Protein AF-A0A0Q7I9C0-F1 (afdb_monomer_lite)

Secondary structure (DSSP, 8-state):
--SHHHHHHHHHHHHHHHHHHHHHHHHHT----HHHHHHHHHHHHHHHT-S-HHHHHHHHHHHHHHTT--HHHHHHHHHHHHHHHTTTTHHHHHHHHHHHHHHHHHT-SSSHHHHHHHHHHHHHHHHHHHHHHHHHHHHHHH--HHHHHHHHHHHHHHHHHHHHHHHH-GGGHHHHHHS----HHHHHHHHHHHHH--HHHH-TTS-SHHHHHHHHHHHHHHHHTTT-HHHHHHHHHHHTTT-HHHHHHHHHHHHHHHHHH-GGGGGSHHHHHHHHHHHHHHHHH-HHHHHHHHTS-HHHHHHHHHHHHHHHHHHHHTHHHHHHHHHHHHHHHH-SHHHHHHHHHHHHHHHHHHHHHHHHHHHHHHS-HHHHHHHIIIIIHHHHHHHHHHHHHHHHHHHHHHHHHHH-HHHHHHHHHHHHHHHHHHHHHHHHHH---HHHHHHHHHHHHHHHHHHTTS---SSHHHHHHHHHHHHHHHHHT---STTTS--

Structure (mmCIF, N/CA/C/O backbone):
data_AF-A0A0Q7I9C0-F1
#
_entry.id   AF-A0A0Q7I9C0-F1
#
loop_
_atom_site.group_PDB
_atom_site.id
_atom_site.type_symbol
_atom_site.label_atom_id
_atom_site.label_alt_id
_atom_site.label_comp_id
_atom_site.label_asym_id
_atom_site.label_entity_id
_atom_site.label_seq_id
_atom_site.pdbx_PDB_ins_code
_atom_site.Cartn_x
_atom_site.Cartn_y
_atom_site.Cartn_z
_atom_site.occupancy
_atom_site.B_iso_or_equiv
_atom_site.auth_seq_id
_atom_site.auth_comp_id
_atom_site.auth_asym_id
_atom_site.auth_atom_id
_atom_site.pdbx_PDB_model_num
ATOM 1 N N . MET A 1 1 ? -33.529 17.218 6.239 1.00 49.59 1 MET A N 1
ATOM 2 C CA . MET A 1 1 ? -32.405 16.950 5.313 1.00 49.59 1 MET A CA 1
ATOM 3 C C . MET A 1 1 ? -31.195 16.578 6.146 1.00 49.59 1 MET A C 1
ATOM 5 O O . MET A 1 1 ? -30.552 17.433 6.730 1.00 49.59 1 MET A O 1
ATOM 9 N N . THR A 1 2 ? -31.028 15.286 6.378 1.00 59.78 2 THR A N 1
ATOM 10 C CA . THR A 1 2 ? -30.686 14.764 7.707 1.00 59.78 2 THR A CA 1
ATOM 11 C C . THR A 1 2 ? -29.699 13.618 7.549 1.00 59.78 2 THR A C 1
ATOM 13 O O . THR A 1 2 ? -30.044 12.647 6.889 1.00 59.78 2 THR A O 1
ATOM 16 N N . ASP A 1 3 ? -28.494 13.757 8.118 1.00 66.50 3 ASP A N 1
ATOM 17 C CA . ASP A 1 3 ? -27.390 12.777 8.271 1.00 66.50 3 ASP A CA 1
ATOM 18 C C . ASP A 1 3 ? -26.898 12.054 6.989 1.00 66.50 3 ASP A C 1
ATOM 20 O O . ASP A 1 3 ? -25.717 12.083 6.654 1.00 66.50 3 ASP A O 1
ATOM 24 N N . ARG A 1 4 ? -27.796 11.478 6.187 1.00 71.38 4 ARG A N 1
ATOM 25 C CA . ARG A 1 4 ? -27.530 10.799 4.914 1.00 71.38 4 ARG A CA 1
ATOM 26 C C . ARG A 1 4 ? -26.852 11.695 3.877 1.00 71.38 4 ARG A C 1
ATOM 28 O O . ARG A 1 4 ? -25.869 11.267 3.288 1.00 71.38 4 ARG A O 1
ATOM 35 N N . ALA A 1 5 ? -27.335 12.923 3.673 1.00 69.94 5 ALA A N 1
ATOM 36 C CA . ALA A 1 5 ? -26.743 13.854 2.703 1.00 69.94 5 ALA A CA 1
ATOM 37 C C . ALA A 1 5 ? -25.295 14.222 3.069 1.00 69.94 5 ALA A C 1
ATOM 39 O O . ALA A 1 5 ? -24.427 14.292 2.207 1.00 69.94 5 ALA A O 1
ATOM 40 N N . LEU A 1 6 ? -25.019 14.372 4.364 1.00 68.00 6 LEU A N 1
ATOM 41 C CA . LEU A 1 6 ? -23.699 14.724 4.876 1.00 68.00 6 LEU A CA 1
ATOM 42 C C . LEU A 1 6 ? -22.719 13.545 4.800 1.00 68.00 6 LEU A C 1
ATOM 44 O O . LEU A 1 6 ? -21.559 13.723 4.446 1.00 68.00 6 LEU A O 1
ATOM 48 N N . ARG A 1 7 ? -23.198 12.318 5.042 1.00 69.81 7 ARG A N 1
ATOM 49 C CA . ARG A 1 7 ? -22.426 11.086 4.806 1.00 69.81 7 ARG A CA 1
ATOM 50 C C . ARG A 1 7 ? -22.092 10.891 3.330 1.00 69.81 7 ARG A C 1
ATOM 52 O O . ARG A 1 7 ? -20.970 10.511 3.020 1.00 69.81 7 ARG A O 1
ATOM 59 N N . ILE A 1 8 ? -23.050 11.169 2.443 1.00 73.12 8 ILE A N 1
ATOM 60 C CA . ILE A 1 8 ? -22.823 11.167 0.994 1.00 73.12 8 ILE A CA 1
ATOM 61 C C . ILE A 1 8 ? -21.775 12.227 0.639 1.00 73.12 8 ILE A C 1
ATOM 63 O O . ILE A 1 8 ? -20.854 11.913 -0.097 1.00 73.12 8 ILE A O 1
ATOM 67 N N . GLY A 1 9 ? -21.843 13.428 1.220 1.00 69.69 9 GLY A N 1
ATOM 68 C CA . GLY A 1 9 ? -20.837 14.475 1.022 1.00 69.69 9 GLY A CA 1
ATOM 69 C C . GLY A 1 9 ? -19.423 14.060 1.446 1.00 69.69 9 GLY A C 1
ATOM 70 O O . GLY A 1 9 ? -18.491 14.219 0.667 1.00 69.69 9 GLY A O 1
ATOM 71 N N . ILE A 1 10 ? -19.254 13.466 2.635 1.00 70.50 10 ILE A N 1
ATOM 72 C CA . ILE A 1 10 ? -17.945 12.960 3.099 1.00 70.50 10 ILE A CA 1
ATOM 73 C C . ILE A 1 10 ? -17.442 11.833 2.189 1.00 70.50 10 ILE A C 1
ATOM 75 O O . ILE A 1 10 ? -16.262 11.800 1.850 1.00 70.50 10 ILE A O 1
ATOM 79 N N . PHE A 1 11 ? -18.330 10.925 1.775 1.00 75.75 11 PHE A N 1
ATOM 80 C CA . PHE A 1 11 ? -17.985 9.853 0.847 1.00 75.75 11 PHE A CA 1
ATOM 81 C C . PHE A 1 11 ? -17.525 10.400 -0.507 1.00 75.75 11 PHE A C 1
ATOM 83 O O . PHE A 1 11 ? -16.442 10.045 -0.960 1.00 75.75 11 PHE A O 1
ATOM 90 N N . LEU A 1 12 ? -18.313 11.285 -1.122 1.00 73.25 12 LEU A N 1
ATOM 91 C CA . LEU A 1 12 ? -17.968 11.928 -2.388 1.00 73.25 12 LEU A CA 1
ATOM 92 C C . LEU A 1 12 ? -16.666 12.717 -2.260 1.00 73.25 12 LEU A C 1
ATOM 94 O O . LEU A 1 12 ? -15.853 12.668 -3.168 1.00 73.25 12 LEU A O 1
ATOM 98 N N . GLY A 1 13 ? -16.429 13.366 -1.119 1.00 70.62 13 GLY A N 1
ATOM 99 C CA . GLY A 1 13 ? -15.166 14.028 -0.814 1.00 70.62 13 GLY A CA 1
ATOM 100 C C . GLY A 1 13 ? -13.977 13.064 -0.746 1.00 70.62 13 GLY A C 1
ATOM 101 O O . GLY A 1 13 ? -12.942 13.342 -1.335 1.00 70.62 13 GLY A O 1
ATOM 102 N N . CYS A 1 14 ? -14.116 11.902 -0.100 1.00 73.25 14 CYS A N 1
ATOM 103 C CA . CYS A 1 14 ? -13.061 10.879 -0.078 1.00 73.25 14 CYS A CA 1
ATOM 104 C C . CYS A 1 14 ? -12.826 10.272 -1.466 1.00 73.25 14 CYS A C 1
ATOM 106 O O . CYS A 1 14 ? -11.683 10.103 -1.871 1.00 73.25 14 CYS A O 1
ATOM 108 N N . ALA A 1 15 ? -13.896 9.961 -2.201 1.00 74.06 15 ALA A N 1
ATOM 109 C CA . ALA A 1 15 ? -13.807 9.460 -3.569 1.00 74.06 15 ALA A CA 1
ATOM 110 C C . ALA A 1 15 ? -13.154 10.494 -4.494 1.00 74.06 15 ALA A C 1
ATOM 112 O O . ALA A 1 15 ? -12.332 10.132 -5.327 1.00 74.06 15 ALA A O 1
ATOM 113 N N . LEU A 1 16 ? -13.466 11.778 -4.301 1.00 72.00 16 LEU A N 1
ATOM 114 C CA . LEU A 1 16 ? -12.827 12.886 -4.995 1.00 72.00 16 LEU A CA 1
ATOM 115 C C . LEU A 1 16 ? -11.348 12.996 -4.616 1.00 72.00 16 LEU A C 1
ATOM 117 O O . LEU A 1 16 ? -10.539 13.152 -5.511 1.00 72.00 16 LEU A O 1
ATOM 121 N N .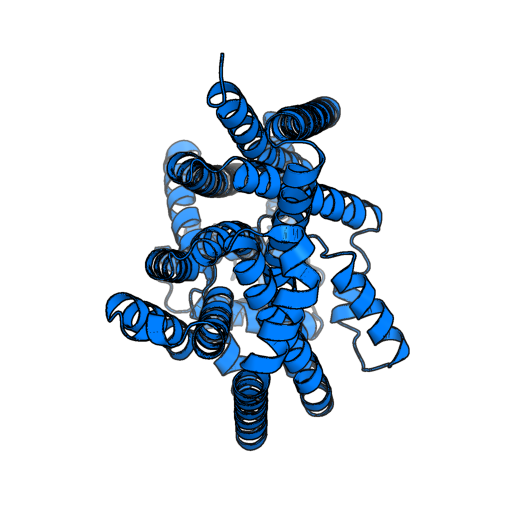 LEU A 1 17 ? -10.967 12.862 -3.341 1.00 71.06 17 LEU A N 1
ATOM 122 C CA . LEU A 1 17 ? -9.555 12.854 -2.934 1.00 71.06 17 LEU A CA 1
ATOM 123 C C . LEU A 1 17 ? -8.783 11.684 -3.558 1.00 71.06 17 LEU A C 1
ATOM 125 O O . LEU A 1 17 ? -7.687 11.895 -4.062 1.00 71.06 17 LEU A O 1
ATOM 129 N N . ILE A 1 18 ? -9.368 10.482 -3.591 1.00 72.50 18 ILE A N 1
ATOM 130 C CA . ILE A 1 18 ? -8.776 9.313 -4.265 1.00 72.50 18 ILE A CA 1
ATOM 131 C C . ILE A 1 18 ? -8.702 9.547 -5.785 1.00 72.50 18 ILE A C 1
ATOM 133 O O . ILE A 1 18 ? -7.701 9.229 -6.416 1.00 72.50 18 ILE A O 1
ATOM 137 N N . GLY A 1 19 ? -9.734 10.138 -6.391 1.00 68.75 19 GLY A N 1
ATOM 138 C CA . GLY A 1 19 ? -9.757 10.455 -7.821 1.00 68.75 19 GLY A CA 1
ATOM 139 C C . GLY A 1 19 ? -8.762 11.550 -8.212 1.00 68.75 19 GLY A C 1
ATOM 140 O O . GLY A 1 19 ? -8.075 11.426 -9.219 1.00 68.75 19 GLY A O 1
ATOM 141 N N . ILE A 1 20 ? -8.634 12.596 -7.396 1.00 66.88 20 ILE A N 1
ATOM 142 C CA . ILE A 1 20 ? -7.645 13.666 -7.557 1.00 66.88 20 ILE A CA 1
ATOM 143 C C . ILE A 1 20 ? -6.240 13.126 -7.327 1.00 66.88 20 ILE A C 1
ATOM 145 O O . ILE A 1 20 ? -5.337 13.519 -8.041 1.00 66.88 20 ILE A O 1
ATOM 149 N N . GLN A 1 21 ? -6.039 12.208 -6.385 1.00 66.62 21 GLN A N 1
ATOM 150 C CA . GLN A 1 21 ? -4.771 11.500 -6.225 1.00 66.62 21 GLN A CA 1
ATOM 151 C C . GLN A 1 21 ? -4.382 10.778 -7.510 1.00 66.62 21 GLN A C 1
ATOM 153 O O . GLN A 1 21 ? -3.264 10.948 -7.986 1.00 66.62 21 GLN A O 1
ATOM 158 N N . VAL A 1 22 ? -5.300 9.977 -8.065 1.00 66.38 22 VAL A N 1
ATOM 159 C CA . VAL A 1 22 ? -5.069 9.296 -9.341 1.00 66.38 22 VAL A CA 1
ATOM 160 C C . VAL A 1 22 ? -4.720 10.336 -10.385 1.00 66.38 22 VAL A C 1
ATOM 162 O O . VAL A 1 22 ? -3.720 10.190 -11.061 1.00 66.38 22 VAL A O 1
ATOM 165 N N . TRP A 1 23 ? -5.473 11.429 -10.455 1.00 66.31 23 TRP A N 1
ATOM 166 C CA . TRP A 1 23 ? -5.235 12.491 -11.417 1.00 66.31 23 TRP A CA 1
ATOM 167 C C . TRP A 1 23 ? -3.883 13.195 -11.273 1.00 66.31 23 TRP A C 1
ATOM 169 O O . TRP A 1 23 ? -3.163 13.303 -12.254 1.00 66.31 23 TRP A O 1
ATOM 179 N N . ILE A 1 24 ? -3.528 13.668 -10.075 1.00 64.06 24 ILE A N 1
ATOM 180 C CA . ILE A 1 24 ? -2.245 14.312 -9.768 1.00 64.06 24 ILE A CA 1
ATOM 181 C C . ILE A 1 24 ? -1.119 13.347 -10.099 1.00 64.06 24 ILE A C 1
ATOM 183 O O . ILE A 1 24 ? -0.144 13.735 -10.734 1.00 64.06 24 ILE A O 1
ATOM 187 N N . TYR A 1 25 ? -1.264 12.081 -9.715 1.00 64.19 25 TYR A N 1
ATOM 188 C CA . TYR A 1 25 ? -0.255 11.095 -10.030 1.00 64.19 25 TYR A CA 1
ATOM 189 C C . TYR A 1 25 ? -0.131 10.894 -11.542 1.00 64.19 25 TYR A C 1
ATOM 191 O O . TYR A 1 25 ? 0.964 11.035 -12.079 1.00 64.19 25 TYR A O 1
ATOM 199 N N . LEU A 1 26 ? -1.245 10.634 -12.231 1.00 63.78 26 LEU A N 1
ATOM 200 C CA . LEU A 1 26 ? -1.272 10.503 -13.681 1.00 63.78 26 LEU A CA 1
ATOM 201 C C . LEU A 1 26 ? -0.615 11.723 -14.337 1.00 63.78 26 LEU A C 1
ATOM 203 O O . LEU A 1 26 ? 0.221 11.544 -15.210 1.00 63.78 26 LEU A O 1
ATOM 207 N N . ALA A 1 27 ? -0.919 12.934 -13.870 1.00 60.16 27 ALA A N 1
ATOM 208 C CA . ALA A 1 27 ? -0.461 14.184 -14.463 1.00 60.16 27 ALA A CA 1
ATOM 209 C C . ALA A 1 27 ? 1.011 14.532 -14.213 1.00 60.16 27 ALA A C 1
ATOM 211 O O . ALA A 1 27 ? 1.682 15.083 -15.091 1.00 60.16 27 ALA A O 1
ATOM 212 N N . TYR A 1 28 ? 1.510 14.256 -13.011 1.00 55.34 28 TYR A N 1
ATOM 213 C CA . TYR A 1 28 ? 2.799 14.781 -12.561 1.00 55.34 28 TYR A CA 1
ATOM 214 C C . TYR A 1 28 ? 3.873 13.732 -12.355 1.00 55.34 28 TYR A C 1
ATOM 216 O O . TYR A 1 28 ? 5.044 14.097 -12.352 1.00 55.34 28 TYR A O 1
ATOM 224 N N . ARG A 1 29 ? 3.485 12.477 -12.127 1.00 59.91 29 ARG A N 1
ATOM 225 C CA . ARG A 1 29 ? 4.374 11.452 -11.573 1.00 59.91 29 ARG A CA 1
ATOM 226 C C . ARG A 1 29 ? 4.273 10.105 -12.289 1.00 59.91 29 ARG A C 1
ATOM 228 O O . ARG A 1 29 ? 5.114 9.255 -12.013 1.00 59.91 29 ARG A O 1
ATOM 235 N N . LEU A 1 30 ? 3.281 9.888 -13.164 1.00 62.47 30 LEU A N 1
ATOM 236 C CA . LEU A 1 30 ? 3.275 8.739 -14.065 1.00 62.47 30 LEU A CA 1
ATOM 237 C C . LEU A 1 30 ? 4.380 8.967 -15.084 1.00 62.47 30 LEU A C 1
ATOM 239 O O . LEU A 1 30 ? 4.173 9.566 -16.135 1.00 62.47 30 LEU A O 1
ATOM 243 N N . GLU A 1 31 ? 5.567 8.523 -14.715 1.00 64.62 31 GLU A N 1
ATOM 244 C CA . GLU A 1 31 ? 6.697 8.483 -15.609 1.00 64.62 31 GLU A CA 1
ATOM 245 C C . GLU A 1 31 ? 6.880 7.060 -16.126 1.00 64.62 31 GLU A C 1
ATOM 247 O O . GLU A 1 31 ? 6.341 6.102 -15.562 1.00 64.62 31 GLU A O 1
ATOM 252 N N . ALA A 1 32 ? 7.629 6.909 -17.213 1.00 61.78 32 ALA A N 1
ATOM 253 C CA . ALA A 1 32 ? 8.178 5.618 -17.605 1.00 61.78 32 ALA A CA 1
ATOM 254 C C . ALA A 1 32 ? 9.262 5.200 -16.588 1.00 61.78 32 ALA A C 1
ATOM 256 O O . ALA A 1 32 ? 10.447 5.142 -16.918 1.00 61.78 32 ALA A O 1
ATOM 257 N N . ASP A 1 33 ? 8.852 4.995 -15.333 1.00 69.06 33 ASP A N 1
ATOM 258 C CA . ASP A 1 33 ? 9.717 4.542 -14.259 1.00 69.06 33 ASP A CA 1
ATOM 259 C C . ASP A 1 33 ? 9.992 3.045 -14.406 1.00 69.06 33 ASP A C 1
ATOM 261 O O . ASP A 1 33 ? 9.268 2.270 -15.044 1.00 69.06 33 ASP A O 1
ATOM 265 N N . ASP A 1 34 ? 11.119 2.638 -13.856 1.00 69.56 34 ASP A N 1
ATOM 266 C CA . ASP A 1 34 ? 11.597 1.281 -13.990 1.00 69.56 34 ASP A CA 1
ATOM 267 C C . ASP A 1 34 ? 10.720 0.281 -13.215 1.00 69.56 34 ASP A C 1
ATOM 269 O O . ASP A 1 34 ? 10.597 -0.860 -13.646 1.00 69.56 34 ASP A O 1
ATOM 273 N N . ASP A 1 35 ? 10.053 0.698 -12.130 1.00 74.00 35 ASP A N 1
ATOM 274 C CA . ASP A 1 35 ? 9.100 -0.126 -11.371 1.00 74.00 35 ASP A CA 1
ATOM 275 C C . ASP A 1 35 ? 7.819 -0.442 -12.175 1.00 74.00 35 ASP A C 1
ATOM 277 O O . ASP A 1 35 ? 7.357 -1.585 -12.165 1.00 74.00 35 ASP A O 1
ATOM 281 N N . LEU A 1 36 ? 7.241 0.526 -12.894 1.00 76.00 36 LEU A N 1
ATOM 282 C CA . LEU A 1 36 ? 6.077 0.349 -13.770 1.00 76.00 36 LEU A CA 1
ATOM 283 C C . LEU A 1 36 ? 6.412 -0.590 -14.924 1.00 76.00 36 LEU A C 1
ATOM 285 O O . LEU A 1 36 ? 5.646 -1.510 -15.218 1.00 76.00 36 LEU A O 1
ATOM 289 N N . ILE A 1 37 ? 7.551 -0.359 -15.577 1.00 80.31 37 ILE A N 1
ATOM 290 C CA . ILE A 1 37 ? 7.982 -1.170 -16.717 1.00 80.31 37 ILE A CA 1
ATOM 291 C C . ILE A 1 37 ? 8.330 -2.586 -16.245 1.00 80.31 37 ILE A C 1
ATOM 293 O O . ILE A 1 37 ? 7.942 -3.558 -16.890 1.00 80.31 37 ILE A O 1
ATOM 297 N N . TRP A 1 38 ? 8.969 -2.725 -15.083 1.00 82.50 38 TRP A N 1
ATOM 298 C CA . TRP A 1 38 ? 9.230 -4.019 -14.458 1.00 82.50 38 TRP A CA 1
ATOM 299 C C . TRP A 1 38 ? 7.939 -4.765 -14.073 1.00 82.50 38 TRP A C 1
ATOM 301 O O . TRP A 1 38 ? 7.824 -5.971 -14.308 1.00 82.50 38 TRP A O 1
ATOM 311 N N . LEU A 1 39 ? 6.933 -4.075 -13.521 1.00 80.56 39 LEU A N 1
ATOM 312 C CA . LEU A 1 39 ? 5.627 -4.674 -13.212 1.00 80.56 39 LEU A CA 1
ATOM 313 C C . LEU A 1 39 ? 4.892 -5.120 -14.480 1.00 80.56 39 LEU A C 1
ATOM 315 O O . LEU A 1 39 ? 4.278 -6.192 -14.482 1.00 80.56 39 LEU A O 1
ATOM 319 N N . TYR A 1 40 ? 4.971 -4.326 -15.553 1.00 84.75 40 TYR A N 1
ATOM 320 C CA . TYR A 1 40 ? 4.454 -4.703 -16.866 1.00 84.75 40 TYR A CA 1
ATOM 321 C C . TYR A 1 40 ? 5.159 -5.943 -17.402 1.00 84.75 40 TYR A C 1
ATOM 323 O O . TYR A 1 40 ? 4.512 -6.919 -17.771 1.00 84.75 40 TYR A O 1
ATOM 331 N N . GLN A 1 41 ? 6.484 -5.959 -17.372 1.00 83.00 41 GLN A N 1
ATOM 332 C CA . GLN A 1 41 ? 7.253 -7.109 -17.809 1.00 83.00 41 GLN A CA 1
ATOM 333 C C . GLN A 1 41 ? 6.906 -8.365 -16.999 1.00 83.00 41 GLN A C 1
ATOM 335 O O . GLN A 1 41 ? 6.671 -9.427 -17.573 1.00 83.00 41 GLN A O 1
ATOM 340 N N . SER A 1 42 ? 6.788 -8.237 -15.676 1.00 79.19 42 SER A N 1
ATOM 341 C CA . SER A 1 42 ? 6.349 -9.320 -14.792 1.00 79.19 42 SER A CA 1
ATOM 342 C C . SER A 1 42 ? 4.967 -9.845 -15.197 1.00 79.19 42 SER A C 1
ATOM 344 O O . SER A 1 42 ? 4.741 -11.054 -15.213 1.00 79.19 42 SER A O 1
ATOM 346 N N . ALA A 1 43 ? 4.045 -8.958 -15.589 1.00 82.62 43 ALA A N 1
ATOM 347 C CA . ALA A 1 43 ? 2.739 -9.336 -16.126 1.00 82.62 43 ALA A CA 1
ATOM 348 C C . ALA A 1 43 ? 2.845 -10.129 -17.440 1.00 82.62 43 ALA A C 1
ATOM 350 O O . ALA A 1 43 ? 2.129 -11.114 -17.624 1.00 82.62 43 ALA A O 1
ATOM 351 N N . ARG A 1 44 ? 3.757 -9.747 -18.339 1.00 80.25 44 ARG A N 1
ATOM 352 C CA . ARG A 1 44 ? 3.979 -10.462 -19.606 1.00 80.25 44 ARG A CA 1
ATOM 353 C C . ARG A 1 44 ? 4.651 -11.811 -19.399 1.00 80.25 44 ARG A C 1
ATOM 355 O O . ARG A 1 44 ? 4.211 -12.791 -19.990 1.00 80.25 44 ARG A O 1
ATOM 362 N N . MET A 1 45 ? 5.618 -11.910 -18.491 1.00 74.88 45 MET A N 1
ATOM 363 C CA . MET A 1 45 ? 6.213 -13.192 -18.097 1.00 74.88 45 MET A CA 1
ATOM 364 C C . MET A 1 45 ? 5.169 -14.155 -17.515 1.00 74.88 45 MET A C 1
ATOM 366 O O . MET A 1 45 ? 5.181 -15.344 -17.836 1.00 74.88 45 MET A O 1
ATOM 370 N N . LEU A 1 46 ? 4.222 -13.646 -16.711 1.00 73.19 46 LEU A N 1
ATOM 371 C CA . LEU A 1 46 ? 3.076 -14.425 -16.222 1.00 73.19 46 LEU A CA 1
ATOM 372 C C . LEU A 1 46 ? 2.176 -14.903 -17.364 1.00 73.19 46 LEU A C 1
ATOM 374 O O . LEU A 1 46 ? 1.738 -16.051 -17.360 1.00 73.19 46 LEU A O 1
ATOM 378 N N . GLN A 1 47 ? 1.886 -14.023 -18.322 1.00 74.75 47 GLN A N 1
ATOM 379 C CA . GLN A 1 47 ? 0.972 -14.304 -19.424 1.00 74.75 47 GLN A CA 1
ATOM 380 C C . GLN A 1 47 ? 1.548 -15.295 -20.439 1.00 74.75 47 GLN A C 1
ATOM 382 O O . GLN A 1 47 ? 0.830 -16.176 -20.906 1.00 74.75 47 GLN A O 1
ATOM 387 N N . PHE A 1 48 ? 2.829 -15.158 -20.774 1.00 70.62 48 PHE A N 1
ATOM 388 C CA . PHE A 1 48 ? 3.504 -16.000 -21.759 1.00 70.62 48 PHE A CA 1
ATOM 389 C C . PHE A 1 48 ? 4.149 -17.246 -21.157 1.00 70.62 48 PHE A C 1
ATOM 391 O O . PHE A 1 48 ? 4.665 -18.083 -21.893 1.00 70.62 48 PHE A O 1
ATOM 398 N N . GLY A 1 49 ? 4.108 -17.393 -19.829 1.00 63.47 49 GLY A N 1
ATOM 399 C CA . GLY A 1 49 ? 4.637 -18.566 -19.146 1.00 63.47 49 GLY A CA 1
ATOM 400 C C . GLY A 1 49 ? 6.118 -18.786 -19.437 1.00 63.47 49 GLY A C 1
ATOM 401 O O . GLY A 1 49 ? 6.545 -19.936 -19.528 1.00 63.47 49 GLY A O 1
ATOM 402 N N . THR A 1 50 ? 6.892 -17.707 -19.616 1.00 55.66 50 THR A N 1
ATOM 403 C CA . THR A 1 50 ? 8.335 -17.789 -19.853 1.00 55.66 50 THR A CA 1
ATOM 404 C C . THR A 1 50 ? 8.971 -18.440 -18.628 1.00 55.66 50 THR A C 1
ATOM 406 O O . THR A 1 50 ? 9.240 -17.780 -17.626 1.00 55.66 50 THR A O 1
ATOM 409 N N . GLY A 1 51 ? 9.168 -19.759 -18.686 1.00 54.12 51 GLY A N 1
ATOM 410 C CA . GLY A 1 51 ? 9.724 -20.563 -17.595 1.00 54.12 51 GLY A CA 1
ATOM 411 C C . GLY A 1 51 ? 11.172 -20.213 -17.244 1.00 54.12 51 GLY A C 1
ATOM 412 O O . GLY A 1 51 ? 11.707 -20.768 -16.291 1.00 54.12 51 GLY A O 1
ATOM 413 N N . ASP A 1 52 ? 11.788 -19.286 -17.982 1.00 67.50 52 ASP A N 1
ATOM 414 C CA . ASP A 1 52 ? 13.178 -18.872 -17.830 1.00 67.50 52 ASP A CA 1
ATOM 415 C C . ASP A 1 52 ? 13.324 -17.436 -17.296 1.00 67.50 52 ASP A C 1
ATOM 417 O O . ASP A 1 52 ? 14.006 -16.582 -17.864 1.00 67.50 52 ASP A O 1
ATOM 421 N N . ILE A 1 53 ? 12.676 -17.156 -16.159 1.00 70.62 53 ILE A N 1
ATOM 422 C CA . ILE A 1 53 ? 12.928 -15.928 -15.382 1.00 70.62 53 ILE A CA 1
ATOM 423 C C . ILE A 1 53 ? 14.431 -15.818 -15.069 1.00 70.62 53 ILE A C 1
ATOM 425 O O . ILE A 1 53 ? 15.003 -14.733 -15.120 1.00 70.62 53 ILE A O 1
ATOM 429 N N . ALA A 1 54 ? 15.090 -16.946 -14.783 1.00 70.50 54 ALA A N 1
ATOM 430 C CA . ALA A 1 54 ? 16.517 -16.990 -14.489 1.00 70.50 54 ALA A CA 1
ATOM 431 C C . ALA A 1 54 ? 17.380 -16.511 -15.665 1.00 70.50 54 ALA A C 1
ATOM 433 O O . ALA A 1 54 ? 18.237 -15.655 -15.464 1.00 70.50 54 ALA A O 1
ATOM 434 N N . GLY A 1 55 ? 17.128 -16.993 -16.881 1.00 75.56 55 GLY A N 1
ATOM 435 C CA . GLY A 1 55 ? 17.824 -16.556 -18.088 1.00 75.56 55 GLY A CA 1
ATOM 436 C C . GLY A 1 55 ? 17.568 -15.090 -18.411 1.00 75.56 55 GLY A C 1
ATOM 437 O O . GLY A 1 55 ? 18.501 -14.376 -18.766 1.00 75.56 55 GLY A O 1
ATOM 438 N N . HIS A 1 56 ? 16.350 -14.590 -18.185 1.00 76.81 56 HIS A N 1
ATOM 439 C CA . HIS A 1 56 ? 16.066 -13.167 -18.358 1.00 76.81 56 HIS A CA 1
ATOM 440 C C . HIS A 1 56 ? 16.930 -12.279 -17.441 1.00 76.81 56 HIS A C 1
ATOM 442 O O . HIS A 1 56 ? 17.575 -11.336 -17.904 1.00 76.81 56 HIS A O 1
ATOM 448 N N . TYR A 1 57 ? 16.993 -12.607 -16.148 1.00 79.88 57 TYR A N 1
ATOM 449 C CA . TYR A 1 57 ? 17.840 -11.879 -15.200 1.00 79.88 57 TYR A CA 1
ATOM 450 C C . TYR A 1 57 ? 19.335 -12.137 -15.416 1.00 79.88 57 TYR A C 1
ATOM 452 O O . TYR A 1 57 ?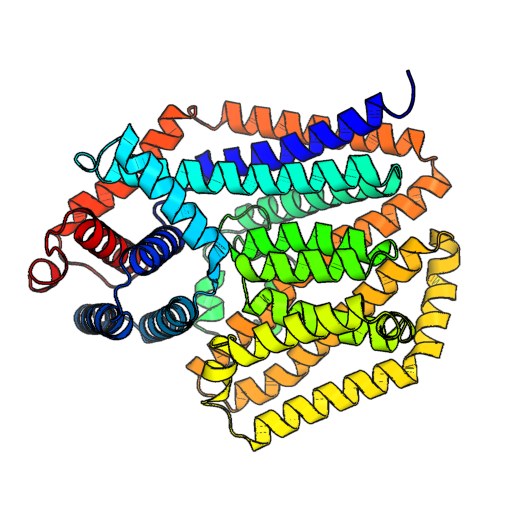 20.140 -11.259 -15.129 1.00 79.88 57 TYR A O 1
ATOM 460 N N . ALA A 1 58 ? 19.728 -13.277 -15.990 1.00 82.44 58 ALA A N 1
ATOM 461 C CA . ALA A 1 58 ? 21.108 -13.507 -16.413 1.00 82.44 58 ALA A CA 1
ATOM 462 C C . ALA A 1 58 ? 21.521 -12.544 -17.538 1.00 82.44 58 ALA A C 1
ATOM 464 O O . ALA A 1 58 ? 22.611 -11.977 -17.491 1.00 82.44 58 ALA A O 1
ATOM 465 N N . VAL A 1 59 ? 20.635 -12.295 -18.510 1.00 82.81 59 VAL A N 1
ATOM 466 C CA . VAL A 1 59 ? 20.863 -11.291 -19.562 1.00 82.81 59 VAL A CA 1
ATOM 467 C C . VAL A 1 59 ? 20.936 -9.885 -18.965 1.00 82.81 59 VAL A C 1
ATOM 469 O O . VAL A 1 59 ? 21.823 -9.113 -19.333 1.00 82.81 59 VAL A O 1
ATOM 472 N N . TYR A 1 60 ? 20.066 -9.565 -18.003 1.00 83.69 60 TYR A N 1
ATOM 473 C CA . TYR A 1 60 ? 20.119 -8.284 -17.298 1.00 83.69 60 TYR A CA 1
ATOM 474 C C . TYR A 1 60 ? 21.421 -8.104 -16.503 1.00 83.69 60 TYR A C 1
ATOM 476 O O . TYR A 1 60 ? 22.077 -7.073 -16.615 1.00 83.69 60 TYR A O 1
ATOM 484 N N . ASN A 1 61 ? 21.856 -9.121 -15.760 1.00 85.12 61 ASN A N 1
ATOM 485 C CA . ASN A 1 61 ? 23.105 -9.080 -14.999 1.00 85.12 61 ASN A CA 1
ATOM 486 C C . ASN A 1 61 ? 24.322 -8.945 -15.926 1.00 85.12 61 ASN A C 1
ATOM 488 O O . ASN A 1 61 ? 25.193 -8.118 -15.671 1.00 85.12 61 ASN A O 1
ATOM 492 N N . ALA A 1 62 ? 24.346 -9.659 -17.055 1.00 84.75 62 ALA A N 1
ATOM 493 C CA . ALA A 1 62 ? 25.390 -9.498 -18.068 1.00 84.75 62 ALA A CA 1
ATOM 494 C C . ALA A 1 62 ? 25.386 -8.098 -18.715 1.00 84.75 62 ALA A C 1
ATOM 496 O O . ALA A 1 62 ? 26.421 -7.625 -19.194 1.00 84.75 62 ALA A O 1
ATOM 497 N N . PHE A 1 63 ? 24.229 -7.432 -18.770 1.00 83.06 63 PHE A N 1
ATOM 498 C CA . PHE A 1 63 ? 24.128 -6.029 -19.166 1.00 83.06 63 PHE A CA 1
ATOM 499 C C . PHE A 1 63 ? 24.710 -5.099 -18.091 1.00 83.06 63 PHE A C 1
ATOM 501 O O . PHE A 1 63 ? 25.533 -4.245 -18.420 1.00 83.06 63 PHE A O 1
ATOM 508 N N . LEU A 1 64 ? 24.355 -5.301 -16.817 1.00 83.25 64 LEU A N 1
ATOM 509 C CA . LEU A 1 64 ? 24.886 -4.535 -15.681 1.00 83.25 64 LEU A CA 1
ATOM 510 C C . LEU A 1 64 ? 26.417 -4.623 -15.578 1.00 83.25 64 LEU A C 1
ATOM 512 O O . LEU A 1 64 ? 27.076 -3.603 -15.367 1.00 83.25 64 LEU A O 1
ATOM 516 N N . GLU A 1 65 ? 26.989 -5.812 -15.791 1.00 85.12 65 GLU A N 1
ATOM 517 C CA . GLU A 1 65 ? 28.444 -6.023 -15.826 1.00 85.12 65 GLU A CA 1
ATOM 518 C C . GLU A 1 65 ? 29.102 -5.207 -16.940 1.00 85.12 65 GLU A C 1
ATOM 520 O O . GLU A 1 65 ? 30.093 -4.514 -16.706 1.00 85.12 65 GLU A O 1
ATOM 525 N N . ARG A 1 66 ? 28.521 -5.235 -18.146 1.00 80.88 66 ARG A N 1
ATOM 526 C CA . ARG A 1 66 ? 29.041 -4.512 -19.315 1.00 80.88 66 ARG A CA 1
ATOM 527 C C . ARG A 1 66 ? 29.064 -3.003 -19.122 1.00 80.88 66 ARG A C 1
ATOM 529 O O . ARG A 1 66 ? 30.024 -2.357 -19.533 1.00 80.88 66 ARG A O 1
ATOM 536 N N . VAL A 1 67 ? 28.029 -2.437 -18.503 1.00 78.00 67 VAL A N 1
ATOM 537 C CA . VAL A 1 67 ? 27.968 -0.989 -18.246 1.00 78.00 67 VAL A CA 1
ATOM 538 C C . VAL A 1 67 ? 28.752 -0.570 -16.998 1.00 78.00 67 VAL A C 1
ATOM 540 O O . VAL A 1 67 ? 28.770 0.615 -16.672 1.00 78.00 67 VAL A O 1
ATOM 543 N N . GLY A 1 68 ? 29.404 -1.510 -16.302 1.00 78.19 68 GLY A N 1
ATOM 544 C CA . GLY A 1 68 ? 30.155 -1.232 -15.079 1.00 78.19 68 GLY A CA 1
ATOM 545 C C . GLY A 1 68 ? 29.264 -0.707 -13.953 1.00 78.19 68 GLY A C 1
ATOM 546 O O . GLY A 1 68 ? 29.645 0.235 -13.258 1.00 78.19 68 GLY A O 1
ATOM 547 N N . ALA A 1 69 ? 28.054 -1.258 -13.816 1.00 77.62 69 ALA A N 1
ATOM 548 C CA . ALA A 1 69 ? 27.119 -0.853 -12.774 1.00 77.62 69 ALA A CA 1
ATOM 549 C C . ALA A 1 69 ? 27.670 -1.158 -11.369 1.00 77.62 69 ALA A C 1
ATOM 551 O O . ALA A 1 69 ? 28.391 -2.135 -11.161 1.00 77.62 69 ALA A O 1
ATOM 552 N N . GLY A 1 70 ? 27.312 -0.323 -10.391 1.00 71.06 70 GLY A N 1
ATOM 553 C CA . GLY A 1 70 ? 27.631 -0.572 -8.987 1.00 71.06 70 GLY A CA 1
ATOM 554 C C . GLY A 1 70 ? 26.885 -1.784 -8.414 1.00 71.06 70 GLY A C 1
ATOM 555 O O . GLY A 1 70 ? 25.883 -2.250 -8.966 1.00 71.06 70 GLY A O 1
ATOM 556 N N . ILE A 1 71 ? 27.372 -2.295 -7.280 1.00 68.81 71 ILE A N 1
ATOM 557 C CA . ILE A 1 71 ? 26.834 -3.483 -6.590 1.00 68.81 71 ILE A CA 1
ATOM 558 C C . ILE A 1 71 ? 25.353 -3.339 -6.202 1.00 68.81 71 ILE A C 1
ATOM 560 O O . ILE A 1 71 ? 24.625 -4.329 -6.096 1.00 68.81 71 ILE A O 1
ATOM 564 N N . GLU A 1 72 ? 24.881 -2.107 -6.026 1.00 66.50 72 GLU A N 1
ATOM 565 C CA . GLU A 1 72 ? 23.490 -1.778 -5.740 1.00 66.50 72 GLU A CA 1
ATOM 566 C C . GLU A 1 72 ? 22.532 -2.225 -6.856 1.00 66.50 72 GLU A C 1
ATOM 568 O O . GLU A 1 72 ? 21.433 -2.695 -6.560 1.00 66.50 72 GLU A O 1
ATOM 573 N N . TRP A 1 73 ? 22.960 -2.176 -8.122 1.00 75.06 73 TRP A N 1
ATOM 574 C CA . TRP A 1 73 ? 22.144 -2.590 -9.269 1.00 75.06 73 TRP A CA 1
ATOM 575 C C . TRP A 1 73 ? 22.007 -4.104 -9.356 1.00 75.06 73 TRP A C 1
ATOM 577 O O . TRP A 1 73 ? 20.914 -4.610 -9.597 1.00 75.06 73 TRP A O 1
ATOM 587 N N . PHE A 1 74 ? 23.089 -4.833 -9.083 1.00 74.19 74 PHE A N 1
ATOM 588 C CA . PHE A 1 74 ? 23.058 -6.292 -8.974 1.00 74.19 74 PHE A CA 1
ATOM 589 C C . PHE A 1 74 ? 22.183 -6.736 -7.807 1.00 74.19 74 PHE A C 1
ATOM 591 O O . PHE A 1 74 ? 21.316 -7.588 -7.961 1.00 74.19 74 PHE A O 1
ATOM 598 N N . THR A 1 75 ? 22.321 -6.070 -6.661 1.00 69.62 75 THR A N 1
ATOM 599 C CA . THR A 1 75 ? 21.472 -6.320 -5.494 1.00 69.62 75 THR A CA 1
ATOM 600 C C . THR A 1 75 ? 19.994 -6.076 -5.818 1.00 69.62 75 THR A C 1
ATOM 602 O O . THR A 1 75 ? 19.130 -6.865 -5.436 1.00 69.62 75 THR A O 1
ATOM 605 N N . ARG A 1 76 ? 19.679 -5.004 -6.558 1.00 73.12 76 ARG A N 1
ATOM 606 C CA . ARG A 1 76 ? 18.315 -4.713 -7.018 1.00 73.12 76 ARG A CA 1
ATOM 607 C C . ARG A 1 76 ? 17.809 -5.745 -8.029 1.00 73.12 76 ARG A C 1
ATOM 609 O O . ARG A 1 76 ? 16.647 -6.140 -7.942 1.00 73.12 76 ARG A O 1
ATOM 616 N N . SER A 1 77 ? 18.661 -6.200 -8.945 1.00 77.31 77 SER A N 1
ATOM 617 C CA . SER A 1 77 ? 18.367 -7.281 -9.891 1.00 77.31 77 SER A CA 1
ATOM 618 C C . SER A 1 77 ? 18.004 -8.572 -9.158 1.00 77.31 77 SER A C 1
ATOM 620 O O . SER A 1 77 ? 16.923 -9.110 -9.383 1.00 77.31 77 SER A O 1
ATOM 622 N N . ASP A 1 78 ? 18.814 -8.995 -8.187 1.00 73.25 78 ASP A N 1
ATOM 623 C CA . ASP A 1 78 ? 18.567 -10.188 -7.368 1.00 73.25 78 ASP A CA 1
ATOM 624 C C . ASP A 1 78 ? 17.276 -10.054 -6.538 1.00 73.25 78 ASP A C 1
ATOM 626 O O . ASP A 1 78 ? 16.483 -10.998 -6.412 1.00 73.25 78 ASP A O 1
ATOM 630 N N . MET A 1 79 ? 16.999 -8.854 -6.006 1.00 71.31 79 MET A N 1
ATOM 631 C CA . MET A 1 79 ? 15.707 -8.555 -5.380 1.00 71.31 79 MET A CA 1
ATOM 632 C C . MET A 1 79 ? 14.563 -8.738 -6.376 1.00 71.31 79 MET A C 1
ATOM 634 O O . MET A 1 79 ? 13.591 -9.422 -6.075 1.00 71.31 79 MET A O 1
ATOM 638 N N . ARG A 1 80 ? 14.655 -8.158 -7.572 1.00 75.56 80 ARG A N 1
ATOM 639 C CA . ARG A 1 80 ? 13.603 -8.254 -8.589 1.00 75.56 80 ARG A CA 1
ATOM 640 C C . ARG A 1 80 ? 13.427 -9.676 -9.110 1.00 75.56 80 ARG A C 1
ATOM 642 O O . ARG A 1 80 ? 12.289 -10.103 -9.266 1.00 75.56 80 ARG A O 1
ATOM 649 N N . GLN A 1 81 ? 14.503 -10.436 -9.279 1.00 74.75 81 GLN A N 1
ATOM 650 C CA . GLN A 1 81 ? 14.461 -11.849 -9.635 1.00 74.75 81 GLN A CA 1
ATOM 651 C C . GLN A 1 81 ? 13.751 -12.665 -8.554 1.00 74.75 81 GLN A C 1
ATOM 653 O O . GLN A 1 81 ? 12.845 -13.436 -8.862 1.00 74.75 81 GLN A O 1
ATOM 658 N N . SER A 1 82 ? 14.103 -12.468 -7.281 1.00 65.38 82 SER A N 1
ATOM 659 C CA . SER A 1 82 ? 13.461 -13.175 -6.166 1.00 65.38 82 SER A CA 1
ATOM 660 C C . SER A 1 82 ? 11.996 -12.765 -5.955 1.00 65.38 82 SER A C 1
ATOM 662 O O . SER A 1 82 ? 11.182 -13.617 -5.592 1.00 65.38 82 SER A O 1
ATOM 664 N N . LEU A 1 83 ? 11.639 -11.502 -6.226 1.00 64.19 83 LEU A N 1
ATOM 665 C CA . LEU A 1 83 ? 10.268 -10.965 -6.200 1.00 64.19 83 LEU A CA 1
ATOM 666 C C . LEU A 1 83 ? 9.418 -11.411 -7.406 1.00 64.19 83 LEU A C 1
ATOM 668 O O . LEU A 1 83 ? 8.215 -11.651 -7.274 1.00 64.19 83 LEU A O 1
ATOM 672 N N . GLY A 1 84 ? 10.031 -11.476 -8.588 1.00 61.41 84 GLY A N 1
ATOM 673 C CA . GLY A 1 84 ? 9.411 -11.870 -9.852 1.00 61.41 84 GLY A CA 1
ATOM 674 C C . GLY A 1 84 ? 9.188 -13.377 -9.920 1.00 61.41 84 GLY A C 1
ATOM 675 O O . GLY A 1 84 ? 8.102 -13.824 -10.285 1.00 61.41 84 GLY A O 1
ATOM 676 N N . ALA A 1 85 ? 10.159 -14.166 -9.448 1.00 55.47 85 ALA A N 1
ATOM 677 C CA . ALA A 1 85 ? 10.036 -15.617 -9.321 1.00 55.47 85 ALA A CA 1
ATOM 678 C C . ALA A 1 85 ? 8.962 -16.041 -8.301 1.00 55.47 85 ALA A C 1
ATOM 680 O O . ALA A 1 85 ? 8.347 -17.093 -8.465 1.00 55.47 85 ALA A O 1
ATOM 681 N N . SER A 1 86 ? 8.690 -15.231 -7.269 1.00 52.38 86 SER A N 1
ATOM 682 C CA . SER A 1 86 ? 7.640 -15.505 -6.273 1.00 52.38 86 SER A CA 1
ATOM 683 C C . SER A 1 86 ? 6.259 -14.953 -6.626 1.00 52.38 86 SER A C 1
ATOM 685 O O . SER A 1 86 ? 5.279 -15.267 -5.942 1.00 52.38 86 SER A O 1
ATOM 687 N N . GLN A 1 87 ? 6.146 -14.171 -7.707 1.00 65.62 87 GLN A N 1
ATOM 688 C CA . GLN A 1 87 ? 4.909 -13.496 -8.107 1.00 65.62 87 GLN A CA 1
ATOM 689 C C . GLN A 1 87 ? 4.342 -12.633 -6.966 1.00 65.62 87 GLN A C 1
ATOM 691 O O . GLN A 1 87 ? 3.160 -12.709 -6.623 1.00 65.62 87 GLN A O 1
ATOM 696 N N . ASN A 1 88 ? 5.176 -11.802 -6.340 1.00 68.31 88 ASN A N 1
ATOM 697 C CA . ASN A 1 88 ? 4.765 -11.036 -5.159 1.00 68.31 88 ASN A CA 1
ATOM 698 C C . ASN A 1 88 ? 3.647 -10.005 -5.406 1.00 68.31 88 ASN A C 1
ATOM 700 O O . ASN A 1 88 ? 3.030 -9.556 -4.441 1.00 68.31 88 ASN A O 1
ATOM 704 N N . TYR A 1 89 ? 3.342 -9.706 -6.673 1.00 75.50 89 TYR A N 1
ATOM 705 C CA . TYR A 1 89 ? 2.360 -8.715 -7.126 1.00 75.50 89 TYR A CA 1
ATOM 706 C C . TYR A 1 89 ? 1.253 -9.319 -8.007 1.00 75.50 89 TYR A C 1
ATOM 708 O O . TYR A 1 89 ? 0.810 -8.688 -8.959 1.00 75.50 89 TYR A O 1
ATOM 716 N N . LEU A 1 90 ? 0.805 -10.549 -7.722 1.00 75.44 90 LEU A N 1
ATOM 717 C CA . LEU A 1 90 ? -0.161 -11.303 -8.543 1.00 75.44 90 LEU A CA 1
ATOM 718 C C . LEU A 1 90 ? -1.368 -10.500 -9.051 1.00 75.44 90 LEU A C 1
ATOM 720 O O . LEU A 1 90 ? -1.722 -10.614 -10.221 1.00 75.44 90 LEU A O 1
ATOM 724 N N . PHE A 1 91 ? -2.014 -9.721 -8.182 1.00 78.94 91 PHE A N 1
ATOM 725 C CA . PHE A 1 91 ? -3.167 -8.908 -8.550 1.00 78.94 91 PHE A CA 1
ATOM 726 C C . PHE A 1 91 ? -2.753 -7.815 -9.523 1.00 78.94 91 PHE A C 1
ATOM 728 O O . PHE A 1 91 ? -3.309 -7.748 -10.609 1.00 78.94 91 PHE A O 1
ATOM 735 N N . THR A 1 92 ? -1.762 -6.995 -9.166 1.00 79.25 92 THR A N 1
ATOM 736 C CA . THR A 1 92 ? -1.323 -5.879 -10.011 1.00 79.25 92 THR A CA 1
ATOM 737 C C . THR A 1 92 ? -0.755 -6.374 -11.337 1.00 79.25 92 THR A C 1
ATOM 739 O O . THR A 1 92 ? -1.142 -5.869 -12.383 1.00 79.25 92 THR A O 1
ATOM 742 N N . SER A 1 93 ? 0.082 -7.411 -11.340 1.00 79.31 93 SER A N 1
ATOM 743 C CA . SER A 1 93 ? 0.603 -8.002 -12.574 1.00 79.31 93 SER A CA 1
ATOM 744 C C . SER A 1 93 ? -0.504 -8.651 -13.409 1.00 79.31 93 SER A C 1
ATOM 746 O O . SER A 1 93 ? -0.581 -8.413 -14.609 1.00 79.31 93 SER A O 1
ATOM 748 N N . GLY A 1 94 ? -1.421 -9.413 -12.804 1.00 81.75 94 GLY A N 1
ATOM 749 C CA . GLY A 1 94 ? -2.569 -9.975 -13.525 1.00 81.75 94 GLY A CA 1
ATOM 750 C C . GLY A 1 94 ? -3.486 -8.891 -14.099 1.00 81.75 94 GLY A C 1
ATOM 751 O O . GLY A 1 94 ? -3.986 -9.012 -15.214 1.00 81.75 94 GLY A O 1
ATOM 752 N N . TRP A 1 95 ? -3.660 -7.794 -13.368 1.00 84.62 95 TRP A N 1
ATOM 753 C CA . TRP A 1 95 ? -4.462 -6.658 -13.790 1.00 84.62 95 TRP A CA 1
ATOM 754 C C . TRP A 1 95 ? -3.805 -5.865 -14.924 1.00 84.62 95 TRP A C 1
ATOM 756 O O . TRP A 1 95 ? -4.476 -5.495 -15.887 1.00 84.62 95 TRP A O 1
ATOM 766 N N . ILE A 1 96 ? -2.484 -5.683 -14.870 1.00 86.19 96 ILE A N 1
ATOM 767 C CA . ILE A 1 96 ? -1.702 -5.131 -15.979 1.00 86.19 96 ILE A CA 1
ATOM 768 C C . ILE A 1 96 ? -1.784 -6.046 -17.205 1.00 86.19 96 ILE A C 1
ATOM 770 O O . ILE A 1 96 ? -1.932 -5.536 -18.308 1.00 86.19 96 ILE A O 1
ATOM 774 N N . ALA A 1 97 ? -1.777 -7.374 -17.047 1.00 85.44 97 ALA A N 1
ATOM 775 C CA . ALA A 1 97 ? -1.963 -8.295 -18.172 1.00 85.44 97 ALA A CA 1
ATOM 776 C C . ALA A 1 97 ? -3.349 -8.137 -18.833 1.00 85.44 97 ALA A C 1
ATOM 778 O O . ALA A 1 97 ? -3.459 -8.138 -20.060 1.00 85.44 97 ALA A O 1
ATOM 779 N N . VAL A 1 98 ? -4.410 -7.931 -18.042 1.00 87.50 98 VAL A N 1
ATOM 780 C CA . VAL A 1 98 ? -5.748 -7.603 -18.573 1.00 87.50 98 VAL A CA 1
ATOM 781 C C . VAL A 1 98 ? -5.729 -6.261 -19.308 1.00 87.50 98 VAL A C 1
ATOM 783 O O . VAL A 1 98 ? -6.248 -6.162 -20.420 1.00 87.50 98 VAL A O 1
ATOM 786 N N . ALA A 1 99 ? -5.105 -5.238 -18.721 1.00 87.69 99 ALA A N 1
ATOM 787 C CA . ALA A 1 99 ? -4.963 -3.926 -19.345 1.00 87.69 99 ALA A CA 1
ATOM 788 C C . ALA A 1 99 ? -4.164 -3.996 -20.661 1.00 87.69 99 ALA A C 1
ATOM 790 O O . ALA A 1 99 ? -4.552 -3.363 -21.639 1.00 87.69 99 ALA A O 1
ATOM 791 N N . ALA A 1 100 ? -3.106 -4.809 -20.708 1.00 87.31 100 ALA A N 1
ATOM 792 C CA . ALA A 1 100 ? -2.296 -5.096 -21.890 1.00 87.31 100 ALA A CA 1
ATOM 793 C C . ALA A 1 100 ? -3.133 -5.736 -23.002 1.00 87.31 100 ALA A C 1
ATOM 795 O O . ALA A 1 100 ? -3.131 -5.263 -24.135 1.00 87.31 100 ALA A O 1
ATOM 796 N N . TRP A 1 101 ? -3.933 -6.750 -22.667 1.00 86.56 101 TRP A N 1
ATOM 797 C CA . TRP A 1 101 ? -4.844 -7.389 -23.618 1.00 86.56 101 TRP A CA 1
ATOM 798 C C . TRP A 1 101 ? -5.863 -6.402 -24.216 1.00 86.56 101 TRP A C 1
ATOM 800 O O . TRP A 1 101 ? -6.055 -6.369 -25.433 1.00 86.56 101 TRP A O 1
ATOM 810 N N . ILE A 1 102 ? -6.467 -5.541 -23.388 1.00 84.50 102 ILE A N 1
ATOM 811 C CA . ILE A 1 102 ? -7.379 -4.481 -23.855 1.00 84.50 102 ILE A CA 1
ATOM 812 C C . ILE A 1 102 ? -6.631 -3.457 -24.719 1.00 84.50 102 ILE A C 1
ATOM 814 O O . ILE A 1 102 ? -7.124 -3.053 -25.775 1.00 84.50 102 ILE A O 1
ATOM 818 N N . GLY A 1 103 ? -5.441 -3.032 -24.290 1.00 84.62 103 GLY A N 1
ATOM 819 C CA . GLY A 1 103 ? -4.599 -2.085 -25.019 1.00 84.62 103 GLY A CA 1
ATOM 820 C C . GLY A 1 103 ? -4.217 -2.611 -26.400 1.00 84.62 103 GLY A C 1
ATOM 821 O O . GLY A 1 103 ? -4.304 -1.881 -27.384 1.00 84.62 103 GLY A O 1
ATOM 822 N N . GLN A 1 104 ? -3.902 -3.901 -26.505 1.00 84.88 104 GLN A N 1
ATOM 823 C CA . GLN A 1 104 ? -3.552 -4.541 -27.768 1.00 84.88 104 GLN A CA 1
ATOM 824 C C . GLN A 1 104 ? -4.748 -4.555 -28.727 1.00 84.88 104 GLN A C 1
ATOM 826 O O . GLN A 1 104 ? -4.585 -4.290 -29.915 1.00 84.88 104 GLN A O 1
ATOM 831 N N . ALA A 1 105 ? -5.954 -4.804 -28.210 1.00 84.56 105 ALA A N 1
ATOM 832 C CA . ALA A 1 105 ? -7.181 -4.809 -29.001 1.00 84.56 105 ALA A CA 1
ATOM 833 C C . ALA A 1 105 ? -7.638 -3.406 -29.450 1.00 84.56 105 ALA A C 1
ATOM 835 O O . ALA A 1 105 ? -8.375 -3.295 -30.428 1.00 84.56 105 ALA A O 1
ATOM 836 N N . THR A 1 106 ? -7.246 -2.345 -28.735 1.00 83.38 106 THR A N 1
ATOM 837 C CA . THR A 1 106 ? -7.766 -0.980 -28.951 1.00 83.38 106 THR A CA 1
ATOM 838 C C . THR A 1 106 ? -6.765 -0.021 -29.592 1.00 83.38 106 THR A C 1
ATOM 840 O O . THR A 1 106 ? -7.160 0.780 -30.434 1.00 83.38 106 THR A O 1
ATOM 843 N N . VAL A 1 107 ? -5.491 -0.089 -29.205 1.00 85.38 107 VAL A N 1
ATOM 844 C CA . VAL A 1 107 ? -4.407 0.789 -29.683 1.00 85.38 107 VAL A CA 1
ATOM 845 C C . VAL A 1 107 ? -3.514 0.070 -30.698 1.00 85.38 107 VAL A C 1
ATOM 847 O O . VAL A 1 107 ? -3.036 0.691 -31.644 1.00 85.38 107 VAL A O 1
ATOM 850 N N . GLY A 1 108 ? -3.324 -1.244 -30.537 1.00 84.88 108 GLY A N 1
ATOM 851 C CA . GLY A 1 108 ? -2.366 -2.027 -31.323 1.00 84.88 108 GLY A CA 1
ATOM 852 C C . GLY A 1 108 ? -0.912 -1.819 -30.876 1.00 84.88 108 GLY A C 1
ATOM 853 O O . GLY A 1 108 ? -0.622 -0.977 -30.034 1.00 84.88 108 GLY A O 1
ATOM 854 N N . LEU A 1 109 ? 0.015 -2.612 -31.427 1.00 86.69 109 LEU A N 1
ATOM 855 C CA . LEU A 1 109 ? 1.438 -2.616 -31.033 1.00 86.69 109 LEU A CA 1
ATOM 856 C C . LEU A 1 109 ? 2.344 -1.756 -31.934 1.00 86.69 109 LEU A C 1
ATOM 858 O O . LEU A 1 109 ? 3.534 -1.627 -31.659 1.00 86.69 109 LEU A O 1
ATOM 862 N N . SER A 1 110 ? 1.808 -1.180 -33.017 1.00 83.69 110 SER A N 1
ATOM 863 C CA . SER A 1 110 ? 2.592 -0.413 -33.996 1.00 83.69 110 SER A CA 1
ATOM 864 C C . SER A 1 110 ? 3.157 0.896 -33.434 1.00 83.69 110 SER A C 1
ATOM 866 O O . SER A 1 110 ? 4.244 1.298 -33.837 1.00 83.69 110 SER A O 1
ATOM 868 N N . ASP A 1 111 ? 2.447 1.538 -32.499 1.00 84.81 111 ASP A N 1
ATOM 869 C CA . ASP A 1 111 ? 2.967 2.637 -31.672 1.00 84.81 111 ASP A CA 1
ATOM 870 C C . ASP A 1 111 ? 3.124 2.132 -30.230 1.00 84.81 111 ASP A C 1
ATOM 872 O O . ASP A 1 111 ? 2.252 2.298 -29.372 1.00 84.81 111 ASP A O 1
ATOM 876 N N . TYR A 1 112 ? 4.227 1.417 -29.994 1.00 83.81 112 TYR A N 1
ATOM 877 C CA . TYR A 1 112 ? 4.502 0.766 -28.715 1.00 83.81 112 TYR A CA 1
ATOM 878 C C . TYR A 1 112 ? 4.559 1.751 -27.524 1.00 83.81 112 TYR A C 1
ATOM 880 O O . TYR A 1 112 ? 4.016 1.422 -26.466 1.00 83.81 112 TYR A O 1
ATOM 888 N N . PRO A 1 113 ? 5.129 2.970 -27.658 1.00 85.56 113 PRO A N 1
ATOM 889 C CA . PRO A 1 113 ? 4.984 4.023 -26.653 1.00 85.56 113 PRO A CA 1
ATOM 890 C C . PRO A 1 113 ? 3.530 4.328 -26.268 1.00 85.56 113 PRO A C 1
ATOM 892 O O . PRO A 1 113 ? 3.186 4.244 -25.088 1.00 85.56 113 PRO A O 1
ATOM 895 N N . THR A 1 114 ? 2.657 4.618 -27.239 1.00 83.94 114 THR A N 1
ATOM 896 C CA . THR A 1 114 ? 1.241 4.932 -26.966 1.00 83.94 114 THR A CA 1
ATOM 897 C C . THR A 1 114 ? 0.500 3.744 -26.349 1.00 83.94 114 THR A C 1
ATOM 899 O O . THR A 1 114 ? -0.351 3.916 -25.464 1.00 83.94 114 THR A O 1
ATOM 902 N N . TYR A 1 115 ? 0.832 2.527 -26.781 1.00 87.56 115 TYR A N 1
ATOM 903 C CA . TYR A 1 115 ? 0.316 1.293 -26.200 1.00 87.56 115 TYR A CA 1
ATOM 904 C C . TYR A 1 115 ? 0.678 1.173 -24.710 1.00 87.56 115 TYR A C 1
ATOM 906 O O . TYR A 1 115 ? -0.226 1.090 -23.875 1.00 87.56 115 TYR A O 1
ATOM 914 N N . MET A 1 116 ? 1.964 1.265 -24.354 1.00 84.88 116 MET A N 1
ATOM 915 C CA . MET A 1 116 ? 2.434 1.175 -22.963 1.00 84.88 116 MET A CA 1
ATOM 916 C C . MET A 1 116 ? 1.824 2.259 -22.068 1.00 84.88 116 MET A C 1
ATOM 918 O O . MET A 1 116 ? 1.360 1.963 -20.962 1.00 84.88 116 MET A O 1
ATOM 922 N N . THR A 1 117 ? 1.741 3.499 -22.562 1.00 83.31 117 THR A N 1
ATOM 923 C CA . THR A 1 117 ? 1.049 4.592 -21.865 1.00 83.31 117 THR A CA 1
ATOM 924 C C . THR A 1 117 ? -0.402 4.226 -21.563 1.00 83.31 117 THR A C 1
ATOM 926 O O . THR A 1 117 ? -0.873 4.411 -20.440 1.00 83.31 117 THR A O 1
ATOM 929 N N . SER A 1 118 ? -1.119 3.668 -22.538 1.00 83.06 118 SER A N 1
ATOM 930 C CA . SER A 1 118 ? -2.529 3.302 -22.379 1.00 83.06 118 SER A CA 1
ATOM 931 C C . SER A 1 118 ? -2.724 2.182 -21.356 1.00 83.06 118 SER A C 1
ATOM 933 O O . SER A 1 118 ? -3.633 2.269 -20.528 1.00 83.06 118 SER A O 1
ATOM 935 N N . VAL A 1 119 ? -1.849 1.172 -21.357 1.00 86.56 119 VAL A N 1
ATOM 936 C CA . VAL A 1 119 ? -1.880 0.081 -20.372 1.00 86.56 119 VAL A CA 1
ATOM 937 C C . VAL A 1 119 ? -1.684 0.614 -18.953 1.00 86.56 119 VAL A C 1
ATOM 939 O O . VAL A 1 119 ? -2.483 0.304 -18.066 1.00 86.56 119 VAL A O 1
ATOM 942 N N . ALA A 1 120 ? -0.660 1.445 -18.741 1.00 80.19 120 ALA A N 1
ATOM 943 C CA . ALA A 1 120 ? -0.351 2.012 -17.431 1.00 80.19 120 ALA A CA 1
ATOM 944 C C . ALA A 1 120 ? -1.508 2.868 -16.891 1.00 80.19 120 ALA A C 1
ATOM 946 O O . ALA A 1 120 ? -1.959 2.676 -15.758 1.00 80.19 120 ALA A O 1
ATOM 947 N N . LEU A 1 121 ? -2.049 3.763 -17.729 1.00 78.44 121 LEU A N 1
ATOM 948 C CA . LEU A 1 121 ? -3.199 4.602 -17.383 1.00 78.44 121 LEU A CA 1
ATOM 949 C C . LEU A 1 121 ? -4.414 3.760 -16.983 1.00 78.44 121 LEU A C 1
ATOM 951 O O . LEU A 1 121 ? -5.081 4.062 -15.987 1.00 78.44 121 LEU A O 1
ATOM 955 N N . TRP A 1 122 ? -4.700 2.700 -17.742 1.00 81.25 122 TRP A N 1
ATOM 956 C CA . TRP A 1 122 ? -5.867 1.858 -17.510 1.00 81.25 122 TRP A CA 1
ATOM 957 C C . TRP A 1 122 ? -5.741 1.054 -16.218 1.00 81.25 122 TRP A C 1
ATOM 959 O O . TRP A 1 122 ? -6.641 1.119 -15.375 1.00 81.25 122 TRP A O 1
ATOM 969 N N . ALA A 1 123 ? -4.620 0.350 -16.027 1.00 79.50 123 ALA A N 1
ATOM 970 C CA . ALA A 1 123 ? -4.375 -0.474 -14.845 1.00 79.50 123 ALA A CA 1
ATOM 971 C C . ALA A 1 123 ? -4.474 0.355 -13.556 1.00 79.50 123 ALA A C 1
ATOM 973 O O . ALA A 1 123 ? -5.166 -0.018 -12.609 1.00 79.50 123 ALA A O 1
ATOM 974 N N . TYR A 1 124 ? -3.851 1.532 -13.536 1.00 76.38 124 TYR A N 1
ATOM 975 C CA . TYR A 1 124 ? -3.802 2.376 -12.347 1.00 76.38 124 TYR A CA 1
ATOM 976 C C . TYR A 1 124 ? -5.129 3.061 -12.022 1.00 76.38 124 TYR A C 1
ATOM 978 O O . TYR A 1 124 ? -5.531 3.097 -10.855 1.00 76.38 124 TYR A O 1
ATOM 986 N N . SER A 1 125 ? -5.850 3.543 -13.035 1.00 75.38 125 SER A N 1
ATOM 987 C CA . SER A 1 125 ? -7.154 4.185 -12.827 1.00 75.38 125 SER A CA 1
ATOM 988 C C . SER A 1 125 ? -8.190 3.207 -12.269 1.00 75.38 125 SER A C 1
ATOM 990 O O . SER A 1 125 ? -8.995 3.550 -11.403 1.00 75.38 125 SER A O 1
ATOM 992 N N . THR A 1 126 ? -8.164 1.966 -12.747 1.00 75.94 126 THR A N 1
ATOM 993 C CA . THR A 1 126 ? -9.134 0.938 -12.357 1.00 75.94 126 THR A CA 1
ATOM 994 C C . THR A 1 126 ? -8.811 0.297 -11.004 1.00 75.94 126 THR A C 1
ATOM 996 O O . THR A 1 126 ? -9.735 0.039 -10.230 1.00 75.94 126 THR A O 1
ATOM 999 N N . GLU A 1 127 ? -7.533 0.126 -10.644 1.00 75.94 127 GLU A N 1
ATOM 1000 C CA . GLU A 1 127 ? -7.152 -0.273 -9.281 1.00 75.94 127 GLU A CA 1
ATOM 1001 C C . GLU A 1 127 ? -7.596 0.759 -8.236 1.00 75.94 127 GLU A C 1
ATOM 1003 O O . GLU A 1 127 ? -8.172 0.406 -7.202 1.00 75.94 127 GLU A O 1
ATOM 1008 N N . ALA A 1 128 ? -7.391 2.047 -8.512 1.00 74.75 128 ALA A N 1
ATOM 1009 C CA . ALA A 1 128 ? -7.829 3.106 -7.612 1.00 74.75 128 ALA A CA 1
ATOM 1010 C C . ALA A 1 128 ? -9.357 3.172 -7.482 1.00 74.75 128 ALA A C 1
ATOM 1012 O O . ALA A 1 128 ? -9.879 3.376 -6.382 1.00 74.75 128 ALA A O 1
ATOM 1013 N N . LEU A 1 129 ? -10.086 2.925 -8.576 1.00 76.25 129 LEU A N 1
ATOM 1014 C CA . LEU A 1 129 ? -11.539 2.780 -8.537 1.00 76.25 129 LEU A CA 1
ATOM 1015 C C . LEU A 1 129 ? -11.958 1.623 -7.619 1.00 76.25 129 LEU A C 1
ATOM 1017 O O . LEU A 1 129 ? -12.861 1.796 -6.802 1.00 76.25 129 LEU A O 1
ATOM 1021 N N . ALA A 1 130 ? -11.292 0.467 -7.692 1.00 76.75 130 ALA A N 1
ATOM 1022 C CA . ALA A 1 130 ? -11.588 -0.668 -6.818 1.00 76.75 130 ALA A CA 1
ATOM 1023 C C . ALA A 1 130 ? -11.391 -0.320 -5.329 1.00 76.75 130 ALA A C 1
ATOM 1025 O O . ALA A 1 130 ? -12.251 -0.637 -4.501 1.00 76.75 130 ALA A O 1
ATOM 1026 N N . ILE A 1 131 ? -10.316 0.400 -4.987 1.00 76.31 131 ILE A N 1
ATOM 1027 C CA . ILE A 1 131 ? -10.075 0.895 -3.621 1.00 76.31 131 ILE A CA 1
ATOM 1028 C C . ILE A 1 131 ? -11.178 1.874 -3.198 1.00 76.31 131 ILE A C 1
ATOM 1030 O O . ILE A 1 131 ? -11.747 1.725 -2.113 1.00 76.31 131 ILE A O 1
ATOM 1034 N N . ALA A 1 132 ? -11.540 2.832 -4.056 1.00 74.81 132 ALA A N 1
ATOM 1035 C CA . ALA A 1 132 ? -12.610 3.792 -3.785 1.00 74.81 132 ALA A CA 1
ATOM 1036 C C . ALA A 1 132 ? -13.969 3.103 -3.554 1.00 74.81 132 ALA A C 1
ATOM 1038 O O . ALA A 1 132 ? -14.720 3.487 -2.652 1.00 74.81 132 ALA A O 1
ATOM 1039 N N . LEU A 1 133 ? -14.274 2.043 -4.307 1.00 77.81 133 LEU A N 1
ATOM 1040 C CA . LEU A 1 133 ? -15.470 1.221 -4.106 1.00 77.81 133 LEU A CA 1
ATOM 1041 C C . LEU A 1 133 ? -15.415 0.431 -2.788 1.00 77.81 133 LEU A C 1
ATOM 1043 O O . LEU A 1 133 ? -16.422 0.344 -2.082 1.00 77.81 133 LEU A O 1
ATOM 1047 N N . GLY A 1 134 ? -14.246 -0.092 -2.405 1.00 76.00 134 GLY A N 1
ATOM 1048 C CA . GLY A 1 134 ? -14.037 -0.741 -1.106 1.00 76.00 134 GLY A CA 1
ATOM 1049 C C . GLY A 1 134 ? -14.273 0.213 0.070 1.00 76.00 134 GLY A C 1
ATOM 1050 O O . GLY A 1 134 ? -14.971 -0.127 1.032 1.00 76.00 134 GLY A O 1
ATOM 1051 N N . VAL A 1 135 ? -13.773 1.447 -0.045 1.00 73.88 135 VAL A N 1
ATOM 1052 C CA . VAL A 1 135 ? -14.078 2.548 0.881 1.00 73.88 135 VAL A CA 1
ATOM 1053 C C . VAL A 1 135 ? -15.589 2.791 0.921 1.00 73.88 135 VAL A C 1
ATOM 1055 O O . VAL A 1 135 ? -16.182 2.771 2.002 1.00 73.88 135 VAL A O 1
ATOM 1058 N N . ALA A 1 136 ? -16.241 2.937 -0.237 1.00 70.19 136 ALA A N 1
ATOM 1059 C CA . ALA A 1 136 ? -17.687 3.155 -0.334 1.00 70.19 136 ALA A CA 1
ATOM 1060 C C . ALA A 1 136 ? -18.485 2.095 0.438 1.00 70.19 136 ALA A C 1
ATOM 1062 O O . ALA A 1 136 ? -19.359 2.423 1.246 1.00 70.19 136 ALA A O 1
ATOM 1063 N N . ALA A 1 137 ? -18.146 0.820 0.241 1.00 72.12 137 ALA A N 1
ATOM 1064 C CA . ALA A 1 137 ? -18.810 -0.301 0.890 1.00 72.12 137 ALA A CA 1
ATOM 1065 C C . ALA A 1 137 ? -18.703 -0.231 2.424 1.00 72.12 137 ALA A C 1
ATOM 1067 O O . ALA A 1 137 ? -19.683 -0.478 3.138 1.00 72.12 137 ALA A O 1
ATOM 1068 N N . ILE A 1 138 ? -17.548 0.167 2.965 1.00 70.38 138 ILE A N 1
ATOM 1069 C CA . ILE A 1 138 ? -17.363 0.330 4.414 1.00 70.38 138 ILE A CA 1
ATOM 1070 C C . ILE A 1 138 ? -18.220 1.480 4.952 1.00 70.38 138 ILE A C 1
ATOM 1072 O O . ILE A 1 138 ? -18.914 1.313 5.959 1.00 70.38 138 ILE A O 1
ATOM 1076 N N . PHE A 1 139 ? -18.244 2.623 4.270 1.00 70.75 139 PHE A N 1
ATOM 1077 C CA . PHE A 1 139 ? -19.052 3.773 4.685 1.00 70.75 139 PHE A CA 1
ATOM 1078 C C . PHE A 1 139 ? -20.557 3.471 4.662 1.00 70.75 139 PHE A C 1
ATOM 1080 O O . PHE A 1 139 ? -21.276 3.809 5.609 1.00 70.75 139 PHE A O 1
ATOM 1087 N N . ILE A 1 140 ? -21.031 2.781 3.621 1.00 68.56 140 ILE A N 1
ATOM 1088 C CA . ILE A 1 140 ? -22.437 2.377 3.480 1.00 68.56 140 ILE A CA 1
ATOM 1089 C C . ILE A 1 140 ? -22.834 1.399 4.594 1.00 68.56 140 ILE A C 1
ATOM 1091 O O . ILE A 1 140 ? -23.912 1.524 5.184 1.00 68.56 140 ILE A O 1
ATOM 1095 N N . THR A 1 141 ? -21.961 0.445 4.922 1.00 68.00 141 THR A N 1
ATOM 1096 C CA . THR A 1 141 ? -22.279 -0.626 5.878 1.00 68.00 141 THR A CA 1
ATOM 1097 C C . THR A 1 141 ? -22.135 -0.223 7.345 1.00 68.00 141 THR A C 1
ATOM 1099 O O . THR A 1 141 ? -22.814 -0.804 8.192 1.00 68.00 141 THR A O 1
ATOM 1102 N N . ARG A 1 142 ? -21.278 0.747 7.688 1.00 70.06 142 ARG A N 1
ATOM 1103 C CA . ARG A 1 142 ? -20.958 1.053 9.095 1.00 70.06 142 ARG A CA 1
ATOM 1104 C C . ARG A 1 142 ? -21.879 2.029 9.785 1.00 70.06 142 ARG A C 1
ATOM 1106 O O . ARG A 1 142 ? -21.962 1.979 11.006 1.00 70.06 142 ARG A O 1
ATOM 1113 N N . ARG A 1 143 ? -22.561 2.896 9.040 1.00 70.62 143 ARG A N 1
ATOM 1114 C CA . ARG A 1 143 ? -23.491 3.916 9.556 1.00 70.62 143 ARG A CA 1
ATOM 1115 C C . ARG A 1 143 ? -22.974 4.786 10.732 1.00 70.62 143 ARG A C 1
ATOM 1117 O O . ARG A 1 143 ? -23.779 5.560 11.248 1.00 70.62 143 ARG A O 1
ATOM 1124 N N . ASP A 1 144 ? -21.696 4.720 11.121 1.00 75.69 144 ASP A N 1
ATOM 1125 C CA . ASP A 1 144 ? -21.075 5.560 12.152 1.00 75.69 144 ASP A CA 1
ATOM 1126 C C . ASP A 1 144 ? -20.325 6.723 11.482 1.00 75.69 144 ASP A C 1
ATOM 1128 O O . ASP A 1 144 ? -19.308 6.503 10.816 1.00 75.69 144 ASP A O 1
ATOM 1132 N N . PRO A 1 145 ? -20.804 7.966 11.638 1.00 73.75 145 PRO A N 1
ATOM 1133 C CA . PRO A 1 145 ? -20.177 9.126 11.022 1.00 73.75 145 PRO A CA 1
ATOM 1134 C C . PRO A 1 145 ? -18.789 9.450 11.586 1.00 73.75 145 PRO A C 1
ATOM 1136 O O . PRO A 1 145 ? -17.988 10.051 10.876 1.00 73.75 145 PRO A O 1
ATOM 1139 N N . THR A 1 146 ? -18.465 9.031 12.815 1.00 75.75 146 THR A N 1
ATOM 1140 C CA . THR A 1 146 ? -17.133 9.242 13.408 1.00 75.75 146 THR A CA 1
ATOM 1141 C C . THR A 1 146 ? -16.053 8.517 12.608 1.00 75.75 146 THR A C 1
ATOM 1143 O O . THR A 1 146 ? -14.985 9.075 12.373 1.00 75.75 146 THR A O 1
ATOM 1146 N N . VAL A 1 147 ? -16.352 7.303 12.138 1.00 78.88 147 VAL A N 1
ATOM 1147 C CA . VAL A 1 147 ? -15.435 6.514 11.305 1.00 78.88 147 VAL A CA 1
ATOM 1148 C C . VAL A 1 147 ? -15.192 7.205 9.971 1.00 78.88 147 VAL A C 1
ATOM 1150 O O . VAL A 1 147 ? -14.055 7.285 9.514 1.00 78.88 147 VAL A O 1
ATOM 1153 N N . GLY A 1 148 ? -16.255 7.743 9.372 1.00 77.31 148 GLY A N 1
ATOM 1154 C CA . GLY A 1 148 ? -16.148 8.393 8.078 1.00 77.31 148 GLY A CA 1
ATOM 1155 C C . GLY A 1 148 ? -15.350 9.694 8.109 1.00 77.31 148 GLY A C 1
ATOM 1156 O O . GLY A 1 148 ? -14.507 9.922 7.248 1.00 77.31 148 GLY A O 1
ATOM 1157 N N . ILE A 1 149 ? -15.572 10.509 9.141 1.00 77.75 149 ILE A N 1
ATOM 1158 C CA . ILE A 1 149 ? -14.791 11.724 9.399 1.00 77.75 149 ILE A CA 1
ATOM 1159 C C . ILE A 1 149 ? -13.316 11.381 9.607 1.00 77.75 149 ILE A C 1
ATOM 1161 O O . ILE A 1 149 ? -12.453 11.981 8.975 1.00 77.75 149 ILE A O 1
ATOM 1165 N N . ALA A 1 150 ? -13.025 10.404 10.467 1.00 82.19 150 ALA A N 1
ATOM 1166 C CA . ALA A 1 150 ? -11.654 10.033 10.779 1.00 82.19 150 ALA A CA 1
ATOM 1167 C C . ALA A 1 150 ? -10.901 9.494 9.560 1.00 82.19 150 ALA A C 1
ATOM 1169 O O . ALA A 1 150 ? -9.736 9.825 9.377 1.00 82.19 150 ALA A O 1
ATOM 1170 N N . PHE A 1 151 ? -11.570 8.709 8.713 1.00 83.38 151 PHE A N 1
ATOM 1171 C CA . PHE A 1 151 ? -10.988 8.229 7.465 1.00 83.38 151 PHE A CA 1
ATOM 1172 C C . PHE A 1 151 ? -10.668 9.380 6.507 1.00 83.38 151 PHE A C 1
ATOM 1174 O O . PHE A 1 151 ? -9.563 9.445 5.979 1.00 83.38 151 PHE A O 1
ATOM 1181 N N . ALA A 1 152 ? -11.592 10.330 6.347 1.00 80.12 152 ALA A N 1
ATOM 1182 C CA . ALA A 1 152 ? -11.370 11.496 5.498 1.00 80.12 152 ALA A CA 1
ATOM 1183 C C . ALA A 1 152 ? -10.222 12.386 6.011 1.00 80.12 152 ALA A C 1
ATOM 1185 O O . ALA A 1 152 ? -9.382 12.827 5.232 1.00 80.12 152 ALA A O 1
ATOM 1186 N N . LEU A 1 153 ? -10.149 12.604 7.329 1.00 82.25 153 LEU A N 1
ATOM 1187 C CA . LEU A 1 153 ? -9.045 13.332 7.961 1.00 82.25 153 LEU A CA 1
ATOM 1188 C C . LEU A 1 153 ? -7.709 12.599 7.816 1.00 82.25 153 LEU A C 1
ATOM 1190 O O . LEU A 1 153 ? -6.694 13.250 7.603 1.00 82.25 153 LEU A O 1
ATOM 1194 N N . ALA A 1 154 ? -7.702 11.267 7.905 1.00 84.62 154 ALA A N 1
ATOM 1195 C CA . ALA A 1 154 ? -6.494 10.473 7.718 1.00 84.62 154 ALA A CA 1
ATOM 1196 C C . ALA A 1 154 ? -5.969 10.578 6.283 1.00 84.62 154 ALA A C 1
ATOM 1198 O O . ALA A 1 154 ? -4.771 10.759 6.096 1.00 84.62 154 ALA A O 1
ATOM 1199 N N . LEU A 1 155 ? -6.859 10.537 5.284 1.00 80.19 155 LEU A N 1
ATOM 1200 C CA . LEU A 1 155 ? -6.483 10.791 3.895 1.00 80.19 155 LEU A CA 1
ATOM 1201 C C . LEU A 1 155 ? -5.885 12.195 3.738 1.00 80.19 155 LEU A C 1
ATOM 1203 O O . LEU A 1 155 ? -4.774 12.321 3.232 1.00 80.19 155 LEU A O 1
ATOM 1207 N N . LEU A 1 156 ? -6.559 13.236 4.233 1.00 78.50 156 LEU A N 1
ATOM 1208 C CA . LEU A 1 156 ? -6.038 14.607 4.169 1.00 78.50 156 LEU A CA 1
ATOM 1209 C C . LEU A 1 156 ? -4.678 14.760 4.860 1.00 78.50 156 LEU A C 1
ATOM 1211 O O . LEU A 1 156 ? -3.805 15.440 4.331 1.00 78.50 156 LEU A O 1
ATOM 1215 N N . LEU A 1 157 ? -4.490 14.129 6.021 1.00 81.31 157 LEU A N 1
ATOM 1216 C CA . LEU A 1 157 ? -3.220 14.147 6.741 1.00 81.31 157 LEU A CA 1
ATOM 1217 C C . LEU A 1 157 ? -2.115 13.490 5.915 1.00 81.31 157 LEU A C 1
ATOM 1219 O O . LEU A 1 157 ? -1.064 14.088 5.726 1.00 81.31 157 LEU A O 1
ATOM 1223 N N . LEU A 1 158 ? -2.366 12.286 5.399 1.00 77.25 158 LEU A N 1
ATOM 1224 C CA . LEU A 1 158 ? -1.402 11.560 4.575 1.00 77.25 158 LEU A CA 1
ATOM 1225 C C . LEU A 1 158 ? -1.072 12.334 3.291 1.00 77.25 158 LEU A C 1
ATOM 1227 O O . LEU A 1 158 ? 0.073 12.325 2.859 1.00 77.25 158 LEU A O 1
ATOM 1231 N N . LEU A 1 159 ? -2.050 13.040 2.717 1.00 75.12 159 LEU A N 1
ATOM 1232 C CA . LEU A 1 159 ? -1.839 13.881 1.543 1.00 75.12 159 LEU A CA 1
ATOM 1233 C C . LEU A 1 159 ? -0.994 15.113 1.882 1.00 75.12 159 LEU A C 1
ATOM 1235 O O . LEU A 1 159 ? -0.104 15.479 1.127 1.00 75.12 159 LEU A O 1
ATOM 1239 N N . GLY A 1 160 ? -1.251 15.747 3.028 1.00 70.75 160 GLY A N 1
ATOM 1240 C CA . GLY A 1 160 ? -0.428 16.850 3.517 1.00 70.75 160 GLY A CA 1
ATOM 1241 C C . GLY A 1 160 ? 1.021 16.422 3.754 1.00 70.75 160 GLY A C 1
ATOM 1242 O O . GLY A 1 160 ? 1.932 17.144 3.363 1.00 70.75 160 GLY A O 1
ATOM 1243 N N . LEU A 1 161 ? 1.232 15.237 4.337 1.00 70.31 161 LEU A N 1
ATOM 1244 C CA . LEU A 1 161 ? 2.568 14.668 4.543 1.00 70.31 161 LEU A CA 1
ATOM 1245 C C . LEU A 1 161 ? 3.280 14.386 3.212 1.00 70.31 161 LEU A C 1
ATOM 1247 O O . LEU A 1 161 ? 4.450 14.726 3.078 1.00 70.31 161 LEU A O 1
ATOM 1251 N N . ASP A 1 162 ? 2.571 13.846 2.219 1.00 68.69 162 ASP A N 1
ATOM 1252 C CA . ASP A 1 162 ? 3.110 13.612 0.872 1.00 68.69 162 ASP A CA 1
ATOM 1253 C C . ASP A 1 162 ? 3.541 14.918 0.182 1.00 68.69 162 ASP A C 1
ATOM 1255 O O . ASP A 1 162 ? 4.647 15.024 -0.345 1.00 68.69 162 ASP A O 1
ATOM 1259 N N . LEU A 1 163 ? 2.699 15.956 0.244 1.00 67.19 163 LEU A N 1
ATOM 1260 C CA . LEU A 1 163 ? 3.010 17.268 -0.330 1.00 67.19 163 LEU A CA 1
ATOM 1261 C C . LEU A 1 163 ? 4.217 17.930 0.349 1.00 67.19 163 LEU A C 1
ATOM 1263 O O . LEU A 1 163 ? 5.034 18.542 -0.335 1.00 67.19 163 LEU A O 1
ATOM 1267 N N . VAL A 1 164 ? 4.343 17.792 1.672 1.00 62.75 164 VAL A N 1
ATOM 1268 C CA . VAL A 1 164 ? 5.486 18.315 2.434 1.00 62.75 164 VAL A CA 1
ATOM 1269 C C . VAL A 1 164 ? 6.772 17.556 2.097 1.00 62.75 164 VAL A C 1
ATOM 1271 O O . VAL A 1 164 ? 7.797 18.200 1.885 1.00 62.75 164 VAL A O 1
ATOM 1274 N N . GLY A 1 165 ? 6.724 16.224 1.976 1.00 57.81 165 GLY A N 1
ATOM 1275 C CA . GLY A 1 165 ? 7.872 15.414 1.545 1.00 57.81 165 GLY A CA 1
ATOM 1276 C C . GLY A 1 165 ? 8.369 15.812 0.153 1.00 57.81 165 GLY A C 1
ATOM 1277 O O . GLY A 1 165 ? 9.553 16.071 -0.047 1.00 57.81 165 GLY A O 1
ATOM 1278 N N . ASN A 1 166 ? 7.447 16.023 -0.791 1.00 56.16 166 ASN A N 1
ATOM 1279 C CA . ASN A 1 166 ? 7.782 16.490 -2.141 1.00 56.16 166 ASN A CA 1
ATOM 1280 C C . ASN A 1 166 ? 8.473 17.870 -2.158 1.00 56.16 166 ASN A C 1
ATOM 1282 O O . ASN A 1 166 ? 9.261 18.149 -3.059 1.00 56.16 166 ASN A O 1
ATOM 1286 N N . TRP A 1 167 ? 8.198 18.744 -1.183 1.00 49.44 167 TRP A N 1
ATOM 1287 C CA . TRP A 1 167 ? 8.861 20.052 -1.066 1.00 49.44 167 TRP A CA 1
ATOM 1288 C C . TRP A 1 167 ? 10.276 19.960 -0.482 1.00 49.44 167 TRP A C 1
ATOM 1290 O O . TRP A 1 167 ? 11.059 20.893 -0.655 1.00 49.44 167 TRP A O 1
ATOM 1300 N N . MET A 1 168 ? 10.610 18.855 0.192 1.00 45.72 168 MET A N 1
ATOM 1301 C CA . MET A 1 168 ? 11.934 18.617 0.779 1.00 45.72 168 MET A CA 1
ATOM 1302 C C . MET A 1 168 ? 12.925 17.946 -0.198 1.00 45.72 168 MET A C 1
ATOM 1304 O O . MET A 1 168 ? 14.129 18.008 0.042 1.00 45.72 168 MET A O 1
ATOM 1308 N N . GLY A 1 169 ? 12.446 17.441 -1.345 1.00 47.12 169 GLY A N 1
ATOM 1309 C CA . GLY A 1 169 ? 13.246 17.029 -2.509 1.00 47.12 169 GLY A CA 1
ATOM 1310 C C . GLY A 1 169 ? 13.595 15.532 -2.582 1.00 47.12 169 GLY A C 1
ATOM 1311 O O . GLY A 1 169 ? 13.893 14.897 -1.577 1.00 47.12 169 GLY A O 1
ATOM 1312 N N . ASP A 1 170 ? 13.625 14.983 -3.806 1.00 42.56 170 ASP A N 1
ATOM 1313 C CA . ASP A 1 170 ? 13.815 13.546 -4.109 1.00 42.56 170 ASP A CA 1
ATOM 1314 C C . ASP A 1 170 ? 15.266 13.030 -3.874 1.00 42.56 170 ASP A C 1
ATOM 1316 O O . ASP A 1 170 ? 15.536 11.832 -3.941 1.00 42.56 170 ASP A O 1
ATOM 1320 N N . GLY A 1 171 ? 16.231 13.916 -3.591 1.00 39.19 171 GLY A N 1
ATOM 1321 C CA . GLY A 1 171 ? 17.671 13.605 -3.631 1.00 39.19 171 GLY A CA 1
ATOM 1322 C C . GLY A 1 171 ? 18.259 12.869 -2.420 1.00 39.19 171 GLY A C 1
ATOM 1323 O O . GLY A 1 171 ? 19.393 12.406 -2.494 1.00 39.19 171 GLY A O 1
ATOM 1324 N N . TYR A 1 172 ? 17.537 12.752 -1.305 1.00 36.41 172 TYR A N 1
ATOM 1325 C CA . TYR A 1 172 ? 18.130 12.272 -0.047 1.00 36.41 172 TYR A CA 1
ATOM 1326 C C . TYR A 1 172 ? 17.987 10.763 0.205 1.00 36.41 172 TYR A C 1
ATOM 1328 O O . TYR A 1 172 ? 18.646 10.243 1.099 1.00 36.41 172 TYR A O 1
ATOM 1336 N N . THR A 1 173 ? 17.152 10.030 -0.538 1.00 42.69 173 THR A N 1
ATOM 1337 C CA . THR A 1 173 ? 16.697 8.692 -0.104 1.00 42.69 173 THR A CA 1
ATOM 1338 C C . THR A 1 173 ? 17.552 7.529 -0.606 1.00 42.69 173 THR A C 1
ATOM 1340 O O . THR A 1 173 ? 17.870 6.625 0.167 1.00 42.69 173 THR A O 1
ATOM 1343 N N . LEU A 1 174 ? 17.976 7.544 -1.871 1.00 35.78 174 LEU A N 1
ATOM 1344 C CA . LEU A 1 174 ? 18.865 6.508 -2.414 1.00 35.78 174 LEU A CA 1
ATOM 1345 C C . LEU A 1 174 ? 20.289 6.647 -1.872 1.00 35.78 174 LEU A C 1
ATOM 1347 O O . LEU A 1 174 ? 20.929 5.646 -1.563 1.00 35.78 174 LEU A O 1
ATOM 1351 N N . GLU A 1 175 ? 20.760 7.878 -1.666 1.00 35.25 175 GLU A N 1
ATOM 1352 C CA . GLU A 1 175 ? 22.102 8.127 -1.143 1.00 35.25 175 GLU A CA 1
ATOM 1353 C C . GLU A 1 175 ? 22.240 7.699 0.330 1.00 35.25 175 GLU A C 1
ATOM 1355 O O . GLU A 1 175 ? 23.295 7.208 0.725 1.00 35.25 175 GLU A O 1
ATOM 1360 N N . LEU A 1 176 ? 21.171 7.790 1.133 1.00 38.66 176 LEU A N 1
ATOM 1361 C CA . LEU A 1 176 ? 21.167 7.335 2.528 1.00 38.66 176 LEU A CA 1
ATOM 1362 C C . LEU A 1 176 ? 21.040 5.811 2.646 1.00 38.66 176 LEU A C 1
ATOM 1364 O O . LEU A 1 176 ? 21.747 5.215 3.450 1.00 38.66 176 LEU A O 1
ATOM 1368 N N . ILE A 1 177 ? 20.191 5.168 1.837 1.00 42.12 177 ILE A N 1
ATOM 1369 C CA . ILE A 1 177 ? 20.037 3.700 1.847 1.00 42.12 177 ILE A CA 1
ATOM 1370 C C . ILE A 1 177 ? 21.291 3.017 1.273 1.00 42.12 177 ILE A C 1
ATOM 1372 O O . ILE A 1 177 ? 21.699 1.970 1.772 1.00 42.12 177 ILE A O 1
ATOM 1376 N N . ALA A 1 178 ? 21.941 3.623 0.273 1.00 37.84 178 ALA A N 1
ATOM 1377 C CA . ALA A 1 178 ? 23.165 3.093 -0.328 1.00 37.84 178 ALA A CA 1
ATOM 1378 C C . ALA A 1 178 ? 24.441 3.393 0.486 1.00 37.84 178 ALA A C 1
ATOM 1380 O O . ALA A 1 178 ? 25.401 2.633 0.393 1.00 37.84 178 ALA A O 1
ATOM 1381 N N . LYS A 1 179 ? 24.482 4.466 1.299 1.00 38.84 179 LYS A N 1
ATOM 1382 C CA . LYS A 1 179 ? 25.668 4.853 2.104 1.00 38.84 179 LYS A CA 1
ATOM 1383 C C . LYS A 1 179 ? 25.538 4.596 3.608 1.00 38.84 179 LYS A C 1
ATOM 1385 O O . LYS A 1 179 ? 26.311 5.159 4.388 1.00 38.84 179 LYS A O 1
ATOM 1390 N N . GLN A 1 180 ? 24.593 3.768 4.049 1.00 44.84 180 GLN A N 1
ATOM 1391 C CA . GLN A 1 180 ? 24.381 3.459 5.469 1.00 44.84 180 GLN A CA 1
ATOM 1392 C C . GLN A 1 180 ? 25.417 2.464 6.028 1.00 44.84 180 GLN A C 1
ATOM 1394 O O . GLN A 1 180 ? 25.098 1.435 6.617 1.00 44.84 180 GLN A O 1
ATOM 1399 N N . THR A 1 181 ? 26.696 2.827 5.928 1.00 42.19 181 THR A N 1
ATOM 1400 C CA . THR A 1 181 ? 27.659 2.500 6.980 1.00 42.19 181 THR A CA 1
ATOM 1401 C C . THR A 1 181 ? 27.213 3.186 8.271 1.00 42.19 181 THR A C 1
ATOM 1403 O O . THR A 1 181 ? 26.866 4.368 8.288 1.00 42.19 181 THR A O 1
ATOM 1406 N N . ILE A 1 182 ? 27.188 2.396 9.337 1.00 44.88 182 ILE A N 1
ATOM 1407 C CA . ILE A 1 182 ? 26.638 2.641 10.671 1.00 44.88 182 ILE A CA 1
ATOM 1408 C C . ILE A 1 182 ? 27.405 3.771 11.387 1.00 44.88 182 ILE A C 1
ATOM 1410 O O . ILE A 1 182 ? 28.155 3.541 12.330 1.00 44.88 182 ILE A O 1
ATOM 1414 N N . GLU A 1 183 ? 27.243 5.018 10.954 1.00 47.19 183 GLU A N 1
ATOM 1415 C CA . GLU A 1 183 ? 27.624 6.177 11.759 1.00 47.19 183 GLU A CA 1
ATOM 1416 C C . GLU A 1 183 ? 26.415 6.585 12.603 1.00 47.19 183 GLU A C 1
ATOM 1418 O O . GLU A 1 183 ? 25.397 7.045 12.085 1.00 47.19 183 GLU A O 1
ATOM 1423 N N . ALA A 1 184 ? 26.516 6.412 13.924 1.00 43.81 184 ALA A N 1
ATOM 1424 C CA . ALA A 1 184 ? 25.425 6.641 14.876 1.00 43.81 184 ALA A CA 1
ATOM 1425 C C . ALA A 1 184 ? 24.779 8.042 14.775 1.00 43.81 184 ALA A C 1
ATOM 1427 O O . ALA A 1 184 ? 23.605 8.190 15.107 1.00 43.81 184 ALA A O 1
ATOM 1428 N N . GLY A 1 185 ? 25.510 9.048 14.273 1.00 46.53 185 GLY A N 1
ATOM 1429 C CA . GLY A 1 185 ? 24.978 10.390 14.006 1.00 46.53 185 GLY A CA 1
ATOM 1430 C C . GLY A 1 185 ? 24.033 10.469 12.799 1.00 46.53 185 GLY A C 1
ATOM 1431 O O . GLY A 1 185 ? 23.095 11.251 12.819 1.00 46.53 185 GLY A O 1
ATOM 1432 N N . ARG A 1 186 ? 24.208 9.620 11.779 1.00 50.25 186 ARG A N 1
ATOM 1433 C CA . ARG A 1 186 ? 23.334 9.570 10.589 1.00 50.25 186 ARG A CA 1
ATOM 1434 C C . ARG A 1 186 ? 22.089 8.713 10.802 1.00 50.25 186 ARG A C 1
ATOM 1436 O O . ARG A 1 186 ? 21.115 8.844 10.063 1.00 50.25 186 ARG A O 1
ATOM 1443 N N . PHE A 1 187 ? 22.100 7.844 11.813 1.00 52.91 187 PHE A N 1
ATOM 1444 C CA . PHE A 1 187 ? 20.967 6.986 12.156 1.00 52.91 187 PHE A CA 1
ATOM 1445 C C . PHE A 1 187 ? 19.777 7.779 12.709 1.00 52.91 187 PHE A C 1
ATOM 1447 O O . PHE A 1 187 ? 18.648 7.530 12.297 1.00 52.91 187 PHE A O 1
ATOM 1454 N N . SER A 1 188 ? 20.009 8.753 13.599 1.00 57.59 188 SER A N 1
ATOM 1455 C CA . SER A 1 188 ? 18.932 9.607 14.121 1.00 57.59 188 SER A CA 1
ATOM 1456 C C . SER A 1 188 ? 18.283 10.432 13.020 1.00 57.59 188 SER A C 1
ATOM 1458 O O . SER A 1 188 ? 17.062 10.536 12.986 1.00 57.59 188 SER A O 1
ATOM 1460 N N . ASP A 1 189 ? 19.086 10.960 12.100 1.00 54.22 189 ASP A N 1
ATOM 1461 C CA . ASP A 1 189 ? 18.596 11.776 10.991 1.00 54.22 189 ASP A CA 1
ATOM 1462 C C . ASP A 1 189 ? 17.803 10.910 10.007 1.00 54.22 189 ASP A C 1
ATOM 1464 O O . ASP A 1 189 ? 16.675 11.248 9.657 1.00 54.22 189 ASP A O 1
ATOM 1468 N N . SER A 1 190 ? 18.319 9.725 9.661 1.00 53.91 190 SER A N 1
ATOM 1469 C CA . SER A 1 190 ? 17.607 8.733 8.837 1.00 53.91 190 SER A CA 1
ATOM 1470 C C . SER A 1 190 ? 16.286 8.290 9.473 1.00 53.91 190 SER A C 1
ATOM 1472 O O . SER A 1 190 ? 15.281 8.131 8.779 1.00 53.91 190 SER A O 1
ATOM 1474 N N . LEU A 1 191 ? 16.272 8.094 10.796 1.00 60.62 191 LEU A N 1
ATOM 1475 C CA . LEU A 1 191 ? 15.084 7.712 11.552 1.00 60.62 191 LEU A CA 1
ATOM 1476 C C . LEU A 1 191 ? 14.053 8.841 11.555 1.00 60.62 191 LEU A C 1
ATOM 1478 O O . LEU A 1 191 ? 12.892 8.593 11.252 1.00 60.62 191 LEU A O 1
ATOM 1482 N N . TRP A 1 192 ? 14.461 10.075 11.857 1.00 60.03 192 TRP A N 1
ATOM 1483 C CA . TRP A 1 192 ? 13.561 11.228 11.848 1.00 60.03 192 TRP A CA 1
ATOM 1484 C C . TRP A 1 192 ? 13.009 11.517 10.457 1.00 60.03 192 TRP A C 1
ATOM 1486 O O . TRP A 1 192 ? 11.809 11.750 10.337 1.00 60.03 192 TRP A O 1
ATOM 1496 N N . HIS A 1 193 ? 13.835 11.418 9.415 1.00 57.69 193 HIS A N 1
ATOM 1497 C CA . HIS A 1 193 ? 13.369 11.521 8.036 1.00 57.69 193 HIS A CA 1
ATOM 1498 C C . HIS A 1 193 ? 12.384 10.412 7.702 1.00 57.69 193 HIS A C 1
ATOM 1500 O O . HIS A 1 193 ? 11.288 10.719 7.271 1.00 57.69 193 HIS A O 1
ATOM 1506 N N . THR A 1 194 ? 12.683 9.150 8.013 1.00 58.75 194 THR A N 1
ATOM 1507 C CA . THR A 1 194 ? 11.724 8.056 7.790 1.00 58.75 194 THR A CA 1
ATOM 1508 C C . THR A 1 194 ? 10.406 8.299 8.536 1.00 58.75 194 THR A C 1
ATOM 1510 O O . THR A 1 194 ? 9.345 8.003 8.003 1.00 58.75 194 THR A O 1
ATOM 1513 N N . LEU A 1 195 ? 10.456 8.861 9.752 1.00 62.12 195 LEU A N 1
ATOM 1514 C CA . LEU A 1 195 ? 9.280 9.117 10.588 1.00 62.12 195 LEU A CA 1
ATOM 1515 C C . LEU A 1 195 ? 8.418 10.311 10.137 1.00 62.12 195 LEU A C 1
ATOM 1517 O O . LEU A 1 195 ? 7.218 10.314 10.415 1.00 62.12 195 LEU A O 1
ATOM 1521 N N . ILE A 1 196 ? 9.025 11.338 9.536 1.00 59.88 196 ILE A N 1
ATOM 1522 C CA . ILE A 1 196 ? 8.390 12.632 9.215 1.00 59.88 196 ILE A CA 1
ATOM 1523 C C . ILE A 1 196 ? 8.150 12.777 7.707 1.00 59.88 196 ILE A C 1
ATOM 1525 O O . ILE A 1 196 ? 7.143 13.350 7.293 1.00 59.88 196 ILE A O 1
ATOM 1529 N N . ASP A 1 197 ? 9.060 12.235 6.906 1.00 55.16 197 ASP A N 1
ATOM 1530 C CA . ASP A 1 197 ? 9.053 12.209 5.452 1.00 55.16 197 ASP A CA 1
ATOM 1531 C C . ASP A 1 197 ? 8.986 10.752 4.964 1.00 55.16 197 ASP A C 1
ATOM 1533 O O . ASP A 1 197 ? 10.008 10.114 4.689 1.00 55.16 197 ASP A O 1
ATOM 1537 N N . PRO A 1 198 ? 7.773 10.188 4.849 1.00 49.72 198 PRO A N 1
ATOM 1538 C CA . PRO A 1 198 ? 7.598 8.849 4.311 1.00 49.72 198 PRO A CA 1
ATOM 1539 C C . PRO A 1 198 ? 8.121 8.697 2.871 1.00 49.72 198 PRO A C 1
ATOM 1541 O O . PRO A 1 198 ? 8.173 7.571 2.376 1.00 49.72 198 PRO A O 1
ATOM 1544 N N . THR A 1 199 ? 8.527 9.770 2.182 1.00 56.50 199 THR A N 1
ATOM 1545 C CA . THR A 1 199 ? 8.898 9.773 0.761 1.00 56.50 199 THR A CA 1
ATOM 1546 C C . THR A 1 199 ? 7.773 9.212 -0.131 1.00 56.50 199 THR A C 1
ATOM 1548 O O . THR A 1 199 ? 6.776 8.655 0.353 1.00 56.50 199 THR A O 1
ATOM 1551 N N . PRO A 1 200 ? 7.898 9.278 -1.466 1.00 56.41 200 PRO A N 1
ATOM 1552 C CA . PRO A 1 200 ? 6.956 8.587 -2.342 1.00 56.41 200 PRO A CA 1
ATOM 1553 C C . PRO A 1 200 ? 6.880 7.074 -2.045 1.00 56.41 200 PRO A C 1
ATOM 1555 O O . PRO A 1 200 ? 5.843 6.447 -2.239 1.00 56.41 200 PRO A O 1
ATOM 1558 N N . ALA A 1 201 ? 7.925 6.461 -1.474 1.00 54.75 201 ALA A N 1
ATOM 1559 C CA . ALA A 1 201 ? 7.948 5.029 -1.174 1.00 54.75 201 ALA A CA 1
ATOM 1560 C C . ALA A 1 201 ? 6.967 4.574 -0.073 1.00 54.75 201 ALA A C 1
ATOM 1562 O O . ALA A 1 201 ? 6.600 3.394 -0.067 1.00 54.75 201 ALA A O 1
ATOM 1563 N N . PHE A 1 202 ? 6.524 5.459 0.829 1.00 56.84 202 PHE A N 1
ATOM 1564 C CA . PHE A 1 202 ? 5.571 5.124 1.903 1.00 56.84 202 PHE A CA 1
ATOM 1565 C C . PHE A 1 202 ? 4.286 5.961 1.873 1.00 56.84 202 PHE A C 1
ATOM 1567 O O . PHE A 1 202 ? 3.496 5.945 2.821 1.00 56.84 202 PHE A O 1
ATOM 1574 N N . SER A 1 203 ? 4.063 6.673 0.773 1.00 63.78 203 SER A N 1
ATOM 1575 C CA . SER A 1 203 ? 2.843 7.427 0.543 1.00 63.78 203 SER A CA 1
ATOM 1576 C C . SER A 1 203 ? 1.767 6.544 -0.091 1.00 63.78 203 SER A C 1
ATOM 1578 O O . SER A 1 203 ? 1.974 6.061 -1.203 1.00 63.78 203 SER A O 1
ATOM 1580 N N . PRO A 1 204 ? 0.565 6.389 0.495 1.00 64.38 204 PRO A N 1
ATOM 1581 C CA . PRO A 1 204 ? -0.533 5.693 -0.182 1.00 64.38 204 PRO A CA 1
ATOM 1582 C C . PRO A 1 204 ? -0.946 6.385 -1.493 1.00 64.38 204 PRO A C 1
ATOM 1584 O O . PRO A 1 204 ? -1.720 5.813 -2.260 1.00 64.38 204 PRO A O 1
ATOM 1587 N N . TYR A 1 205 ? -0.438 7.603 -1.733 1.00 64.50 205 TYR A N 1
ATOM 1588 C CA . TYR A 1 205 ? -0.638 8.407 -2.931 1.00 64.50 205 TYR A CA 1
ATOM 1589 C C . TYR A 1 205 ? 0.250 8.010 -4.112 1.00 64.50 205 TYR A C 1
ATOM 1591 O O . TYR A 1 205 ? -0.121 8.273 -5.255 1.00 64.50 205 TYR A O 1
ATOM 1599 N N . TYR A 1 206 ? 1.354 7.304 -3.858 1.00 65.06 206 TYR A N 1
ATOM 1600 C CA . TYR A 1 206 ? 2.266 6.822 -4.891 1.00 65.06 206 TYR A CA 1
ATOM 1601 C C . TYR A 1 206 ? 1.822 5.431 -5.417 1.00 65.06 206 TYR A C 1
ATOM 1603 O O . TYR A 1 206 ? 1.225 4.655 -4.670 1.00 65.06 206 TYR A O 1
ATOM 1611 N N . PRO A 1 207 ? 2.038 5.078 -6.695 1.00 58.50 207 PRO A N 1
ATOM 1612 C CA . PRO A 1 207 ? 1.342 3.957 -7.342 1.00 58.50 207 PRO A CA 1
ATOM 1613 C C . PRO A 1 207 ? 1.942 2.565 -7.281 1.00 58.50 207 PRO A C 1
ATOM 1615 O O . PRO A 1 207 ? 1.160 1.658 -7.593 1.00 58.50 207 PRO A O 1
ATOM 1618 N N . PRO A 1 208 ? 3.228 2.325 -6.949 1.00 68.00 208 PRO A N 1
ATOM 1619 C CA . PRO A 1 208 ? 3.713 0.970 -6.788 1.00 68.00 208 PRO A CA 1
ATOM 1620 C C . PRO A 1 208 ? 2.729 0.157 -5.957 1.00 68.00 208 PRO A C 1
ATOM 1622 O O . PRO A 1 208 ? 2.177 0.636 -4.962 1.00 68.00 208 PRO A O 1
ATOM 1625 N N . ALA A 1 209 ? 2.508 -1.091 -6.358 1.00 67.25 209 ALA A N 1
ATOM 1626 C CA . ALA A 1 209 ? 1.513 -1.972 -5.751 1.00 67.25 209 ALA A CA 1
ATOM 1627 C C . ALA A 1 209 ? 1.613 -2.043 -4.211 1.00 67.25 209 ALA A C 1
ATOM 1629 O O . ALA A 1 209 ? 0.603 -2.169 -3.514 1.00 67.25 209 ALA A O 1
ATOM 1630 N N . LYS A 1 210 ? 2.828 -1.877 -3.666 1.00 69.56 210 LYS A N 1
ATOM 1631 C CA . LYS A 1 210 ? 3.109 -1.817 -2.223 1.00 69.56 210 LYS A CA 1
ATOM 1632 C C . LYS A 1 210 ? 2.385 -0.667 -1.499 1.00 69.56 210 LYS A C 1
ATOM 1634 O O . LYS A 1 210 ? 1.935 -0.853 -0.372 1.00 69.56 210 LYS A O 1
ATOM 1639 N N . ASN A 1 211 ? 2.205 0.483 -2.141 1.00 72.44 211 ASN A N 1
ATOM 1640 C CA . ASN A 1 211 ? 1.567 1.671 -1.571 1.00 72.44 211 ASN A CA 1
ATOM 1641 C C . ASN A 1 211 ? 0.034 1.560 -1.639 1.00 72.44 211 ASN A C 1
ATOM 1643 O O . ASN A 1 211 ? -0.677 1.936 -0.708 1.00 72.44 211 ASN A O 1
ATOM 1647 N N . ARG A 1 212 ? -0.497 0.906 -2.677 1.00 74.12 212 ARG A N 1
ATOM 1648 C CA . ARG A 1 212 ? -1.925 0.545 -2.757 1.00 74.12 212 ARG A CA 1
ATOM 1649 C C . ARG A 1 212 ? -2.331 -0.466 -1.698 1.00 74.12 212 ARG A C 1
ATOM 1651 O O . ARG A 1 212 ? -3.401 -0.341 -1.098 1.00 74.12 212 ARG A O 1
ATOM 1658 N N . ALA A 1 213 ? -1.449 -1.420 -1.401 1.00 76.06 213 ALA A N 1
ATOM 1659 C CA . ALA A 1 213 ? -1.638 -2.320 -0.272 1.00 76.06 213 ALA A CA 1
ATOM 1660 C C . ALA A 1 213 ? -1.785 -1.538 1.049 1.00 76.06 213 ALA A C 1
ATOM 1662 O O . ALA A 1 213 ? -2.589 -1.927 1.893 1.00 76.06 213 ALA A O 1
ATOM 1663 N N . GLN A 1 214 ? -1.110 -0.394 1.218 1.00 77.56 214 GLN A 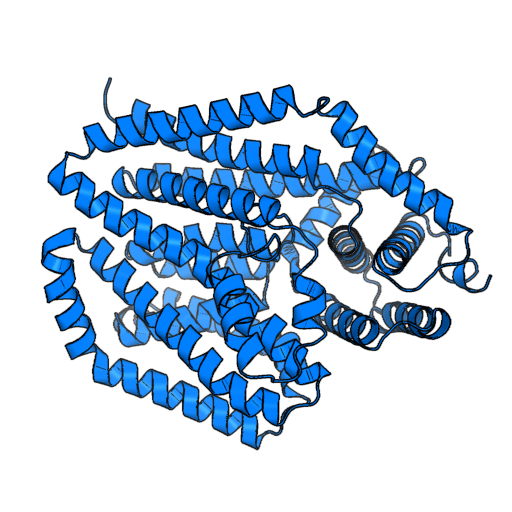N 1
ATOM 1664 C CA . GLN A 1 214 ? -1.270 0.446 2.412 1.00 77.56 214 GLN A CA 1
ATOM 1665 C C . GLN A 1 214 ? -2.667 1.080 2.522 1.00 77.56 214 GLN A C 1
ATOM 1667 O O . GLN A 1 214 ? -3.239 1.116 3.614 1.00 77.56 214 GLN A O 1
ATOM 1672 N N . MET A 1 215 ? -3.270 1.515 1.408 1.00 77.19 215 MET A N 1
ATOM 1673 C CA . MET A 1 215 ? -4.668 1.977 1.407 1.00 77.19 215 MET A CA 1
ATOM 1674 C C . MET A 1 215 ? -5.632 0.848 1.790 1.00 77.19 215 MET A C 1
ATOM 1676 O O . MET A 1 215 ? -6.568 1.056 2.566 1.00 77.19 215 MET A O 1
ATOM 1680 N N . LEU A 1 216 ? -5.384 -0.370 1.299 1.00 80.94 216 LEU A N 1
ATOM 1681 C CA . LEU A 1 216 ? -6.165 -1.548 1.672 1.00 80.94 216 LEU A CA 1
ATOM 1682 C C . LEU A 1 216 ? -6.031 -1.869 3.171 1.00 80.94 216 LEU A C 1
ATOM 1684 O O . LEU A 1 216 ? -7.024 -2.215 3.816 1.00 80.94 216 LEU A O 1
ATOM 1688 N N . LEU A 1 217 ? -4.843 -1.693 3.759 1.00 83.19 217 LEU A N 1
ATOM 1689 C CA . LEU A 1 217 ? -4.616 -1.888 5.196 1.00 83.19 217 LEU A CA 1
ATOM 1690 C C . LEU A 1 217 ? -5.464 -0.955 6.056 1.00 83.19 217 LEU A C 1
ATOM 1692 O O . LEU A 1 217 ? -6.006 -1.402 7.066 1.00 83.19 217 LEU A O 1
ATOM 1696 N N . MET A 1 218 ? -5.668 0.299 5.643 1.00 84.62 218 MET A N 1
ATOM 1697 C CA . MET A 1 218 ? -6.587 1.203 6.344 1.00 84.62 218 MET A CA 1
ATOM 1698 C C . MET A 1 218 ? -8.000 0.599 6.431 1.00 84.62 218 MET A C 1
ATOM 1700 O O . MET A 1 218 ? -8.627 0.626 7.492 1.00 84.62 218 MET A O 1
ATOM 1704 N N . LEU A 1 219 ? -8.488 -0.023 5.350 1.00 84.00 219 LEU A N 1
ATOM 1705 C CA . LEU A 1 219 ? -9.791 -0.702 5.320 1.00 84.00 219 LEU A CA 1
ATOM 1706 C C . LEU A 1 219 ? -9.814 -1.949 6.212 1.00 84.00 219 LEU A C 1
ATOM 1708 O O . LEU A 1 219 ? -10.772 -2.166 6.962 1.00 84.00 219 LEU A O 1
ATOM 1712 N N . ILE A 1 220 ? -8.743 -2.742 6.177 1.00 87.75 220 ILE A N 1
ATOM 1713 C CA . ILE A 1 220 ? -8.562 -3.930 7.018 1.00 87.75 220 ILE A CA 1
ATOM 1714 C C . ILE A 1 220 ? -8.591 -3.550 8.508 1.00 87.75 220 ILE A C 1
ATOM 1716 O O . ILE A 1 220 ? -9.278 -4.214 9.295 1.00 87.75 220 ILE A O 1
ATOM 1720 N N . MET A 1 221 ? -7.902 -2.471 8.895 1.00 87.62 221 MET A N 1
ATOM 1721 C CA . MET A 1 221 ? -7.864 -1.959 10.268 1.00 87.62 221 MET A CA 1
ATOM 1722 C C . MET A 1 221 ? -9.222 -1.418 10.710 1.00 87.62 221 MET A C 1
ATOM 1724 O O . MET A 1 221 ? -9.664 -1.710 11.821 1.00 87.62 221 MET A O 1
ATOM 1728 N N . LEU A 1 222 ? -9.953 -0.719 9.834 1.00 85.38 222 LEU A N 1
ATOM 1729 C CA . LEU A 1 222 ? -11.327 -0.319 10.139 1.00 85.38 222 LEU A CA 1
ATOM 1730 C C . LEU A 1 222 ? -12.201 -1.532 10.443 1.00 85.38 222 LEU A C 1
ATOM 1732 O O . LEU A 1 222 ? -12.912 -1.521 11.449 1.00 85.38 222 LEU A O 1
ATOM 1736 N N . LEU A 1 223 ? -12.163 -2.582 9.613 1.00 85.88 223 LEU A N 1
ATOM 1737 C CA . LEU A 1 223 ? -12.887 -3.834 9.871 1.00 85.88 223 LEU A CA 1
ATOM 1738 C C . LEU A 1 223 ? -12.494 -4.441 11.223 1.00 85.88 223 LEU A C 1
ATOM 1740 O O . LEU A 1 223 ? -13.375 -4.814 12.003 1.00 85.88 223 LEU A O 1
ATOM 1744 N N . ARG A 1 224 ? -11.194 -4.457 11.524 1.00 86.50 224 ARG A N 1
ATOM 1745 C CA . ARG A 1 224 ? -10.630 -4.985 12.768 1.00 86.50 224 ARG A CA 1
ATOM 1746 C C . ARG A 1 224 ? -11.108 -4.241 14.011 1.00 86.50 224 ARG A C 1
ATOM 1748 O O . ARG A 1 224 ? -11.675 -4.868 14.902 1.00 86.50 224 ARG A O 1
ATOM 1755 N N . TRP A 1 225 ? -10.974 -2.915 14.049 1.00 85.56 225 TRP A N 1
ATOM 1756 C CA . TRP A 1 225 ? -11.353 -2.066 15.194 1.00 85.56 225 TRP A CA 1
ATOM 1757 C C . TRP A 1 225 ? -12.843 -2.052 15.508 1.00 85.56 225 TRP A C 1
ATOM 1759 O O . TRP A 1 225 ? -13.304 -1.388 16.430 1.00 85.56 225 TRP A O 1
ATOM 1769 N N . SER A 1 226 ? -13.615 -2.781 14.721 1.00 80.38 226 SER A N 1
ATOM 1770 C CA . SER A 1 226 ? -15.069 -2.829 14.807 1.00 80.38 226 SER A CA 1
ATOM 1771 C C . SER A 1 226 ? -15.570 -4.233 15.025 1.00 80.38 226 SER A C 1
ATOM 1773 O O . SER A 1 226 ? -16.701 -4.557 14.667 1.00 80.38 226 SER A O 1
ATOM 1775 N N . ASP A 1 227 ? -14.679 -5.058 15.561 1.00 81.62 227 ASP A N 1
ATOM 1776 C CA . ASP A 1 227 ? -14.957 -6.409 15.992 1.00 81.62 227 ASP A CA 1
ATOM 1777 C C . ASP A 1 227 ? -15.468 -7.315 14.860 1.00 81.62 227 ASP A C 1
ATOM 1779 O O . ASP A 1 227 ? -16.305 -8.198 15.044 1.00 81.62 227 ASP A O 1
ATOM 1783 N N . ARG A 1 228 ? -14.930 -7.116 13.646 1.00 86.50 228 ARG A N 1
ATOM 1784 C CA . ARG A 1 228 ? -15.135 -8.010 12.494 1.00 86.50 228 ARG A CA 1
ATOM 1785 C C . ARG A 1 228 ? -13.836 -8.728 12.114 1.00 86.50 228 ARG A C 1
ATOM 1787 O O . ARG A 1 228 ? -13.348 -8.541 10.997 1.00 86.50 228 ARG A O 1
ATOM 1794 N N . PRO A 1 229 ? -13.267 -9.567 13.005 1.00 88.00 229 PRO A N 1
ATOM 1795 C CA . PRO A 1 229 ? -11.983 -10.214 12.757 1.00 88.00 229 PRO A CA 1
ATOM 1796 C C . PRO A 1 229 ? -12.023 -11.097 11.507 1.00 88.00 229 PRO A C 1
ATOM 1798 O O . PRO A 1 229 ? -11.120 -11.008 10.690 1.00 88.00 229 PRO A O 1
ATOM 1801 N N . ALA A 1 230 ? -13.096 -11.863 11.278 1.00 89.25 230 ALA A N 1
ATOM 1802 C CA . ALA A 1 230 ? -13.208 -12.715 10.089 1.00 89.25 230 ALA A CA 1
ATOM 1803 C C . ALA A 1 230 ? -13.124 -11.913 8.779 1.00 89.25 230 ALA A C 1
ATOM 1805 O O . ALA A 1 230 ? -12.370 -12.281 7.885 1.00 89.25 230 ALA A O 1
ATOM 1806 N N . SER A 1 231 ? -13.842 -10.789 8.676 1.00 89.12 231 SER A N 1
ATOM 1807 C CA . SER A 1 231 ? -13.774 -9.915 7.497 1.00 89.12 231 SER A CA 1
ATOM 1808 C C . SER A 1 231 ? -12.407 -9.251 7.356 1.00 89.12 231 SER A C 1
ATOM 1810 O O . SER A 1 231 ? -11.923 -9.102 6.243 1.00 89.12 231 SER A O 1
ATOM 1812 N N . SER A 1 232 ? -11.784 -8.874 8.476 1.00 90.44 232 SER A N 1
ATOM 1813 C CA . SER A 1 232 ? -10.440 -8.297 8.491 1.00 90.44 232 SER A CA 1
ATOM 1814 C C . SER A 1 232 ? -9.399 -9.296 7.974 1.00 90.44 232 SER A C 1
ATOM 1816 O O . SER A 1 232 ? -8.698 -8.977 7.023 1.00 90.44 232 SER A O 1
ATOM 1818 N N . TYR A 1 233 ? -9.376 -10.532 8.490 1.00 90.94 233 TYR A N 1
ATOM 1819 C CA . TYR A 1 233 ? -8.498 -11.594 7.983 1.00 90.94 233 TYR A CA 1
ATOM 1820 C C . TYR A 1 233 ? -8.831 -11.997 6.540 1.00 90.94 233 TYR A C 1
ATOM 1822 O O . TYR A 1 233 ? -7.922 -12.270 5.771 1.00 90.94 233 TYR A O 1
ATOM 1830 N N . SER A 1 234 ? -10.106 -11.999 6.138 1.00 90.81 234 SER A N 1
ATOM 1831 C CA . SER A 1 234 ? -10.486 -12.304 4.747 1.00 90.81 234 SER A CA 1
ATOM 1832 C C . SER A 1 234 ? -9.962 -11.248 3.775 1.00 90.81 234 SER A C 1
ATOM 1834 O O . SER A 1 234 ? -9.393 -11.585 2.742 1.00 90.81 234 SER A O 1
ATOM 1836 N N . LEU A 1 235 ? -10.130 -9.964 4.111 1.00 87.44 235 LEU A N 1
ATOM 1837 C CA . LEU A 1 235 ? -9.620 -8.868 3.292 1.00 87.44 235 LEU A CA 1
ATOM 1838 C C . LEU A 1 235 ? -8.088 -8.820 3.320 1.00 87.44 235 LEU A C 1
ATOM 1840 O O . LEU A 1 235 ? -7.479 -8.498 2.308 1.00 87.44 235 LEU A O 1
ATOM 1844 N N . LEU A 1 236 ? -7.475 -9.196 4.446 1.00 88.19 236 LEU A N 1
ATOM 1845 C CA . LEU A 1 236 ? -6.033 -9.373 4.561 1.00 88.19 236 LEU A CA 1
ATOM 1846 C C . LEU A 1 236 ? -5.543 -10.464 3.601 1.00 88.19 236 LEU A C 1
ATOM 1848 O O . LEU A 1 236 ? -4.678 -10.181 2.788 1.00 88.19 236 LEU A O 1
ATOM 1852 N N . LEU A 1 237 ? -6.159 -11.653 3.592 1.00 86.94 237 LEU A N 1
ATOM 1853 C CA . LEU A 1 237 ? -5.847 -12.708 2.618 1.00 86.94 237 LEU A CA 1
ATOM 1854 C C . LEU A 1 237 ? -6.016 -12.247 1.170 1.00 86.94 237 LEU A C 1
ATOM 1856 O O . LEU A 1 237 ? -5.168 -12.542 0.337 1.00 86.94 237 LEU A O 1
ATOM 1860 N N . PHE A 1 238 ? -7.084 -11.511 0.864 1.00 83.75 238 PHE A N 1
ATOM 1861 C CA . PHE A 1 238 ? -7.271 -10.953 -0.475 1.00 83.75 238 PHE A CA 1
ATOM 1862 C C . PHE A 1 238 ? -6.181 -9.925 -0.819 1.00 83.75 238 PHE A C 1
ATOM 1864 O O . PHE A 1 238 ? -5.682 -9.883 -1.940 1.00 83.75 238 PHE A O 1
ATOM 1871 N N . GLY A 1 239 ? -5.737 -9.150 0.168 1.00 79.94 239 GLY A N 1
ATOM 1872 C CA . GLY A 1 239 ? -4.596 -8.255 0.031 1.00 79.94 239 GLY A CA 1
ATOM 1873 C C . GLY A 1 239 ? -3.298 -8.979 -0.313 1.00 79.94 239 GLY A C 1
ATOM 1874 O O . GLY A 1 239 ? -2.433 -8.365 -0.936 1.00 79.94 239 GLY A O 1
ATOM 1875 N N . ALA A 1 240 ? -3.150 -10.270 0.023 1.00 77.50 240 ALA A N 1
ATOM 1876 C CA . ALA A 1 240 ? -1.951 -11.046 -0.312 1.00 77.50 240 ALA A CA 1
ATOM 1877 C C . ALA A 1 240 ? -1.707 -11.086 -1.825 1.00 77.50 240 ALA A C 1
ATOM 1879 O O . ALA A 1 240 ? -0.563 -11.190 -2.249 1.00 77.50 240 ALA A O 1
ATOM 1880 N N . PHE A 1 241 ? -2.754 -10.938 -2.643 1.00 77.00 241 PHE A N 1
ATOM 1881 C CA . PHE A 1 241 ? -2.596 -10.827 -4.088 1.00 77.00 241 PHE A CA 1
ATOM 1882 C C . PHE A 1 241 ? -1.978 -9.484 -4.522 1.00 77.00 241 PHE A C 1
ATOM 1884 O O . PHE A 1 241 ? -1.298 -9.459 -5.540 1.00 77.00 241 PHE A O 1
ATOM 1891 N N . TRP A 1 242 ? -2.141 -8.387 -3.772 1.00 77.38 242 TRP A N 1
ATOM 1892 C CA . TRP A 1 242 ? -1.460 -7.113 -4.068 1.00 77.38 242 TRP A CA 1
ATOM 1893 C C . TRP A 1 242 ? 0.012 -7.140 -3.682 1.00 77.38 242 TRP A C 1
ATOM 1895 O O . TRP A 1 242 ? 0.846 -6.678 -4.452 1.00 77.38 242 TRP A O 1
ATOM 1905 N N . HIS A 1 243 ? 0.321 -7.627 -2.478 1.00 78.81 243 HIS A N 1
ATOM 1906 C CA . HIS A 1 243 ? 1.697 -7.733 -2.005 1.00 78.81 243 HIS A CA 1
ATOM 1907 C C . HIS A 1 243 ? 1.834 -8.818 -0.931 1.00 78.81 243 HIS A C 1
ATOM 1909 O O . HIS A 1 243 ? 1.481 -8.608 0.232 1.00 78.81 243 HIS A O 1
ATOM 1915 N N . GLN A 1 244 ? 2.395 -9.972 -1.298 1.00 74.94 244 GLN A N 1
ATOM 1916 C CA . GLN A 1 244 ? 2.411 -11.158 -0.426 1.00 74.94 244 GLN A CA 1
ATOM 1917 C C . GLN A 1 244 ? 3.210 -10.947 0.874 1.00 74.94 244 GLN A C 1
ATOM 1919 O O . GLN A 1 244 ? 2.678 -11.190 1.959 1.00 74.94 244 GLN A O 1
ATOM 1924 N N . ASP A 1 245 ? 4.445 -10.433 0.799 1.00 70.75 245 ASP A N 1
ATOM 1925 C CA . ASP A 1 245 ? 5.297 -10.284 1.998 1.00 70.75 245 ASP A CA 1
ATOM 1926 C C . ASP A 1 245 ? 4.731 -9.295 3.017 1.00 70.75 245 ASP A C 1
ATOM 1928 O O . ASP A 1 245 ? 4.769 -9.530 4.225 1.00 70.75 245 ASP A O 1
ATOM 1932 N N . TYR A 1 246 ? 4.166 -8.198 2.511 1.00 73.31 246 TYR A N 1
ATOM 1933 C CA . TYR A 1 246 ? 3.501 -7.164 3.296 1.00 73.31 246 TYR A CA 1
ATOM 1934 C C . TYR A 1 246 ? 2.390 -7.804 4.143 1.00 73.31 246 TYR A C 1
ATOM 1936 O O . TYR A 1 246 ? 2.325 -7.684 5.368 1.00 73.31 246 TYR A O 1
ATOM 1944 N N . ILE A 1 247 ? 1.521 -8.557 3.488 1.00 74.69 247 ILE A N 1
ATOM 1945 C CA . ILE A 1 247 ? 0.317 -9.105 4.102 1.00 74.69 247 ILE A CA 1
ATOM 1946 C C . ILE A 1 247 ? 0.626 -10.244 5.070 1.00 74.69 247 ILE A C 1
ATOM 1948 O O . ILE A 1 247 ? -0.051 -10.388 6.094 1.00 74.69 247 ILE A O 1
ATOM 1952 N N . GLY A 1 248 ? 1.671 -11.021 4.800 1.00 75.50 248 GLY A N 1
ATOM 1953 C CA . GLY A 1 248 ? 2.150 -12.038 5.725 1.00 75.50 248 GLY A CA 1
ATOM 1954 C C . GLY A 1 248 ? 2.652 -11.456 7.046 1.00 75.50 248 GLY A C 1
ATOM 1955 O O . GLY A 1 248 ? 2.208 -11.890 8.113 1.00 75.50 248 GLY A O 1
ATOM 1956 N N . LEU A 1 249 ? 3.472 -10.399 6.987 1.00 75.94 249 LEU A N 1
ATOM 1957 C CA . LEU A 1 249 ? 3.908 -9.659 8.179 1.00 75.94 249 LEU A CA 1
ATOM 1958 C C . LEU A 1 249 ? 2.715 -9.112 8.978 1.00 75.94 249 LEU A C 1
ATOM 1960 O O . LEU A 1 249 ? 2.682 -9.216 10.206 1.00 75.94 249 LEU A O 1
ATOM 1964 N N . PHE A 1 250 ? 1.688 -8.601 8.296 1.00 79.56 250 PHE A N 1
ATOM 1965 C CA . PHE A 1 250 ? 0.465 -8.131 8.954 1.00 79.56 250 PHE A CA 1
ATOM 1966 C C . PHE A 1 250 ? -0.360 -9.251 9.563 1.00 79.56 250 PHE A C 1
ATOM 1968 O O . PHE A 1 250 ? -0.928 -9.069 10.638 1.00 79.56 250 PHE A O 1
ATOM 1975 N N . THR A 1 251 ? -0.409 -10.412 8.917 1.00 84.75 251 THR A N 1
ATOM 1976 C CA . THR A 1 251 ? -1.104 -11.580 9.460 1.00 84.75 251 THR A CA 1
ATOM 1977 C C . THR A 1 251 ? -0.466 -11.988 10.782 1.00 84.75 251 THR A C 1
ATOM 1979 O O . THR A 1 251 ? -1.177 -12.169 11.769 1.00 84.75 251 THR A O 1
ATOM 1982 N N . LEU A 1 252 ? 0.867 -12.028 10.846 1.00 79.94 252 LEU A N 1
ATOM 1983 C CA . LEU A 1 252 ? 1.596 -12.295 12.087 1.00 79.94 252 LEU A CA 1
ATOM 1984 C C . LEU A 1 252 ? 1.333 -11.220 13.150 1.00 79.94 252 LEU A C 1
ATOM 1986 O O . LEU A 1 252 ? 1.022 -11.555 14.295 1.00 79.94 252 LEU A O 1
ATOM 1990 N N . ALA A 1 253 ? 1.382 -9.939 12.775 1.00 79.62 253 ALA A N 1
ATOM 1991 C CA . ALA A 1 253 ? 1.098 -8.835 13.691 1.00 79.62 253 ALA A CA 1
ATOM 1992 C C . ALA A 1 253 ? -0.341 -8.876 14.236 1.00 79.62 253 ALA A C 1
ATOM 1994 O O . ALA A 1 253 ? -0.573 -8.614 15.417 1.00 79.62 253 ALA A O 1
ATOM 1995 N N . PHE A 1 254 ? -1.317 -9.240 13.402 1.00 86.62 254 PHE A N 1
ATOM 1996 C CA . PHE A 1 254 ? -2.722 -9.361 13.790 1.00 86.62 254 PHE A CA 1
ATOM 1997 C C . PHE A 1 254 ? -2.951 -10.548 14.704 1.00 86.62 254 PHE A C 1
ATOM 1999 O O . PHE A 1 254 ? -3.673 -10.418 15.692 1.00 86.62 254 PHE A O 1
ATOM 2006 N N . VAL A 1 255 ? -2.307 -11.677 14.409 1.00 87.19 255 VAL A N 1
ATOM 2007 C CA . VAL A 1 255 ? -2.369 -12.860 15.262 1.00 87.19 255 VAL A CA 1
ATOM 2008 C C . VAL A 1 255 ? -1.775 -12.550 16.625 1.00 87.19 255 VAL A C 1
ATOM 2010 O O . VAL A 1 255 ? -2.426 -12.806 17.636 1.00 87.19 255 VAL A O 1
ATOM 2013 N N . ALA A 1 256 ? -0.606 -11.911 16.671 1.00 81.44 256 ALA A N 1
ATOM 2014 C CA . ALA A 1 256 ? -0.010 -11.432 17.911 1.00 81.44 256 ALA A CA 1
ATOM 2015 C C . ALA A 1 256 ? -0.972 -10.511 18.681 1.00 81.44 256 ALA A C 1
ATOM 2017 O O . ALA A 1 256 ? -1.280 -10.768 19.848 1.00 81.44 256 ALA A O 1
ATOM 2018 N N . ALA A 1 257 ? -1.510 -9.481 18.022 1.00 81.62 257 ALA A N 1
ATOM 2019 C CA . ALA A 1 257 ? -2.448 -8.544 18.631 1.00 81.62 257 ALA A CA 1
ATOM 2020 C C . ALA A 1 257 ? -3.714 -9.239 19.157 1.00 81.62 257 ALA A C 1
ATOM 2022 O O . ALA A 1 257 ? -4.163 -8.940 20.262 1.00 81.62 257 ALA A O 1
ATOM 2023 N N . ASP A 1 258 ? -4.271 -10.203 18.422 1.00 86.88 258 ASP A N 1
ATOM 2024 C CA . ASP A 1 258 ? -5.448 -10.965 18.840 1.00 86.88 258 ASP A CA 1
ATOM 2025 C C . ASP A 1 258 ? -5.156 -11.926 19.990 1.00 86.88 258 ASP A C 1
ATOM 2027 O O . ASP A 1 258 ? -5.967 -12.023 20.907 1.00 86.88 258 ASP A O 1
ATOM 2031 N N . LEU A 1 259 ? -3.999 -12.589 20.008 1.00 83.38 259 LEU A N 1
ATOM 2032 C CA . LEU A 1 259 ? -3.592 -13.447 21.124 1.00 83.38 259 LEU A CA 1
ATOM 2033 C C . LEU A 1 259 ? -3.413 -12.643 22.421 1.00 83.38 259 LEU A C 1
ATOM 2035 O O . LEU A 1 259 ? -3.787 -13.109 23.501 1.00 83.38 259 LEU A O 1
ATOM 2039 N N . ILE A 1 260 ? -2.894 -11.418 22.315 1.00 76.62 260 ILE A N 1
ATOM 2040 C CA . ILE A 1 260 ? -2.707 -10.505 23.449 1.00 76.62 260 ILE A CA 1
ATOM 2041 C C . ILE A 1 260 ? -4.053 -9.933 23.916 1.00 76.62 260 ILE A C 1
ATOM 2043 O O . ILE A 1 260 ? -4.370 -9.981 25.110 1.00 76.62 260 ILE A O 1
ATOM 2047 N N . ARG A 1 261 ? -4.844 -9.392 22.982 1.00 77.31 261 ARG A N 1
ATOM 2048 C CA . ARG A 1 261 ? -6.052 -8.600 23.260 1.00 77.31 261 ARG A CA 1
ATOM 2049 C C . ARG A 1 261 ? -7.299 -9.453 23.464 1.00 77.31 261 ARG A C 1
ATOM 2051 O O . ARG A 1 261 ? -8.083 -9.200 24.375 1.00 77.31 261 ARG A O 1
ATOM 2058 N N . GLN A 1 262 ? -7.517 -10.427 22.590 1.00 78.44 262 GLN A N 1
ATOM 2059 C CA . GLN A 1 262 ? -8.781 -11.150 22.455 1.00 78.44 262 GLN A CA 1
ATOM 2060 C C . GLN A 1 262 ? -8.575 -12.616 22.031 1.00 78.44 262 GLN A C 1
ATOM 2062 O O . GLN A 1 262 ? -9.095 -13.049 21.002 1.00 78.44 262 GLN A O 1
ATOM 2067 N N . PRO A 1 263 ? -7.881 -13.436 22.842 1.00 80.44 263 PRO A N 1
ATOM 2068 C CA . PRO A 1 263 ? -7.483 -14.792 22.445 1.00 80.44 263 PRO A CA 1
ATOM 2069 C C . PRO A 1 263 ? -8.670 -15.706 22.095 1.00 80.44 263 PRO A C 1
ATOM 2071 O O . PRO A 1 263 ? -8.527 -16.681 21.362 1.00 80.44 263 PRO A O 1
ATOM 2074 N N . HIS A 1 264 ? -9.871 -15.383 22.581 1.00 85.56 264 HIS A N 1
ATOM 2075 C CA . HIS A 1 264 ? -11.097 -16.112 22.269 1.00 85.56 264 HIS A CA 1
ATOM 2076 C C . HIS A 1 264 ? -11.536 -15.991 20.798 1.00 85.56 264 HIS A C 1
ATOM 2078 O O . HIS A 1 264 ? -12.340 -16.808 20.354 1.00 85.56 264 HIS A O 1
ATOM 2084 N N . VAL A 1 265 ? -11.021 -15.025 20.027 1.00 86.50 265 VAL A N 1
ATOM 2085 C CA . VAL A 1 265 ? -11.342 -14.873 18.598 1.00 86.50 265 VAL A CA 1
ATOM 2086 C C . VAL A 1 265 ? -10.932 -16.101 17.786 1.00 86.50 265 VAL A C 1
ATOM 2088 O O . VAL A 1 265 ? -11.672 -16.504 16.888 1.00 86.50 265 VAL A O 1
ATOM 2091 N N . PHE A 1 266 ? -9.847 -16.775 18.170 1.00 89.62 266 PHE A N 1
ATOM 2092 C CA . PHE A 1 266 ? -9.397 -18.014 17.529 1.00 89.62 266 PHE A CA 1
ATOM 2093 C C . PHE A 1 266 ? -10.222 -19.250 17.895 1.00 89.62 266 PHE A C 1
ATOM 2095 O O . PHE A 1 266 ? -10.044 -20.300 17.288 1.00 89.62 266 PHE A O 1
ATOM 2102 N N . ARG A 1 267 ? -11.187 -19.142 18.820 1.00 89.31 267 ARG A N 1
ATOM 2103 C CA . ARG A 1 267 ? -12.189 -20.206 19.017 1.00 89.31 267 ARG A CA 1
ATOM 2104 C C . ARG A 1 267 ? -13.156 -20.307 17.836 1.00 89.31 267 ARG A C 1
ATOM 2106 O O . ARG A 1 267 ? -13.835 -21.317 17.694 1.00 89.31 267 ARG A O 1
ATOM 2113 N N . ARG A 1 268 ? -13.249 -19.264 17.000 1.00 92.19 268 ARG A N 1
ATOM 2114 C CA . ARG A 1 268 ? -14.033 -19.291 15.763 1.00 92.19 268 ARG A CA 1
ATOM 2115 C C . ARG A 1 268 ? -13.189 -19.970 14.675 1.00 92.19 268 ARG A C 1
ATOM 2117 O O . ARG A 1 268 ? -12.189 -19.376 14.263 1.00 92.19 268 ARG A O 1
ATOM 2124 N N . PRO A 1 269 ? -13.590 -21.147 14.158 1.00 89.94 269 PRO A N 1
ATOM 2125 C CA . PRO A 1 269 ? -12.766 -21.919 13.226 1.00 89.94 269 PRO A CA 1
ATOM 2126 C C . PRO A 1 269 ? -12.473 -21.149 11.938 1.00 89.94 269 PRO A C 1
ATOM 2128 O O . PRO A 1 269 ? -11.374 -21.240 11.411 1.00 89.94 269 PRO A O 1
ATOM 2131 N N . VAL A 1 270 ? -13.411 -20.313 11.480 1.00 93.50 270 VAL A N 1
ATOM 2132 C CA . VAL A 1 270 ? -13.210 -19.445 10.311 1.00 93.50 270 VAL A CA 1
ATOM 2133 C C . VAL A 1 270 ? -12.040 -18.483 10.525 1.00 93.50 270 VAL A C 1
ATOM 2135 O O . VAL A 1 270 ? -11.210 -18.336 9.640 1.00 93.50 270 VAL A O 1
ATOM 2138 N N . VAL A 1 271 ? -11.925 -17.846 11.695 1.00 92.12 271 VAL A N 1
ATOM 2139 C CA . VAL A 1 271 ? -10.837 -16.886 11.944 1.00 92.12 271 VAL A CA 1
ATOM 2140 C C . VAL A 1 271 ? -9.495 -17.600 12.068 1.00 92.12 271 VAL A C 1
ATOM 2142 O O . VAL A 1 271 ? -8.520 -17.159 11.471 1.00 92.12 271 VAL A O 1
ATOM 2145 N N . ALA A 1 272 ? -9.457 -18.719 12.797 1.00 89.88 272 ALA A N 1
ATOM 2146 C CA . ALA A 1 272 ? -8.254 -19.539 12.910 1.00 89.88 272 ALA A CA 1
ATOM 2147 C C . ALA A 1 272 ? -7.801 -20.084 11.546 1.00 89.88 272 ALA A C 1
ATOM 2149 O O . ALA A 1 272 ? -6.618 -20.021 11.232 1.00 89.88 272 ALA A O 1
ATOM 2150 N N . GLY A 1 273 ? -8.741 -20.543 10.715 1.00 89.06 273 GLY A N 1
ATOM 2151 C CA . GLY A 1 273 ? -8.474 -21.001 9.355 1.00 89.06 273 GLY A CA 1
ATOM 2152 C C . GLY A 1 273 ? -7.921 -19.891 8.466 1.00 89.06 273 GLY A C 1
ATOM 2153 O O . GLY A 1 273 ? -6.889 -20.087 7.838 1.00 89.06 273 GLY A O 1
ATOM 2154 N N . LEU A 1 274 ? -8.543 -18.705 8.458 1.00 91.50 274 LEU A N 1
ATOM 2155 C CA . LEU A 1 274 ? -8.057 -17.566 7.669 1.00 91.50 274 LEU A CA 1
ATOM 2156 C C . LEU A 1 274 ? -6.659 -17.108 8.118 1.00 91.50 274 LEU A C 1
ATOM 2158 O O . LEU A 1 274 ? -5.796 -16.861 7.280 1.00 91.50 274 LEU A O 1
ATOM 2162 N N . ALA A 1 275 ? -6.420 -17.027 9.430 1.00 88.81 275 ALA A N 1
ATOM 2163 C CA . ALA A 1 275 ? -5.105 -16.700 9.977 1.00 88.81 275 ALA A CA 1
ATOM 2164 C C . ALA A 1 275 ? -4.058 -17.763 9.607 1.00 88.81 275 ALA A C 1
ATOM 2166 O O . ALA A 1 275 ? -2.963 -17.417 9.172 1.00 88.81 275 ALA A O 1
ATOM 2167 N N . GLY A 1 276 ? -4.415 -19.046 9.722 1.00 85.75 276 GLY A N 1
ATOM 2168 C CA . GLY A 1 276 ? -3.568 -20.170 9.331 1.00 85.75 276 GLY A CA 1
ATOM 2169 C C . GLY A 1 276 ? -3.199 -20.121 7.852 1.00 85.75 276 GLY A C 1
ATOM 2170 O O . GLY A 1 276 ? -2.020 -20.166 7.530 1.00 85.75 276 GLY A O 1
ATOM 2171 N N . VAL A 1 277 ? -4.179 -19.922 6.964 1.00 86.69 277 VAL A N 1
ATOM 2172 C CA . VAL A 1 277 ? -3.944 -19.753 5.520 1.00 86.69 277 VAL A CA 1
ATOM 2173 C C . VAL A 1 277 ? -3.022 -18.566 5.248 1.00 86.69 277 VAL A C 1
ATOM 2175 O O . VAL A 1 277 ? -2.111 -18.696 4.440 1.00 86.69 277 VAL A O 1
ATOM 2178 N N . GLY A 1 278 ? -3.200 -17.433 5.931 1.00 83.88 278 GLY A N 1
ATOM 2179 C CA . GLY A 1 278 ? -2.365 -16.246 5.712 1.00 83.88 278 GLY A CA 1
ATOM 2180 C C . GLY A 1 278 ? -0.915 -16.470 6.128 1.00 83.88 278 GLY A C 1
ATOM 2181 O O . GLY A 1 278 ? 0.003 -16.121 5.388 1.00 83.88 278 GLY A O 1
ATOM 2182 N N . ILE A 1 279 ? -0.709 -17.137 7.267 1.00 81.81 279 ILE A N 1
ATOM 2183 C CA . ILE A 1 279 ? 0.617 -17.569 7.716 1.00 81.81 279 ILE A CA 1
ATOM 2184 C C . ILE A 1 279 ? 1.206 -18.583 6.730 1.00 81.81 279 ILE A C 1
ATOM 2186 O O . ILE A 1 279 ? 2.367 -18.458 6.359 1.00 81.81 279 ILE A O 1
ATOM 2190 N N . SER A 1 280 ? 0.428 -19.562 6.266 1.00 78.69 280 SER A N 1
ATOM 2191 C CA . SER A 1 280 ? 0.896 -20.554 5.295 1.00 78.69 280 SER A CA 1
ATOM 2192 C C . SER A 1 280 ? 1.284 -19.920 3.964 1.00 78.69 280 SER A C 1
ATOM 2194 O O . SER A 1 280 ? 2.336 -20.259 3.444 1.00 78.69 280 SER A O 1
ATOM 2196 N N . ILE A 1 281 ? 0.497 -18.980 3.428 1.00 75.62 281 ILE A N 1
ATOM 2197 C CA . ILE A 1 281 ? 0.853 -18.236 2.209 1.00 75.62 281 ILE A CA 1
ATOM 2198 C C . ILE A 1 281 ? 2.184 -17.516 2.420 1.00 75.62 281 ILE A C 1
ATOM 2200 O O . ILE A 1 281 ? 3.078 -17.643 1.590 1.00 75.62 281 ILE A O 1
ATOM 2204 N N . TYR A 1 282 ? 2.346 -16.831 3.553 1.00 74.69 282 TYR A N 1
ATOM 2205 C CA . TYR A 1 282 ? 3.590 -16.139 3.872 1.00 74.69 282 TYR A CA 1
ATOM 2206 C C . TYR A 1 282 ? 4.792 -17.086 3.970 1.00 74.69 282 TYR A C 1
ATOM 2208 O O . TYR A 1 282 ? 5.828 -16.825 3.370 1.00 74.69 282 TYR A O 1
ATOM 2216 N N . LEU A 1 283 ? 4.656 -18.209 4.677 1.00 72.12 283 LEU A N 1
ATOM 2217 C CA . LEU A 1 283 ? 5.748 -19.166 4.873 1.00 72.12 283 LEU A CA 1
ATOM 2218 C C . LEU A 1 283 ? 6.091 -19.950 3.600 1.00 72.12 283 LEU A C 1
ATOM 2220 O O . LEU A 1 283 ? 7.263 -20.219 3.353 1.00 72.12 283 LEU A O 1
ATOM 2224 N N . LEU A 1 284 ? 5.085 -20.327 2.806 1.00 67.25 284 LEU A N 1
ATOM 2225 C CA . LEU A 1 284 ? 5.260 -21.154 1.609 1.00 67.25 284 LEU A CA 1
ATOM 2226 C C . LEU A 1 284 ? 5.680 -20.345 0.378 1.00 67.25 284 LEU A C 1
ATOM 2228 O O . LEU A 1 284 ? 6.300 -20.912 -0.516 1.00 67.25 284 LEU A O 1
ATOM 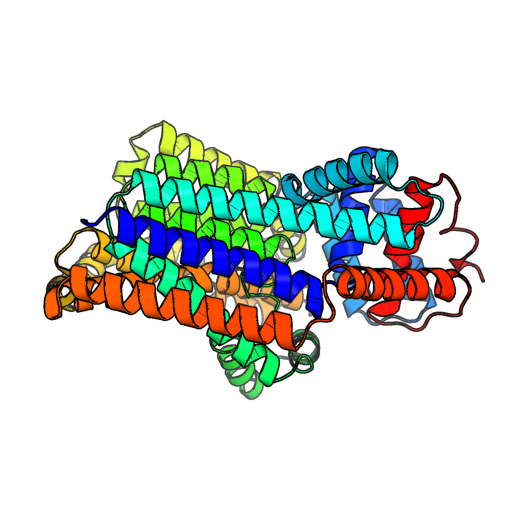2232 N N . ARG A 1 285 ? 5.330 -19.053 0.303 1.00 62.84 285 ARG A N 1
ATOM 2233 C CA . ARG A 1 285 ? 5.642 -18.196 -0.856 1.00 62.84 285 ARG A CA 1
ATOM 2234 C C . ARG A 1 285 ? 6.601 -17.046 -0.582 1.00 62.84 285 ARG A C 1
ATOM 2236 O O . ARG A 1 285 ? 7.083 -16.464 -1.547 1.00 62.84 285 ARG A O 1
ATOM 2243 N N . GLY A 1 286 ? 6.887 -16.714 0.677 1.00 57.06 286 GLY A N 1
ATOM 2244 C CA . GLY A 1 286 ? 7.751 -15.589 1.041 1.00 57.06 286 GLY A CA 1
ATOM 2245 C C . GLY A 1 286 ? 9.209 -15.804 0.638 1.00 57.06 286 GLY A C 1
ATOM 2246 O O . GLY A 1 286 ? 10.053 -16.077 1.489 1.00 57.06 286 GLY A O 1
ATOM 2247 N N . SER A 1 287 ? 9.520 -15.665 -0.653 1.00 52.84 287 SER A N 1
ATOM 2248 C CA . SER A 1 287 ? 10.877 -15.754 -1.203 1.00 52.84 287 SER A CA 1
ATOM 2249 C C . SER A 1 287 ? 11.810 -14.722 -0.585 1.00 52.84 287 SER A C 1
ATOM 2251 O O . SER A 1 287 ? 12.992 -15.000 -0.466 1.00 52.84 287 SER A O 1
ATOM 2253 N N . LEU A 1 288 ? 11.284 -13.573 -0.144 1.00 52.56 288 LEU A N 1
ATOM 2254 C CA . LEU A 1 288 ? 12.054 -12.483 0.454 1.00 52.56 288 LEU A CA 1
ATOM 2255 C C . LEU A 1 288 ? 12.593 -12.810 1.842 1.00 52.56 288 LEU A C 1
ATOM 2257 O O . LEU A 1 288 ? 13.718 -12.440 2.166 1.00 52.56 288 LEU A O 1
ATOM 2261 N N . LEU A 1 289 ? 11.796 -13.493 2.671 1.00 52.28 289 LEU A N 1
ATOM 2262 C CA . LEU A 1 289 ? 12.294 -13.954 3.959 1.00 52.28 289 LEU A CA 1
ATOM 2263 C C . LEU A 1 289 ? 13.291 -15.076 3.707 1.00 52.28 289 LEU A C 1
ATOM 2265 O O . LEU A 1 289 ? 14.385 -15.005 4.229 1.00 52.28 289 LEU A O 1
ATOM 2269 N N . TRP A 1 290 ? 12.989 -16.039 2.834 1.00 51.19 290 TRP A N 1
ATOM 2270 C CA . TRP A 1 290 ? 13.909 -17.141 2.544 1.00 51.19 290 TRP A CA 1
ATOM 2271 C C . TRP A 1 290 ? 15.219 -16.710 1.873 1.00 51.19 290 TRP A C 1
ATOM 2273 O O . TRP A 1 290 ? 16.249 -17.281 2.213 1.00 51.19 290 TRP A O 1
ATOM 2283 N N . SER A 1 291 ? 15.219 -15.685 1.014 1.00 51.31 291 SER A N 1
ATOM 2284 C CA . SER A 1 291 ? 16.432 -15.131 0.396 1.00 51.31 291 SER A CA 1
ATOM 2285 C C . SER A 1 291 ? 17.247 -14.278 1.372 1.00 51.31 291 SER A C 1
ATOM 2287 O O . SER A 1 291 ? 18.469 -14.409 1.423 1.00 51.31 291 SER A O 1
ATOM 2289 N N . ALA A 1 292 ? 16.590 -13.476 2.222 1.00 51.12 292 ALA A N 1
ATOM 2290 C CA . ALA A 1 292 ? 17.255 -12.746 3.306 1.00 51.12 292 ALA A CA 1
ATOM 2291 C C . ALA A 1 292 ? 17.736 -13.672 4.439 1.00 51.12 292 ALA A C 1
ATOM 2293 O O . ALA A 1 292 ? 18.655 -13.333 5.174 1.00 51.12 292 ALA A O 1
ATOM 2294 N N . VAL A 1 293 ? 17.107 -14.839 4.599 1.00 49.50 293 VAL A N 1
ATOM 2295 C CA . VAL A 1 293 ? 17.406 -15.835 5.633 1.00 49.50 293 VAL A CA 1
ATOM 2296 C C . VAL A 1 293 ? 18.447 -16.849 5.167 1.00 49.50 293 VAL A C 1
ATOM 2298 O O . VAL A 1 293 ? 19.225 -17.320 5.990 1.00 49.50 293 VAL A O 1
ATOM 2301 N N . SER A 1 294 ? 18.526 -17.159 3.870 1.00 50.72 294 SER A N 1
ATOM 2302 C CA . SER A 1 294 ? 19.514 -18.106 3.339 1.00 50.72 294 SER A CA 1
ATOM 2303 C C . SER A 1 294 ? 20.962 -17.650 3.532 1.00 50.72 294 SER A C 1
ATOM 2305 O O . SER A 1 294 ? 21.856 -18.491 3.567 1.00 50.72 294 SER A O 1
ATOM 2307 N N . SER A 1 295 ? 21.198 -16.343 3.694 1.00 51.41 295 SER A N 1
ATOM 2308 C CA . SER A 1 295 ? 22.512 -15.768 4.015 1.00 51.41 295 SER A CA 1
ATOM 2309 C C . SER A 1 295 ? 22.754 -15.581 5.520 1.00 51.41 295 SER A C 1
ATOM 2311 O O . SER A 1 295 ? 23.874 -15.282 5.933 1.00 51.41 295 SER A O 1
ATOM 2313 N N . VAL A 1 296 ? 21.728 -15.761 6.358 1.00 56.22 296 VAL A N 1
ATOM 2314 C CA . VAL A 1 296 ? 21.781 -15.541 7.808 1.00 56.22 296 VAL A CA 1
ATOM 2315 C C . VAL A 1 296 ? 21.935 -16.882 8.521 1.00 56.22 296 VAL A C 1
ATOM 2317 O O . VAL A 1 296 ? 21.206 -17.837 8.266 1.00 56.22 296 VAL A O 1
ATOM 2320 N N . SER A 1 297 ? 22.885 -16.966 9.458 1.00 56.50 297 SER A N 1
ATOM 2321 C CA . SER A 1 297 ? 23.137 -18.215 10.183 1.00 56.50 297 SER A CA 1
ATOM 2322 C C . SER A 1 297 ? 21.874 -18.723 10.896 1.00 56.50 297 SER A C 1
ATOM 2324 O O . SER A 1 297 ? 21.123 -17.943 11.490 1.00 56.50 297 SER A O 1
ATOM 2326 N N . SER A 1 298 ? 21.653 -20.042 10.909 1.00 58.53 298 SER A N 1
ATOM 2327 C CA . SER A 1 298 ? 20.489 -20.643 11.580 1.00 58.53 298 SER A CA 1
ATOM 2328 C C . SER A 1 298 ? 20.414 -20.296 13.074 1.00 58.53 298 SER A C 1
ATOM 2330 O O . SER A 1 298 ? 19.326 -20.209 13.640 1.00 58.53 298 SER A O 1
ATOM 2332 N N . VAL A 1 299 ? 21.564 -20.037 13.708 1.00 55.72 299 VAL A N 1
ATOM 2333 C CA . VAL A 1 299 ? 21.662 -19.569 15.100 1.00 55.72 299 VAL A CA 1
ATOM 2334 C C . VAL A 1 299 ? 21.089 -18.158 15.248 1.00 55.72 299 VAL A C 1
ATOM 2336 O O . VAL A 1 299 ? 20.323 -17.903 16.175 1.00 55.72 299 VAL A O 1
ATOM 2339 N N . THR A 1 300 ? 21.392 -17.256 14.314 1.00 57.91 300 THR A N 1
ATOM 2340 C CA . THR A 1 300 ? 20.844 -15.893 14.292 1.00 57.91 300 THR A CA 1
ATOM 2341 C C . THR A 1 300 ? 19.325 -15.917 14.106 1.00 57.91 300 THR A C 1
ATOM 2343 O O . THR A 1 300 ? 18.611 -15.198 14.799 1.00 57.91 300 THR A O 1
ATOM 2346 N N . LEU A 1 301 ? 18.804 -16.797 13.247 1.00 60.81 301 LEU A N 1
ATOM 2347 C CA . LEU A 1 301 ? 17.357 -16.969 13.061 1.00 60.81 301 LEU A CA 1
ATOM 2348 C C . LEU A 1 301 ? 16.662 -17.484 14.317 1.00 60.81 301 LEU A C 1
ATOM 2350 O O . LEU A 1 301 ? 15.604 -16.979 14.690 1.00 60.81 301 LEU A O 1
ATOM 2354 N N . LEU A 1 302 ? 17.258 -18.475 14.984 1.00 62.19 302 LEU A N 1
ATOM 2355 C CA . LEU A 1 302 ? 16.755 -18.988 16.255 1.00 62.19 302 LEU A CA 1
ATOM 2356 C C . LEU A 1 302 ? 16.770 -17.901 17.329 1.00 62.19 302 LEU A C 1
ATOM 2358 O O . LEU A 1 302 ? 15.802 -17.782 18.075 1.00 62.19 302 LEU A O 1
ATOM 2362 N N . ALA A 1 303 ? 17.814 -17.070 17.374 1.00 61.03 303 ALA A N 1
ATOM 2363 C CA . ALA A 1 303 ? 17.888 -15.935 18.287 1.00 61.03 303 ALA A CA 1
ATOM 2364 C C . ALA A 1 303 ? 16.795 -14.890 17.999 1.00 61.03 303 ALA A C 1
ATOM 2366 O O . ALA A 1 303 ? 16.142 -14.428 18.933 1.00 61.03 303 ALA A O 1
ATOM 2367 N N . ILE A 1 304 ? 16.527 -14.571 16.727 1.00 62.50 304 ILE A N 1
ATOM 2368 C CA . ILE A 1 304 ? 15.433 -13.671 16.317 1.00 62.50 304 ILE A CA 1
ATOM 2369 C C . ILE A 1 304 ? 14.076 -14.254 16.707 1.00 62.50 304 ILE A C 1
ATOM 2371 O O . ILE A 1 304 ? 13.259 -13.566 17.319 1.00 62.50 304 ILE A O 1
ATOM 2375 N N . GLY A 1 305 ? 13.838 -15.528 16.386 1.00 66.50 305 GLY A N 1
ATOM 2376 C CA . GLY A 1 305 ? 12.601 -16.226 16.725 1.00 66.50 305 GLY A CA 1
ATOM 2377 C C . GLY A 1 305 ? 12.374 -16.280 18.235 1.00 66.50 305 GLY A C 1
ATOM 2378 O O . GLY A 1 305 ? 11.281 -15.971 18.708 1.00 66.50 305 GLY A O 1
ATOM 2379 N N . ALA A 1 306 ? 13.419 -16.591 19.005 1.00 67.38 306 ALA A N 1
ATOM 2380 C CA . ALA A 1 306 ? 13.376 -16.620 20.462 1.00 67.38 306 ALA A CA 1
ATOM 2381 C C . ALA A 1 306 ? 13.151 -15.226 21.062 1.00 67.38 306 ALA A C 1
ATOM 2383 O O . ALA A 1 306 ? 12.344 -15.082 21.982 1.00 67.38 306 ALA A O 1
ATOM 2384 N N . ALA A 1 307 ? 13.802 -14.187 20.535 1.00 65.25 307 ALA A N 1
ATOM 2385 C CA . ALA A 1 307 ? 13.606 -12.815 20.989 1.00 65.25 307 ALA A CA 1
ATOM 2386 C C . ALA A 1 307 ? 12.188 -12.315 20.676 1.00 65.25 307 ALA A C 1
ATOM 2388 O O . ALA A 1 307 ? 11.517 -11.784 21.561 1.00 65.25 307 ALA A O 1
ATOM 2389 N N . GLY A 1 308 ? 11.687 -12.565 19.462 1.00 66.31 308 GLY A N 1
ATOM 2390 C CA . GLY A 1 308 ? 10.308 -12.268 19.076 1.00 66.31 308 GLY A CA 1
ATOM 2391 C C . GLY A 1 308 ? 9.292 -12.990 19.965 1.00 66.31 308 GLY A C 1
ATOM 2392 O O . GLY A 1 308 ? 8.372 -12.363 20.488 1.00 66.31 308 GLY A O 1
ATOM 2393 N N . ALA A 1 309 ? 9.496 -14.284 20.227 1.00 71.50 309 ALA A N 1
ATOM 2394 C CA . ALA A 1 309 ? 8.654 -15.061 21.134 1.00 71.50 309 ALA A CA 1
ATOM 2395 C C . ALA A 1 309 ? 8.705 -14.534 22.579 1.00 71.50 309 ALA A C 1
ATOM 2397 O O . ALA A 1 309 ? 7.667 -14.434 23.231 1.00 71.50 309 ALA A O 1
ATOM 2398 N N . THR A 1 310 ? 9.886 -14.144 23.064 1.00 72.12 310 THR A N 1
ATOM 2399 C CA . THR A 1 310 ? 10.079 -13.580 24.411 1.00 72.12 310 THR A CA 1
ATOM 2400 C C . THR A 1 310 ? 9.362 -12.244 24.559 1.00 72.12 310 THR A C 1
ATOM 2402 O O . THR A 1 310 ? 8.682 -12.016 25.556 1.00 72.12 310 THR A O 1
ATOM 2405 N N . VAL A 1 311 ? 9.447 -11.377 23.550 1.00 68.12 311 VAL A N 1
ATOM 2406 C CA . VAL A 1 311 ? 8.718 -10.105 23.506 1.00 68.12 311 VAL A CA 1
ATOM 2407 C C . VAL A 1 311 ? 7.215 -10.353 23.494 1.00 68.12 311 VAL A C 1
ATOM 2409 O O . VAL A 1 311 ? 6.498 -9.766 24.300 1.00 68.12 311 VAL A O 1
ATOM 2412 N N . LEU A 1 312 ? 6.724 -11.246 22.631 1.00 67.69 312 LEU A N 1
ATOM 2413 C CA . LEU A 1 312 ? 5.301 -11.586 22.574 1.00 67.69 312 LEU A CA 1
ATOM 2414 C C . LEU A 1 312 ? 4.800 -12.156 23.905 1.00 67.69 312 LEU A C 1
ATOM 2416 O O . LEU A 1 312 ? 3.731 -11.765 24.375 1.00 67.69 312 LEU A O 1
ATOM 2420 N N . ALA A 1 313 ? 5.588 -13.018 24.548 1.00 74.00 313 ALA A N 1
ATOM 2421 C CA . ALA A 1 313 ? 5.302 -13.533 25.881 1.00 74.00 313 ALA A CA 1
ATOM 2422 C C . ALA A 1 313 ? 5.297 -12.410 26.929 1.00 74.00 313 ALA A C 1
ATOM 2424 O O . ALA A 1 313 ? 4.364 -12.319 27.724 1.00 74.00 313 ALA A O 1
ATOM 2425 N N . GLY A 1 314 ? 6.278 -11.506 26.895 1.00 72.00 314 GLY A N 1
ATOM 2426 C CA . GLY A 1 314 ? 6.359 -10.341 27.773 1.00 72.00 314 GLY A CA 1
ATOM 2427 C C . GLY A 1 314 ? 5.148 -9.418 27.634 1.00 72.00 314 GLY A C 1
ATOM 2428 O O . GLY A 1 314 ? 4.533 -9.057 28.635 1.00 72.00 314 GLY A O 1
ATOM 2429 N N . VAL A 1 315 ? 4.731 -9.103 26.404 1.00 68.94 315 VAL A N 1
ATOM 2430 C CA . VAL A 1 315 ? 3.530 -8.297 26.129 1.00 68.94 315 VAL A CA 1
ATOM 2431 C C . VAL A 1 315 ? 2.264 -9.028 26.577 1.00 68.94 315 VAL A C 1
ATOM 2433 O O . VAL A 1 315 ? 1.377 -8.420 27.178 1.00 68.94 315 VAL A O 1
ATOM 2436 N N . PHE A 1 316 ? 2.178 -10.339 26.346 1.00 73.38 316 PHE A N 1
ATOM 2437 C CA . PHE A 1 316 ? 1.061 -11.153 26.817 1.00 73.38 316 PHE A CA 1
ATOM 2438 C C . PHE A 1 316 ? 0.959 -11.160 28.349 1.00 73.38 316 PHE A C 1
ATOM 2440 O O . PHE A 1 316 ? -0.137 -11.017 28.895 1.00 73.38 316 PHE A O 1
ATOM 2447 N N . LEU A 1 317 ? 2.083 -11.271 29.060 1.00 77.25 317 LEU A N 1
ATOM 2448 C CA . LEU A 1 317 ? 2.132 -11.197 30.522 1.00 77.25 317 LEU A CA 1
ATOM 2449 C C . LEU A 1 317 ? 1.797 -9.782 31.024 1.00 77.25 317 LEU A C 1
ATOM 2451 O O . LEU A 1 317 ? 1.010 -9.623 31.959 1.00 77.25 317 LEU A O 1
ATOM 2455 N N . ALA A 1 318 ? 2.299 -8.748 30.345 1.00 70.88 318 ALA A N 1
ATOM 2456 C CA . ALA A 1 318 ? 2.038 -7.339 30.638 1.00 70.88 318 ALA A CA 1
ATOM 2457 C C . ALA A 1 318 ? 0.670 -6.835 30.137 1.00 70.88 318 ALA A C 1
ATOM 2459 O O . ALA A 1 318 ? 0.329 -5.665 30.328 1.00 70.88 318 ALA A O 1
ATOM 2460 N N . ARG A 1 319 ? -0.172 -7.692 29.543 1.00 73.50 319 ARG A N 1
ATOM 2461 C CA . ARG A 1 319 ? -1.450 -7.260 28.957 1.00 73.50 319 ARG A CA 1
ATOM 2462 C C . ARG A 1 319 ? -2.356 -6.571 29.974 1.00 73.50 319 ARG A C 1
ATOM 2464 O O . ARG A 1 319 ? -2.908 -5.521 29.688 1.00 73.50 319 ARG A O 1
ATOM 2471 N N . LYS A 1 320 ? -2.498 -7.114 31.189 1.00 74.94 320 LYS A N 1
ATOM 2472 C CA . LYS A 1 320 ? -3.394 -6.547 32.214 1.00 74.94 320 LYS A CA 1
ATOM 2473 C C . LYS A 1 320 ? -2.998 -5.114 32.604 1.00 74.94 320 LYS A C 1
ATOM 2475 O O . LYS A 1 320 ? -3.873 -4.249 32.539 1.00 74.94 320 LYS A O 1
ATOM 2480 N N . PRO A 1 321 ? -1.732 -4.824 32.971 1.00 75.00 321 PRO A N 1
ATOM 2481 C CA . PRO A 1 321 ? -1.327 -3.459 33.284 1.00 75.00 321 PRO A CA 1
ATOM 2482 C C . PRO A 1 321 ? -1.438 -2.520 32.078 1.00 75.00 321 PRO A C 1
ATOM 2484 O O . PRO A 1 321 ? -1.970 -1.424 32.251 1.00 75.00 321 PRO A O 1
ATOM 2487 N N . ILE A 1 322 ? -1.062 -2.954 30.867 1.00 69.38 322 ILE A N 1
ATOM 2488 C CA . ILE A 1 322 ? -1.185 -2.145 29.638 1.00 69.38 322 ILE A CA 1
ATOM 2489 C C . ILE A 1 322 ? -2.648 -1.766 29.375 1.00 69.38 322 ILE A C 1
ATOM 2491 O O . ILE A 1 322 ? -2.971 -0.586 29.232 1.00 69.38 322 ILE A O 1
ATOM 2495 N N . LEU A 1 323 ? -3.548 -2.753 29.382 1.00 70.06 323 LEU A N 1
ATOM 2496 C CA . LEU A 1 323 ? -4.983 -2.544 29.187 1.00 70.06 323 LEU A CA 1
ATOM 2497 C C . LEU A 1 323 ? -5.560 -1.621 30.272 1.00 70.06 323 LEU A C 1
ATOM 2499 O O . LEU A 1 323 ? -6.384 -0.756 29.976 1.00 70.06 323 LEU A O 1
ATOM 2503 N N . SER A 1 324 ? -5.105 -1.765 31.522 1.00 71.69 324 SER A N 1
ATOM 2504 C CA . SER A 1 324 ? -5.544 -0.913 32.633 1.00 71.69 324 SER A CA 1
ATOM 2505 C C . SER A 1 324 ? -5.078 0.538 32.488 1.00 71.69 324 SER A C 1
ATOM 2507 O O . SER A 1 324 ? -5.851 1.459 32.751 1.00 71.69 324 SER A O 1
ATOM 2509 N N . LEU A 1 325 ? -3.839 0.757 32.036 1.00 71.38 325 LEU A N 1
ATOM 2510 C CA . LEU A 1 325 ? -3.271 2.085 31.834 1.00 71.38 325 LEU A CA 1
ATOM 2511 C C . LEU A 1 325 ? -3.983 2.792 30.681 1.00 71.38 325 LEU A C 1
ATOM 2513 O O . LEU A 1 325 ? -4.394 3.940 30.823 1.00 71.38 325 LEU A O 1
ATOM 2517 N N . GLN A 1 326 ? -4.221 2.081 29.579 1.00 68.19 326 GLN A N 1
ATOM 2518 C CA . GLN A 1 326 ? -4.999 2.591 28.454 1.00 68.19 326 GLN A CA 1
ATOM 2519 C C . GLN A 1 326 ? -6.431 2.950 28.864 1.00 68.19 326 GLN A C 1
ATOM 2521 O O . GLN A 1 326 ? -6.920 4.020 28.507 1.00 68.19 326 GLN A O 1
ATOM 2526 N N . ALA A 1 327 ? -7.098 2.100 29.650 1.00 68.50 327 ALA A N 1
ATOM 2527 C CA . ALA A 1 327 ? -8.432 2.393 30.166 1.00 68.50 327 ALA A CA 1
ATOM 2528 C C . ALA A 1 327 ? -8.442 3.633 31.079 1.00 68.50 327 ALA A C 1
ATOM 2530 O O . ALA A 1 327 ? -9.363 4.441 30.989 1.00 68.50 327 ALA A O 1
ATOM 2531 N N . LYS A 1 328 ? -7.410 3.833 31.910 1.00 71.88 328 LYS A N 1
ATOM 2532 C CA . LYS A 1 328 ? -7.283 5.023 32.769 1.00 71.88 328 LYS A CA 1
ATOM 2533 C C . LYS A 1 328 ? -7.027 6.303 31.970 1.00 71.88 328 LYS A C 1
ATOM 2535 O O . LYS A 1 328 ? -7.745 7.278 32.157 1.00 71.88 328 LYS A O 1
ATOM 2540 N N . VAL A 1 329 ? -6.035 6.291 31.079 1.00 67.62 329 VAL A N 1
ATOM 2541 C CA . VAL A 1 329 ? -5.599 7.479 30.323 1.00 67.62 329 VAL A CA 1
ATOM 2542 C C . VAL A 1 329 ? -6.612 7.850 29.238 1.00 67.62 329 VAL A C 1
ATOM 2544 O O . VAL A 1 329 ? -6.971 9.013 29.080 1.00 67.62 329 VAL A O 1
ATOM 2547 N N . PHE A 1 330 ? -7.123 6.860 28.506 1.00 63.03 330 PHE A N 1
ATOM 2548 C CA . PHE A 1 330 ? -7.940 7.096 27.314 1.00 63.03 330 PHE A CA 1
ATOM 2549 C C . PHE A 1 330 ? -9.415 6.738 27.481 1.00 63.03 330 PHE A C 1
ATOM 2551 O O . PHE A 1 330 ? -10.240 7.207 26.691 1.00 63.03 330 PHE A O 1
ATOM 2558 N N . GLY A 1 331 ? -9.790 5.954 28.496 1.00 61.94 331 GLY A N 1
ATOM 2559 C CA . GLY A 1 331 ? -11.198 5.646 28.773 1.00 61.94 331 GLY A CA 1
ATOM 2560 C C . GLY A 1 331 ? -12.006 6.903 29.095 1.00 61.94 331 GLY A C 1
ATOM 2561 O O . GLY A 1 331 ? -13.136 7.040 28.622 1.00 61.94 331 GLY A O 1
ATOM 2562 N N . GLN A 1 332 ? -11.384 7.869 29.780 1.00 61.12 332 GLN A N 1
ATOM 2563 C CA . GLN A 1 332 ? -11.965 9.189 30.048 1.00 61.12 332 GLN A CA 1
ATOM 2564 C C . GLN A 1 332 ? -12.161 10.006 28.761 1.00 61.12 332 GLN A C 1
ATOM 2566 O O . GLN A 1 332 ? -13.220 10.593 28.542 1.00 61.12 332 GLN A O 1
ATOM 2571 N N . LEU A 1 333 ? -11.173 9.978 27.862 1.00 55.91 333 LEU A N 1
ATOM 2572 C CA . LEU A 1 333 ? -11.203 10.728 26.605 1.00 55.91 333 LEU A CA 1
ATOM 2573 C C . LEU A 1 333 ? -12.220 10.170 25.602 1.00 55.91 333 LEU A C 1
ATOM 2575 O O . LEU A 1 333 ? -12.827 10.931 24.850 1.00 55.91 333 LEU A O 1
ATOM 2579 N N . THR A 1 334 ? -12.438 8.853 25.583 1.00 53.22 334 THR A N 1
ATOM 2580 C CA . THR A 1 334 ? -13.012 8.213 24.391 1.00 53.22 334 THR A CA 1
ATOM 2581 C C . THR A 1 334 ? -14.268 7.377 24.601 1.00 53.22 334 THR A C 1
ATOM 2583 O O . THR A 1 334 ? -15.029 7.280 23.641 1.00 53.22 334 THR A O 1
ATOM 2586 N N . GLY A 1 335 ? -14.544 6.879 25.823 1.00 47.53 335 GLY A N 1
ATOM 2587 C CA . GLY A 1 335 ? -15.771 6.202 26.317 1.00 47.53 335 GLY A CA 1
ATOM 2588 C C . GLY A 1 335 ? -16.722 5.535 25.298 1.00 47.53 335 GLY A C 1
ATOM 2589 O O . GLY A 1 335 ? -17.938 5.559 25.469 1.00 47.53 335 GLY A O 1
ATOM 2590 N N . ARG A 1 336 ? -16.162 4.967 24.234 1.00 55.91 336 ARG A N 1
ATOM 2591 C CA . ARG A 1 336 ? -16.737 4.056 23.249 1.00 55.91 336 ARG A CA 1
ATOM 2592 C C . ARG A 1 336 ? -15.735 2.908 23.167 1.00 55.91 336 ARG A C 1
ATOM 2594 O O . ARG A 1 336 ? -14.534 3.136 23.204 1.00 55.91 336 ARG A O 1
ATOM 2601 N N . SER A 1 337 ? -16.219 1.681 23.015 1.00 57.34 337 SER A N 1
ATOM 2602 C CA . SER A 1 337 ? -15.379 0.473 22.954 1.00 57.34 337 SER A CA 1
ATOM 2603 C C . SER A 1 337 ? -14.338 0.490 21.811 1.00 57.34 337 SER A C 1
ATOM 2605 O O . SER A 1 337 ? -13.261 -0.089 21.943 1.00 57.34 337 SER A O 1
ATOM 2607 N N . MET A 1 338 ? -14.620 1.205 20.716 1.00 61.44 338 MET A N 1
ATOM 2608 C CA . MET A 1 338 ? -13.795 1.236 19.502 1.00 61.44 338 MET A CA 1
ATOM 2609 C C . MET A 1 338 ? -12.416 1.886 19.696 1.00 61.44 338 MET A C 1
ATOM 2611 O O . MET A 1 338 ? -11.416 1.350 19.235 1.00 61.44 338 MET A O 1
ATOM 2615 N N . SER A 1 339 ? -12.327 3.010 20.406 1.00 63.78 339 SER A N 1
ATOM 2616 C CA . SER A 1 339 ? -11.063 3.737 20.630 1.00 63.78 339 SER A CA 1
ATOM 2617 C C . SER A 1 339 ? -10.063 2.946 21.470 1.00 63.78 339 SER A C 1
ATOM 2619 O O . SER A 1 339 ? -8.856 3.024 21.252 1.00 63.78 339 SER A O 1
ATOM 2621 N N . THR A 1 340 ? -10.565 2.152 22.413 1.00 68.00 340 THR A N 1
ATOM 2622 C CA . THR A 1 340 ? -9.755 1.241 23.217 1.00 68.00 340 THR A CA 1
ATOM 2623 C C . THR A 1 340 ? -9.164 0.128 22.348 1.00 68.00 340 THR A C 1
ATOM 2625 O O . THR A 1 340 ? -7.983 -0.175 22.484 1.00 68.00 340 THR A O 1
ATOM 2628 N N . SER A 1 341 ? -9.935 -0.415 21.395 1.00 75.69 341 SER A N 1
ATOM 2629 C CA . SER A 1 341 ? -9.417 -1.382 20.415 1.00 75.69 341 SER A CA 1
ATOM 2630 C C . SER A 1 341 ? -8.374 -0.765 19.481 1.00 75.69 341 SER A C 1
ATOM 2632 O O . SER A 1 341 ? -7.379 -1.423 19.185 1.00 75.69 341 SER A O 1
ATOM 2634 N N . VAL A 1 342 ? -8.584 0.481 19.038 1.00 82.81 342 VAL A N 1
ATOM 2635 C CA . VAL A 1 342 ? -7.629 1.222 18.196 1.00 82.81 342 VAL A CA 1
ATOM 2636 C C . VAL A 1 342 ? -6.285 1.340 18.906 1.00 82.81 342 VAL A C 1
ATOM 2638 O O . VAL A 1 342 ? -5.272 0.879 18.393 1.00 82.81 342 VAL A O 1
ATOM 2641 N N . LEU A 1 343 ? -6.281 1.887 20.124 1.00 77.50 343 LEU A N 1
ATOM 2642 C CA . LEU A 1 343 ? -5.064 2.091 20.913 1.00 77.50 343 LEU A CA 1
ATOM 2643 C C . LEU A 1 343 ? -4.303 0.795 21.191 1.00 77.50 343 LEU A C 1
ATOM 2645 O O . LEU A 1 343 ? -3.075 0.797 21.191 1.00 77.50 343 LEU A O 1
ATOM 2649 N N . GLN A 1 344 ? -5.016 -0.305 21.430 1.00 75.88 344 GLN A N 1
ATOM 2650 C CA . GLN A 1 344 ? -4.409 -1.611 21.680 1.00 75.88 344 GLN A CA 1
ATOM 2651 C C . GLN A 1 344 ? -3.665 -2.126 20.458 1.00 75.88 344 GLN A C 1
ATOM 2653 O O . GLN A 1 344 ? -2.496 -2.482 20.575 1.00 75.88 344 GLN A O 1
ATOM 2658 N N . ASP A 1 345 ? -4.311 -2.108 19.293 1.00 81.56 345 ASP A N 1
ATOM 2659 C CA . ASP A 1 345 ? -3.669 -2.544 18.057 1.00 81.56 345 ASP A CA 1
ATOM 2660 C C . ASP A 1 345 ? -2.495 -1.623 17.685 1.00 81.56 345 ASP A C 1
ATOM 2662 O O . ASP A 1 345 ? -1.431 -2.130 17.343 1.00 81.56 345 ASP A O 1
ATOM 2666 N N . LEU A 1 346 ? -2.634 -0.297 17.835 1.00 84.31 346 LEU A N 1
ATOM 2667 C CA . LEU A 1 346 ? -1.527 0.644 17.606 1.00 84.31 346 LEU A CA 1
ATOM 2668 C C . LEU A 1 346 ? -0.354 0.406 18.566 1.00 84.31 346 LEU A C 1
ATOM 2670 O O . LEU A 1 346 ? 0.800 0.485 18.158 1.00 84.31 346 LEU A O 1
ATOM 2674 N N . SER A 1 347 ? -0.635 0.084 19.832 1.00 78.75 347 SER A N 1
ATOM 2675 C CA . SER A 1 347 ? 0.410 -0.215 20.818 1.00 78.75 347 SER A CA 1
ATOM 2676 C C . SER A 1 347 ? 1.150 -1.501 20.463 1.00 78.75 347 SER A C 1
ATOM 2678 O O . SER A 1 347 ? 2.374 -1.535 20.525 1.00 78.75 347 SER A O 1
ATOM 2680 N N . VAL A 1 348 ? 0.429 -2.554 20.062 1.00 78.19 348 VAL A N 1
ATOM 2681 C CA . VAL A 1 348 ? 1.054 -3.817 19.642 1.00 78.19 348 VAL A CA 1
ATOM 2682 C C . VAL A 1 348 ? 1.878 -3.612 18.373 1.00 78.19 348 VAL A C 1
ATOM 2684 O O . VAL A 1 348 ? 3.012 -4.072 18.322 1.00 78.19 348 VAL A O 1
ATOM 2687 N N . GLN A 1 349 ? 1.358 -2.880 17.384 1.00 79.62 349 GLN A N 1
ATOM 2688 C CA . GLN A 1 349 ? 2.100 -2.541 16.165 1.00 79.62 349 GLN A CA 1
ATOM 2689 C C . GLN A 1 349 ? 3.363 -1.733 16.472 1.00 79.62 349 GLN A C 1
ATOM 2691 O O . GLN A 1 349 ? 4.431 -2.077 15.975 1.00 79.62 349 GLN A O 1
ATOM 2696 N N . GLY A 1 350 ? 3.266 -0.716 17.334 1.00 80.50 350 GLY A N 1
ATOM 2697 C CA . GLY A 1 350 ? 4.413 0.079 17.770 1.00 80.50 350 GLY A CA 1
ATOM 2698 C C . GLY A 1 350 ? 5.472 -0.764 18.480 1.00 80.50 350 GLY A C 1
ATOM 2699 O O . GLY A 1 350 ? 6.645 -0.670 18.141 1.00 80.50 350 GLY A O 1
ATOM 2700 N N . ILE A 1 351 ? 5.067 -1.652 19.397 1.00 77.88 351 ILE A N 1
ATOM 2701 C CA . ILE A 1 351 ? 5.992 -2.568 20.083 1.00 77.88 351 ILE A CA 1
ATOM 2702 C C . ILE A 1 351 ? 6.661 -3.514 19.086 1.00 77.88 351 ILE A C 1
ATOM 2704 O O . ILE A 1 351 ? 7.878 -3.664 19.125 1.00 77.88 351 ILE A O 1
ATOM 2708 N N . LEU A 1 352 ? 5.890 -4.140 18.190 1.00 74.56 352 LEU A N 1
ATOM 2709 C CA . LEU A 1 352 ? 6.433 -5.036 17.168 1.00 74.56 352 LEU A CA 1
ATOM 2710 C C . LEU A 1 352 ? 7.454 -4.308 16.293 1.00 74.56 352 LEU A C 1
ATOM 2712 O O . LEU A 1 352 ? 8.553 -4.814 16.088 1.00 74.56 352 LEU A O 1
ATOM 2716 N N . TRP A 1 353 ? 7.129 -3.097 15.847 1.00 79.25 353 TRP A N 1
ATOM 2717 C CA . TRP A 1 353 ? 8.036 -2.277 15.058 1.00 79.25 353 TRP A CA 1
ATOM 2718 C C . TRP A 1 353 ? 9.318 -1.926 15.827 1.00 79.25 353 TRP A C 1
ATOM 2720 O O . TRP A 1 353 ? 10.413 -2.191 15.331 1.00 79.25 353 TRP A O 1
ATOM 2730 N N . SER A 1 354 ? 9.212 -1.437 17.067 1.00 78.31 354 SER A N 1
ATOM 2731 C CA . SER A 1 354 ? 10.377 -1.133 17.913 1.00 78.31 354 SER A CA 1
ATOM 2732 C C . SER A 1 354 ? 11.243 -2.363 18.179 1.00 78.31 354 SER A C 1
ATOM 2734 O O . SER A 1 354 ? 12.464 -2.268 18.225 1.00 78.31 354 SER A O 1
ATOM 2736 N N . VAL A 1 355 ? 10.633 -3.535 18.329 1.00 75.06 355 VAL A N 1
ATOM 2737 C CA . VAL A 1 355 ? 11.362 -4.791 18.532 1.00 75.06 355 VAL A CA 1
ATOM 2738 C C . VAL A 1 355 ? 12.109 -5.185 17.269 1.00 75.06 355 VAL A C 1
ATOM 2740 O O . VAL A 1 355 ? 13.280 -5.540 17.359 1.00 75.06 355 VAL A O 1
ATOM 2743 N N . THR A 1 356 ? 11.489 -5.064 16.091 1.00 72.81 356 THR A N 1
ATOM 2744 C CA . THR A 1 356 ? 12.216 -5.295 14.834 1.00 72.81 356 THR A CA 1
ATOM 2745 C C . THR A 1 356 ? 13.381 -4.326 14.675 1.00 72.81 356 THR A C 1
ATOM 2747 O O . THR A 1 356 ? 14.459 -4.769 14.304 1.00 72.81 356 THR A O 1
ATOM 2750 N N . LEU A 1 357 ? 13.219 -3.052 15.051 1.00 75.00 357 LEU A N 1
ATOM 2751 C CA . LEU A 1 357 ? 14.308 -2.073 15.045 1.00 75.00 357 LEU A CA 1
ATOM 2752 C C . LEU A 1 357 ? 15.480 -2.520 15.934 1.00 75.00 357 LEU A C 1
ATOM 2754 O O . LEU A 1 357 ? 16.621 -2.567 15.483 1.00 75.00 357 LEU A O 1
ATOM 2758 N N . LEU A 1 358 ? 15.193 -2.898 17.184 1.00 74.69 358 LEU A N 1
ATOM 2759 C CA . LEU A 1 358 ? 16.209 -3.330 18.150 1.00 74.69 358 LEU A CA 1
ATOM 2760 C C . LEU A 1 358 ? 16.918 -4.623 17.738 1.00 74.69 358 LEU A C 1
ATOM 2762 O O . LEU A 1 358 ? 18.098 -4.785 18.034 1.00 74.69 358 LEU A O 1
ATOM 2766 N N . LEU A 1 359 ? 16.215 -5.538 17.068 1.00 70.00 359 LEU A N 1
ATOM 2767 C CA . LEU A 1 359 ? 16.801 -6.779 16.561 1.00 70.00 359 LEU A CA 1
ATOM 2768 C C . LEU A 1 359 ? 17.639 -6.547 15.306 1.00 70.00 359 LEU A C 1
ATOM 2770 O O . LEU A 1 359 ? 18.663 -7.199 15.128 1.00 70.00 359 LEU A O 1
ATOM 2774 N N . LEU A 1 360 ? 17.235 -5.614 14.449 1.00 69.00 360 LEU A N 1
ATOM 2775 C CA . LEU A 1 360 ? 17.913 -5.361 13.185 1.00 69.00 360 LEU A CA 1
ATOM 2776 C C . LEU A 1 360 ? 19.258 -4.677 13.341 1.00 69.00 360 LEU A C 1
ATOM 2778 O O . LEU A 1 360 ? 20.152 -4.971 12.554 1.00 69.00 360 LEU A O 1
ATOM 2782 N N . ILE A 1 361 ? 19.438 -3.840 14.361 1.00 68.88 361 ILE A N 1
ATOM 2783 C CA . ILE A 1 361 ? 20.724 -3.193 14.648 1.00 68.88 361 ILE A CA 1
ATOM 2784 C C . ILE A 1 361 ? 21.866 -4.228 14.765 1.00 68.88 361 ILE A C 1
ATOM 2786 O O . ILE A 1 361 ? 22.784 -4.178 13.947 1.00 68.88 361 ILE A O 1
ATOM 2790 N N . PRO A 1 362 ? 21.831 -5.211 15.690 1.00 66.44 362 PRO A N 1
ATOM 2791 C CA . PRO A 1 362 ? 22.912 -6.185 15.822 1.00 66.44 362 PRO A CA 1
ATOM 2792 C C . PRO A 1 362 ? 23.009 -7.152 14.636 1.00 66.44 362 PRO A C 1
ATOM 2794 O O . PRO A 1 362 ? 24.113 -7.577 14.309 1.00 66.44 362 PRO A O 1
ATOM 2797 N N . ILE A 1 363 ? 21.901 -7.501 13.969 1.00 64.56 363 ILE A N 1
ATOM 2798 C CA . ILE A 1 363 ? 21.952 -8.366 12.775 1.00 64.56 363 ILE A CA 1
ATOM 2799 C C . ILE A 1 363 ? 22.690 -7.653 11.646 1.00 64.56 363 ILE A C 1
ATOM 2801 O O . ILE A 1 363 ? 23.580 -8.231 11.037 1.00 64.56 363 ILE A O 1
ATOM 2805 N N . SER A 1 364 ? 22.360 -6.386 11.414 1.00 64.50 364 SER A N 1
ATOM 2806 C CA . SER A 1 364 ? 22.961 -5.569 10.361 1.00 64.50 364 SER A CA 1
ATOM 2807 C C . SER A 1 364 ? 24.447 -5.325 10.599 1.00 64.50 364 SER A C 1
ATOM 2809 O O . SER A 1 364 ? 25.213 -5.300 9.647 1.00 64.50 364 SER A O 1
ATOM 2811 N N . MET A 1 365 ? 24.876 -5.228 11.864 1.00 64.94 365 MET A N 1
ATOM 2812 C CA . MET A 1 365 ? 26.298 -5.143 12.231 1.00 64.94 365 MET A CA 1
ATOM 2813 C C . MET A 1 365 ? 27.098 -6.418 11.921 1.00 64.94 365 MET A C 1
ATOM 2815 O O . MET A 1 365 ? 28.323 -6.362 11.877 1.00 64.94 365 MET A O 1
ATOM 2819 N N . ASN A 1 366 ? 26.431 -7.564 11.757 1.00 64.69 366 ASN A N 1
ATOM 2820 C CA . ASN A 1 366 ? 27.067 -8.868 11.536 1.00 64.69 366 ASN A CA 1
ATOM 2821 C C . ASN A 1 366 ? 26.720 -9.484 10.170 1.00 64.69 366 ASN A C 1
ATOM 2823 O O . ASN A 1 366 ? 27.143 -10.601 9.873 1.00 64.69 366 ASN A O 1
ATOM 2827 N N . ALA A 1 367 ? 25.927 -8.791 9.355 1.00 63.81 367 ALA A N 1
ATOM 2828 C CA . ALA A 1 367 ? 25.519 -9.224 8.029 1.00 63.81 367 ALA A CA 1
ATOM 2829 C C . ALA A 1 367 ? 26.389 -8.545 6.960 1.00 63.81 367 ALA A C 1
ATOM 2831 O O . ALA A 1 367 ? 26.925 -7.464 7.181 1.00 63.81 367 ALA A O 1
ATOM 2832 N N . SER A 1 368 ? 26.504 -9.156 5.779 1.00 63.31 368 SER A N 1
ATOM 2833 C CA . SER A 1 368 ? 27.053 -8.475 4.593 1.00 63.31 368 SER A CA 1
ATOM 2834 C C . SER A 1 368 ? 26.256 -7.199 4.289 1.00 63.31 368 SER A C 1
ATOM 2836 O O . SER A 1 368 ? 25.040 -7.217 4.495 1.00 63.31 368 SER A O 1
ATOM 2838 N N . ASP A 1 369 ? 26.865 -6.186 3.671 1.00 59.53 369 ASP A N 1
ATOM 2839 C CA . ASP A 1 369 ? 26.186 -4.939 3.271 1.00 59.53 369 ASP A CA 1
ATOM 2840 C C . ASP A 1 369 ? 24.895 -5.182 2.469 1.00 59.53 369 ASP A C 1
ATOM 2842 O O . ASP A 1 369 ? 23.866 -4.560 2.731 1.00 59.53 369 ASP A O 1
ATOM 2846 N N . ILE A 1 370 ? 24.908 -6.168 1.566 1.00 57.00 370 ILE A N 1
ATOM 2847 C CA . ILE A 1 370 ? 23.745 -6.588 0.766 1.00 57.00 370 ILE A CA 1
ATOM 2848 C C . ILE A 1 370 ? 22.608 -7.095 1.665 1.00 57.00 370 ILE A C 1
ATOM 2850 O O . ILE A 1 370 ? 21.484 -6.600 1.610 1.00 57.00 370 ILE A O 1
ATOM 2854 N N . SER A 1 371 ? 22.903 -8.060 2.539 1.00 58.91 371 SER A N 1
ATOM 2855 C CA . SER A 1 371 ? 21.935 -8.604 3.505 1.00 58.91 371 SER A CA 1
ATOM 2856 C C . SER A 1 371 ? 21.440 -7.542 4.499 1.00 58.91 371 SER A C 1
ATOM 2858 O O . SER A 1 371 ? 20.267 -7.545 4.864 1.00 58.91 371 SER A O 1
ATOM 2860 N N . SER A 1 372 ? 22.302 -6.610 4.910 1.00 60.16 372 SER A N 1
ATOM 2861 C CA . SER A 1 372 ? 21.943 -5.476 5.768 1.00 60.16 372 SER A CA 1
ATOM 2862 C C . SER A 1 372 ? 20.954 -4.540 5.063 1.00 60.16 372 SER A C 1
ATOM 2864 O O . SER A 1 372 ? 19.870 -4.278 5.587 1.00 60.16 372 SER A O 1
ATOM 2866 N N . SER A 1 373 ? 21.261 -4.122 3.830 1.00 57.78 373 SER A N 1
ATOM 2867 C CA . SER A 1 373 ? 20.378 -3.291 3.000 1.00 57.78 373 SER A CA 1
ATOM 2868 C C . SER A 1 373 ? 19.024 -3.969 2.748 1.00 57.78 373 SER A C 1
ATOM 2870 O O . SER A 1 373 ? 17.967 -3.351 2.910 1.00 57.78 373 SER A O 1
ATOM 2872 N N . LEU A 1 374 ? 19.035 -5.278 2.468 1.00 57.91 374 LEU A N 1
ATOM 2873 C CA . LEU A 1 374 ? 17.830 -6.096 2.334 1.00 57.91 374 LEU A CA 1
ATOM 2874 C C . LEU A 1 374 ? 16.982 -6.092 3.609 1.00 57.91 374 LEU A C 1
ATOM 2876 O O . LEU A 1 374 ? 15.774 -5.885 3.532 1.00 57.91 374 LEU A O 1
ATOM 2880 N N . LEU A 1 375 ? 17.577 -6.286 4.784 1.00 62.66 375 LEU A N 1
ATOM 2881 C CA . LEU A 1 375 ? 16.845 -6.334 6.050 1.00 62.66 375 LEU A CA 1
ATOM 2882 C C . LEU A 1 375 ? 16.266 -4.965 6.452 1.00 62.66 375 LEU A C 1
ATOM 2884 O O . LEU A 1 375 ? 15.101 -4.879 6.859 1.00 62.66 375 LEU A O 1
ATOM 2888 N N . TRP A 1 376 ? 17.037 -3.887 6.288 1.00 63.06 376 TRP A N 1
ATOM 2889 C CA . TRP A 1 376 ? 16.576 -2.523 6.558 1.00 63.06 376 TRP A CA 1
ATOM 2890 C C . TRP A 1 376 ? 15.470 -2.093 5.600 1.00 63.06 376 TRP A C 1
ATOM 2892 O O . TRP A 1 376 ? 14.367 -1.752 6.035 1.00 63.06 376 TRP A O 1
ATOM 2902 N N . GLY A 1 377 ? 15.738 -2.146 4.296 1.00 57.81 377 GLY A N 1
ATOM 2903 C CA . GLY A 1 377 ? 14.807 -1.692 3.270 1.00 57.81 377 GLY A CA 1
ATOM 2904 C C . GLY A 1 377 ? 13.596 -2.610 3.118 1.00 57.81 377 GLY A C 1
ATOM 2905 O O . GLY A 1 377 ? 12.477 -2.121 2.968 1.00 57.81 377 GLY A O 1
ATOM 2906 N N . SER A 1 378 ? 13.785 -3.932 3.200 1.00 58.53 378 SER A N 1
ATOM 2907 C CA . SER A 1 378 ? 12.752 -4.927 2.862 1.00 58.53 378 SER A CA 1
ATOM 2908 C C . SER A 1 378 ? 12.019 -5.534 4.055 1.00 58.53 378 SER A C 1
ATOM 2910 O O . SER A 1 378 ? 11.028 -6.232 3.860 1.00 58.53 378 SER A O 1
ATOM 2912 N N . VAL A 1 379 ? 12.439 -5.284 5.293 1.00 62.22 379 VAL A N 1
ATOM 2913 C CA . VAL A 1 379 ? 11.670 -5.731 6.466 1.00 62.22 379 VAL A CA 1
ATOM 2914 C C . VAL A 1 379 ? 11.280 -4.532 7.311 1.00 62.22 379 VAL A C 1
ATOM 2916 O O . VAL A 1 379 ? 10.090 -4.283 7.497 1.00 62.22 379 VAL A O 1
ATOM 2919 N N . HIS A 1 380 ? 12.248 -3.734 7.760 1.00 70.44 380 HIS A N 1
ATOM 2920 C CA . HIS A 1 380 ? 11.967 -2.631 8.680 1.00 70.44 380 HIS A CA 1
ATOM 2921 C C . HIS A 1 380 ? 11.232 -1.456 8.043 1.00 70.44 380 HIS A C 1
ATOM 2923 O O . HIS A 1 380 ? 10.183 -1.039 8.537 1.00 70.44 380 HIS A O 1
ATOM 2929 N N . GLY A 1 381 ? 11.770 -0.936 6.936 1.00 68.12 381 GLY A N 1
ATOM 2930 C CA . GLY A 1 381 ? 11.182 0.185 6.208 1.00 68.12 381 GLY A CA 1
ATOM 2931 C C . GLY A 1 381 ? 9.786 -0.164 5.702 1.00 68.12 381 GLY A C 1
ATOM 2932 O O . GLY A 1 381 ? 8.851 0.619 5.848 1.00 68.12 381 GLY A O 1
ATOM 2933 N N . ARG A 1 382 ? 9.597 -1.396 5.211 1.00 67.19 382 ARG A N 1
ATOM 2934 C CA . ARG A 1 382 ? 8.278 -1.898 4.801 1.00 67.19 382 ARG A CA 1
ATOM 2935 C C . ARG A 1 382 ? 7.308 -1.983 5.978 1.00 67.19 382 ARG A C 1
ATOM 2937 O O . ARG A 1 382 ? 6.209 -1.454 5.868 1.00 67.19 382 ARG A O 1
ATOM 2944 N N . LEU A 1 383 ? 7.709 -2.545 7.123 1.00 70.81 383 LEU A N 1
ATOM 2945 C CA . LEU A 1 383 ? 6.880 -2.540 8.339 1.00 70.81 383 LEU A CA 1
ATOM 2946 C C . LEU A 1 383 ? 6.473 -1.118 8.745 1.00 70.81 383 LEU A C 1
ATOM 2948 O O . LEU A 1 383 ? 5.304 -0.890 9.052 1.00 70.81 383 LEU A O 1
ATOM 2952 N N . TYR A 1 384 ? 7.409 -0.164 8.706 1.00 74.25 384 TYR A N 1
ATOM 2953 C CA . TYR A 1 384 ? 7.126 1.239 9.002 1.00 74.25 384 TYR A CA 1
ATOM 2954 C C . TYR A 1 384 ? 6.089 1.827 8.036 1.00 74.25 384 TYR A C 1
ATOM 2956 O O . TYR A 1 384 ? 5.021 2.265 8.470 1.00 74.25 384 TYR A O 1
ATOM 2964 N N . GLY A 1 385 ? 6.362 1.772 6.729 1.00 67.94 385 GLY A N 1
ATOM 2965 C CA . GLY A 1 385 ? 5.481 2.331 5.705 1.00 67.94 385 GLY A CA 1
ATOM 2966 C C . GLY A 1 385 ? 4.080 1.729 5.716 1.00 67.94 385 GLY A C 1
ATOM 2967 O O . GLY A 1 385 ? 3.111 2.370 5.330 1.00 67.94 385 GLY A O 1
ATOM 2968 N N . MET A 1 386 ? 3.941 0.502 6.205 1.00 69.38 386 MET A N 1
ATOM 2969 C CA . MET A 1 386 ? 2.644 -0.143 6.354 1.00 69.38 386 MET A CA 1
ATOM 2970 C C . MET A 1 386 ? 1.894 0.236 7.636 1.00 69.38 386 MET A C 1
ATOM 2972 O O . MET A 1 386 ? 0.664 0.343 7.631 1.00 69.38 386 MET A O 1
ATOM 2976 N N . ILE A 1 387 ? 2.608 0.413 8.748 1.00 76.31 387 ILE A N 1
ATOM 2977 C CA . ILE A 1 387 ? 2.015 0.834 10.022 1.00 76.31 387 ILE A CA 1
ATOM 2978 C C . ILE A 1 387 ? 1.597 2.305 9.940 1.00 76.31 387 ILE A C 1
ATOM 2980 O O . ILE A 1 387 ? 0.561 2.674 10.493 1.00 76.31 387 ILE A O 1
ATOM 2984 N N . HIS A 1 388 ? 2.344 3.129 9.206 1.00 78.00 388 HIS A N 1
ATOM 2985 C CA . HIS A 1 388 ? 2.172 4.576 9.174 1.00 78.00 388 HIS A CA 1
ATOM 2986 C C . HIS A 1 388 ? 0.738 5.030 8.795 1.00 78.00 388 HIS A C 1
ATOM 2988 O O . HIS A 1 388 ? 0.102 5.691 9.622 1.00 78.00 388 HIS A O 1
ATOM 2994 N N . PRO A 1 389 ? 0.114 4.590 7.678 1.00 80.25 389 PRO A N 1
ATOM 2995 C CA . PRO A 1 389 ? -1.274 4.960 7.360 1.00 80.25 389 PRO A CA 1
ATOM 2996 C C . PRO A 1 389 ? -2.302 4.460 8.380 1.00 80.25 389 PRO A C 1
ATOM 2998 O O . PRO A 1 389 ? -3.295 5.137 8.664 1.00 80.25 389 PRO A O 1
ATOM 3001 N N . SER A 1 390 ? -2.049 3.295 8.982 1.00 84.31 390 SER A N 1
ATOM 3002 C CA . SER A 1 390 ? -2.892 2.734 10.042 1.00 84.31 390 SER A CA 1
ATOM 3003 C C . SER A 1 390 ? -2.795 3.557 11.333 1.00 84.31 390 SER A C 1
ATOM 3005 O O . SER A 1 390 ? -3.812 3.813 11.978 1.00 84.31 390 SER A O 1
ATOM 3007 N N . VAL A 1 391 ? -1.599 4.030 11.690 1.00 84.62 391 VAL A N 1
ATOM 3008 C CA . VAL A 1 391 ? -1.364 4.931 12.828 1.00 84.62 391 VAL A CA 1
ATOM 3009 C C . VAL A 1 391 ? -2.052 6.270 12.603 1.00 84.62 391 VAL A C 1
ATOM 3011 O O . VAL A 1 391 ? -2.813 6.695 13.474 1.00 84.62 391 VAL A O 1
ATOM 3014 N N . CYS A 1 392 ? -1.876 6.894 11.432 1.00 86.12 392 CYS A N 1
ATOM 3015 C CA . CYS A 1 392 ? -2.567 8.134 11.071 1.00 86.12 392 CYS A CA 1
ATOM 3016 C C . CYS A 1 392 ? -4.084 7.983 11.228 1.00 86.12 392 CYS A C 1
ATOM 3018 O O . CYS A 1 392 ? -4.728 8.781 11.911 1.00 86.12 392 CYS A O 1
ATOM 3020 N N . LEU A 1 393 ? -4.654 6.905 10.681 1.00 87.38 393 LEU A N 1
ATOM 3021 C CA . LEU A 1 393 ? -6.081 6.625 10.802 1.00 87.38 393 LEU A CA 1
ATOM 3022 C C . LEU A 1 393 ? -6.532 6.427 12.251 1.00 87.38 393 LEU A C 1
ATOM 3024 O O . LEU A 1 393 ? -7.565 6.961 12.659 1.00 87.38 393 LEU A O 1
ATOM 3028 N N . GLY A 1 394 ? -5.773 5.664 13.036 1.00 86.81 394 GLY A N 1
ATOM 3029 C CA . GLY A 1 394 ? -6.096 5.406 14.432 1.00 86.81 394 GLY A CA 1
ATOM 3030 C C . GLY A 1 394 ? -6.046 6.675 15.289 1.00 86.81 394 GLY A C 1
ATOM 3031 O O . GLY A 1 394 ? -6.961 6.917 16.079 1.00 86.81 394 GLY A O 1
ATOM 3032 N N . ILE A 1 395 ? -5.047 7.538 15.076 1.00 86.00 395 ILE A N 1
ATOM 3033 C CA . ILE A 1 395 ? -4.960 8.860 15.714 1.00 86.00 395 ILE A CA 1
ATOM 3034 C C . ILE A 1 395 ? -6.167 9.716 15.316 1.00 86.00 395 ILE A C 1
ATOM 3036 O O . ILE A 1 395 ? -6.853 10.244 16.195 1.00 86.00 395 ILE A O 1
ATOM 3040 N N . CYS A 1 396 ? -6.495 9.799 14.022 1.00 87.50 396 CYS A N 1
ATOM 3041 C CA . CYS A 1 396 ? -7.665 10.538 13.545 1.00 87.50 396 CYS A CA 1
ATOM 3042 C C . CYS A 1 396 ? -8.969 10.018 14.167 1.00 87.50 396 CYS A C 1
ATOM 3044 O O . CYS A 1 396 ? -9.830 10.821 14.529 1.00 87.50 396 CYS A O 1
ATOM 3046 N N . LEU A 1 397 ? -9.120 8.702 14.356 1.00 84.75 397 LEU A N 1
ATOM 3047 C CA . LEU A 1 397 ? -10.280 8.109 15.033 1.00 84.75 397 LEU A CA 1
ATOM 3048 C C . LEU A 1 397 ? -10.373 8.537 16.498 1.00 84.75 397 LEU A C 1
ATOM 3050 O O . LEU A 1 397 ? -11.453 8.922 16.950 1.00 84.75 397 LEU A O 1
ATOM 3054 N N . ILE A 1 398 ? -9.260 8.504 17.233 1.00 83.19 398 ILE A N 1
ATOM 3055 C CA . ILE A 1 398 ? -9.207 8.917 18.642 1.00 83.19 398 ILE A CA 1
ATOM 3056 C C . ILE A 1 398 ? -9.544 10.406 18.772 1.00 83.19 398 ILE A C 1
ATOM 3058 O O . ILE A 1 398 ? -10.415 10.772 19.566 1.00 83.19 398 ILE A O 1
ATOM 3062 N N . VAL A 1 399 ? -8.907 11.254 17.959 1.00 84.00 399 VAL A N 1
ATOM 3063 C CA . VAL A 1 399 ? -9.127 12.708 17.950 1.00 84.00 399 VAL A CA 1
ATOM 3064 C C . VAL A 1 399 ? -10.570 13.033 17.578 1.00 84.00 399 VAL A C 1
ATOM 3066 O O . VAL A 1 399 ? -11.222 13.812 18.272 1.00 84.00 399 VAL A O 1
ATOM 3069 N N . THR A 1 400 ? -11.115 12.391 16.543 1.00 81.94 400 THR A N 1
ATOM 3070 C CA . THR A 1 400 ? -12.504 12.611 16.116 1.00 81.94 400 THR A CA 1
ATOM 3071 C C . THR A 1 400 ? -13.490 12.164 17.190 1.00 81.94 400 THR A C 1
ATOM 3073 O O . THR A 1 400 ? -14.463 12.866 17.459 1.00 81.94 400 THR A O 1
ATOM 3076 N N . ALA A 1 401 ? -13.251 11.023 17.842 1.00 79.81 401 ALA A N 1
ATOM 3077 C CA . ALA A 1 401 ? -14.103 10.545 18.927 1.00 79.81 401 ALA A CA 1
ATOM 3078 C C . ALA A 1 401 ? -14.096 11.507 20.129 1.00 79.81 401 ALA A C 1
ATOM 3080 O O . ALA A 1 401 ? -15.160 11.813 20.675 1.00 79.81 401 ALA A O 1
ATOM 3081 N N . ALA A 1 402 ? -12.922 12.019 20.512 1.00 80.75 402 ALA A N 1
ATOM 3082 C CA . ALA A 1 402 ? -12.779 13.009 21.579 1.00 80.75 402 ALA A CA 1
ATOM 3083 C C . ALA A 1 402 ? -13.462 14.339 21.215 1.00 80.75 402 ALA A C 1
ATOM 3085 O O . ALA A 1 402 ? -14.233 14.893 22.002 1.00 80.75 402 ALA A O 1
ATOM 3086 N N . ALA A 1 403 ? -13.255 14.820 19.989 1.00 82.38 403 ALA A N 1
ATOM 3087 C CA . ALA A 1 403 ? -13.888 16.031 19.492 1.00 82.38 403 ALA A CA 1
ATOM 3088 C C . ALA A 1 403 ? -15.418 15.883 19.423 1.00 82.38 403 ALA A C 1
ATOM 3090 O O . ALA A 1 403 ? -16.142 16.814 19.774 1.00 82.38 403 ALA A O 1
ATOM 3091 N N . ALA A 1 404 ? -15.934 14.716 19.015 1.00 82.06 404 ALA A N 1
ATOM 3092 C CA . ALA A 1 404 ? -17.372 14.489 18.849 1.00 82.06 404 ALA A CA 1
ATOM 3093 C C . ALA A 1 404 ? -18.123 14.572 20.174 1.00 82.06 404 ALA A C 1
ATOM 3095 O O . ALA A 1 404 ? -19.267 15.022 20.200 1.00 82.06 404 ALA A O 1
ATOM 3096 N N . ARG A 1 405 ? -17.461 14.201 21.273 1.00 77.81 405 ARG A N 1
ATOM 3097 C CA . ARG A 1 405 ? -17.980 14.366 22.635 1.00 77.81 405 ARG A CA 1
ATOM 3098 C C . ARG A 1 405 ? -18.047 15.824 23.052 1.00 77.81 405 ARG A C 1
ATOM 3100 O O . ARG A 1 405 ? -19.022 16.233 23.668 1.00 77.81 405 ARG A O 1
ATOM 3107 N N . ARG A 1 406 ? -17.009 16.596 22.725 1.00 83.88 406 ARG A N 1
ATOM 3108 C CA . ARG A 1 406 ? -16.880 17.991 23.157 1.00 83.88 406 ARG A CA 1
ATOM 3109 C C . ARG A 1 406 ? -17.750 18.945 22.342 1.00 83.88 406 ARG A C 1
ATOM 3111 O O . ARG A 1 406 ? -18.338 19.862 22.900 1.00 83.88 406 ARG A O 1
ATOM 3118 N N . PHE A 1 407 ? -17.813 18.744 21.029 1.00 83.06 407 PHE A N 1
ATOM 3119 C CA . PHE A 1 407 ? -18.417 19.698 20.094 1.00 83.06 407 PHE A CA 1
ATOM 3120 C C . PHE A 1 407 ? -19.707 19.185 19.440 1.00 83.06 407 PHE A C 1
ATOM 3122 O O . PHE A 1 407 ? -20.450 19.974 18.855 1.00 83.06 407 PHE A O 1
ATOM 3129 N N . GLY A 1 408 ? -20.003 17.888 19.560 1.00 82.94 408 GLY A N 1
ATOM 3130 C CA . GLY A 1 408 ? -21.127 17.232 18.898 1.00 82.94 408 GLY A CA 1
ATOM 3131 C C . GLY A 1 408 ? -20.778 16.747 17.487 1.00 82.94 408 GLY A C 1
ATOM 3132 O O . GLY A 1 408 ? -20.127 17.440 16.703 1.00 82.94 408 GLY A O 1
ATOM 3133 N N . ILE A 1 409 ? -21.249 15.546 17.142 1.00 80.00 409 ILE A N 1
ATOM 3134 C CA . ILE A 1 409 ? -20.912 14.877 15.876 1.00 80.00 409 ILE A CA 1
ATOM 3135 C C . ILE A 1 409 ? -21.391 15.647 14.640 1.00 80.00 409 ILE A C 1
ATOM 3137 O O . ILE A 1 409 ? -20.670 15.711 13.653 1.00 80.00 409 ILE A O 1
ATOM 3141 N N . ALA A 1 410 ? -22.553 16.301 14.717 1.00 78.56 410 ALA A N 1
ATOM 3142 C CA . ALA A 1 410 ? -23.108 17.066 13.603 1.00 78.56 410 ALA A CA 1
ATOM 3143 C C . ALA A 1 410 ? -22.208 18.249 13.206 1.00 78.56 410 ALA A C 1
ATOM 3145 O O . ALA A 1 410 ? -21.960 18.461 12.021 1.00 78.56 410 ALA A O 1
ATOM 3146 N N . LYS A 1 411 ? -21.658 18.981 14.190 1.00 80.31 411 LYS A N 1
ATOM 3147 C CA . LYS A 1 411 ? -20.735 20.099 13.929 1.00 80.31 411 LYS A CA 1
ATOM 3148 C C . LYS A 1 411 ? -19.445 19.611 13.277 1.00 80.31 411 LYS A C 1
ATOM 3150 O O . LYS A 1 411 ? -18.970 20.232 12.334 1.00 80.31 411 LYS A O 1
ATOM 3155 N N . LEU A 1 412 ? -18.916 18.477 13.738 1.00 78.81 412 LEU A N 1
ATOM 3156 C CA . LEU A 1 412 ? -17.726 17.875 13.138 1.00 78.81 412 LEU A CA 1
ATOM 3157 C C . LEU A 1 412 ? -17.970 17.365 11.730 1.00 78.81 412 LEU A C 1
ATOM 3159 O O . LEU A 1 412 ? -17.131 17.578 10.871 1.00 78.81 412 LEU A O 1
ATOM 3163 N N . GLN A 1 413 ? -19.106 16.720 11.469 1.00 77.12 413 GLN A N 1
ATOM 3164 C CA . GLN A 1 413 ? -19.417 16.258 10.122 1.00 77.12 413 GLN A CA 1
ATOM 3165 C C . GLN A 1 413 ? -19.494 17.432 9.136 1.00 77.12 413 GLN A C 1
ATOM 3167 O O . GLN A 1 413 ? -19.004 17.307 8.019 1.00 77.12 413 GLN A O 1
ATOM 3172 N N . VAL A 1 414 ? -20.080 18.566 9.543 1.00 77.38 414 VAL A N 1
ATOM 3173 C CA . VAL A 1 414 ? -20.122 19.783 8.716 1.00 77.38 414 VAL A CA 1
ATOM 3174 C C . VAL A 1 414 ? -18.720 20.353 8.522 1.00 77.38 414 VAL A C 1
ATOM 3176 O O . VAL A 1 414 ? -18.336 20.605 7.385 1.00 77.38 414 VAL A O 1
ATOM 3179 N N . ALA A 1 415 ? -17.944 20.505 9.599 1.00 78.75 415 ALA A N 1
ATOM 3180 C CA . ALA A 1 415 ? -16.585 21.037 9.527 1.00 78.75 415 ALA A CA 1
ATOM 3181 C C . ALA A 1 415 ? -15.681 20.162 8.648 1.00 78.75 415 ALA A C 1
ATOM 3183 O O . ALA A 1 415 ? -15.101 20.657 7.693 1.00 78.75 415 ALA A O 1
ATOM 3184 N N . THR A 1 416 ? -15.622 18.853 8.901 1.00 75.00 416 THR A N 1
ATOM 3185 C CA . THR A 1 416 ? -14.824 17.920 8.099 1.00 75.00 416 THR A CA 1
ATOM 3186 C C . THR A 1 416 ? -15.344 17.811 6.676 1.00 75.00 416 THR A C 1
ATOM 3188 O O . THR A 1 416 ? -14.539 17.804 5.756 1.00 75.00 416 THR A O 1
ATOM 3191 N N . GLY A 1 417 ? -16.661 17.742 6.469 1.00 70.44 417 GLY A N 1
ATOM 3192 C CA . GLY A 1 417 ? -17.238 17.721 5.126 1.00 70.44 417 GLY A CA 1
ATOM 3193 C C . GLY A 1 417 ? -16.835 18.956 4.322 1.00 70.44 417 GLY A C 1
ATOM 3194 O O . GLY A 1 417 ? -16.403 18.819 3.182 1.00 70.44 417 GLY A O 1
ATOM 3195 N N . ALA A 1 418 ? -16.892 20.142 4.938 1.00 75.19 418 ALA A N 1
ATOM 3196 C CA . ALA A 1 418 ? -16.424 21.383 4.334 1.00 75.19 418 ALA A CA 1
ATOM 3197 C C . ALA A 1 418 ? -14.911 21.363 4.087 1.00 75.19 418 ALA A C 1
ATOM 3199 O O . ALA A 1 418 ? -14.495 21.694 2.988 1.00 75.19 418 ALA A O 1
ATOM 3200 N N . THR A 1 419 ? -14.089 20.932 5.048 1.00 77.31 419 THR A N 1
ATOM 3201 C CA . THR A 1 419 ? -12.630 20.845 4.874 1.00 77.31 419 THR A CA 1
ATOM 3202 C C . THR A 1 419 ? -12.253 19.883 3.755 1.00 77.31 419 THR A C 1
ATOM 3204 O O . THR A 1 419 ? -11.500 20.258 2.874 1.00 77.31 419 THR A O 1
ATOM 3207 N N . VAL A 1 420 ? -12.805 18.669 3.739 1.00 74.38 420 VAL A N 1
ATOM 3208 C CA . VAL A 1 420 ? -12.534 17.661 2.703 1.00 74.38 420 VAL A CA 1
ATOM 3209 C C . VAL A 1 420 ? -12.974 18.165 1.336 1.00 74.38 420 VAL A C 1
ATOM 3211 O O . VAL A 1 420 ? -12.229 18.022 0.372 1.00 74.38 420 VAL A O 1
ATOM 3214 N N . LEU A 1 421 ? -14.156 18.782 1.250 1.00 70.81 421 LEU A N 1
ATOM 3215 C CA . LEU A 1 421 ? -14.644 19.357 0.004 1.00 70.81 421 LEU A CA 1
ATOM 3216 C C . LEU A 1 421 ? -13.770 20.526 -0.451 1.00 70.81 421 LEU A C 1
ATOM 3218 O O . LEU A 1 421 ? -13.393 20.559 -1.610 1.00 70.81 421 LEU A O 1
ATOM 3222 N N . LEU A 1 422 ? -13.428 21.466 0.432 1.00 77.38 422 LEU A N 1
ATOM 3223 C CA . LEU A 1 422 ? -12.597 22.624 0.101 1.00 77.38 422 LEU A CA 1
ATOM 3224 C C . LEU A 1 422 ? -11.176 22.209 -0.267 1.00 77.38 422 LEU A C 1
ATOM 3226 O O . LEU A 1 422 ? -10.653 22.721 -1.244 1.00 77.38 422 LEU A O 1
ATOM 3230 N N . SER A 1 423 ? -10.569 21.268 0.457 1.00 73.69 423 SER A N 1
ATOM 3231 C CA . SER A 1 423 ? -9.270 20.696 0.103 1.00 73.69 423 SER A CA 1
ATOM 3232 C C . SER A 1 423 ? -9.349 19.971 -1.235 1.00 73.69 423 SER A C 1
ATOM 3234 O O . SER A 1 423 ? -8.517 20.222 -2.094 1.00 73.69 423 SER A O 1
ATOM 3236 N N . GLY A 1 424 ? -10.374 19.144 -1.456 1.00 69.06 424 GLY A N 1
ATOM 3237 C CA . GLY A 1 424 ? -10.607 18.483 -2.739 1.00 69.06 424 GLY A CA 1
ATOM 3238 C C . GLY A 1 424 ? -10.808 19.481 -3.881 1.00 69.06 424 GLY A C 1
ATOM 3239 O O . GLY A 1 424 ? -10.190 19.342 -4.924 1.00 69.06 424 GLY A O 1
ATOM 3240 N N . LEU A 1 425 ? -11.600 20.535 -3.688 1.00 70.38 425 LEU A N 1
ATOM 3241 C CA . LEU A 1 425 ? -11.809 21.590 -4.682 1.00 70.38 425 LEU A CA 1
ATOM 3242 C C . LEU A 1 425 ? -10.551 22.433 -4.907 1.00 70.38 425 LEU A C 1
ATOM 3244 O O . LEU A 1 425 ? -10.265 22.780 -6.045 1.00 70.38 425 LEU A O 1
ATOM 3248 N N . ALA A 1 426 ? -9.792 22.746 -3.858 1.00 75.56 426 ALA A N 1
ATOM 3249 C CA . ALA A 1 426 ? -8.533 23.475 -3.958 1.00 75.56 426 ALA A CA 1
ATOM 3250 C C . ALA A 1 426 ? -7.481 22.649 -4.700 1.00 75.56 426 ALA A C 1
ATOM 3252 O O . ALA A 1 426 ? -6.799 23.181 -5.564 1.00 75.56 426 ALA A O 1
ATOM 3253 N N . LEU A 1 427 ? -7.394 21.347 -4.425 1.00 67.44 427 LEU A N 1
ATOM 3254 C CA . LEU A 1 427 ? -6.516 20.425 -5.141 1.00 67.44 427 LEU A CA 1
ATOM 3255 C C . LEU A 1 427 ? -6.980 20.200 -6.575 1.00 67.44 427 LEU A C 1
ATOM 3257 O O . LEU A 1 427 ? -6.145 20.161 -7.467 1.00 67.44 427 LEU A O 1
ATOM 3261 N N . ALA A 1 428 ? -8.286 20.080 -6.818 1.00 66.12 428 ALA A N 1
ATOM 3262 C CA . ALA A 1 428 ? -8.836 19.993 -8.165 1.00 66.12 428 ALA A CA 1
ATOM 3263 C C . ALA A 1 428 ? -8.548 21.278 -8.944 1.00 66.12 428 ALA A C 1
ATOM 3265 O O . ALA A 1 428 ? -8.101 21.202 -10.076 1.00 66.12 428 ALA A O 1
ATOM 3266 N N . GLY A 1 429 ? -8.740 22.448 -8.333 1.00 68.12 429 GLY A N 1
ATOM 3267 C CA . GLY A 1 429 ? -8.426 23.746 -8.925 1.00 68.12 429 GLY A CA 1
ATOM 3268 C C . GLY A 1 429 ? -6.929 23.935 -9.163 1.00 68.12 429 GLY A C 1
ATOM 3269 O O . GLY A 1 429 ? -6.543 24.387 -10.233 1.00 68.12 429 GLY A O 1
ATOM 3270 N N . TRP A 1 430 ? -6.083 23.529 -8.213 1.00 68.06 430 TRP A N 1
ATOM 3271 C CA . TRP A 1 430 ? -4.628 23.510 -8.370 1.00 68.06 430 TRP A CA 1
ATOM 3272 C C . TRP A 1 430 ? -4.204 22.561 -9.490 1.00 68.06 430 TRP A C 1
ATOM 3274 O O . TRP A 1 430 ? -3.379 22.936 -10.312 1.00 68.06 430 TRP A O 1
ATOM 3284 N N . SER A 1 431 ? -4.807 21.373 -9.564 1.00 60.66 431 SER A N 1
ATOM 3285 C CA . SER A 1 431 ? -4.540 20.401 -10.624 1.00 60.66 431 SER A CA 1
ATOM 3286 C C . SER A 1 431 ? -4.990 20.958 -11.971 1.00 60.66 431 SER A C 1
ATOM 3288 O O . SER A 1 431 ? -4.199 21.035 -12.887 1.00 60.66 431 SER A O 1
ATOM 3290 N N . VAL A 1 432 ? -6.224 21.444 -12.102 1.00 64.19 432 VAL A N 1
ATOM 3291 C CA . VAL A 1 432 ? -6.726 22.045 -13.350 1.00 64.19 432 VAL A CA 1
ATOM 3292 C C . VAL A 1 432 ? -5.905 23.273 -13.763 1.00 64.19 432 VAL A C 1
ATOM 3294 O O . VAL A 1 432 ? -5.715 23.499 -14.951 1.00 64.19 432 VAL A O 1
ATOM 3297 N N . GLY A 1 433 ? -5.410 24.061 -12.805 1.00 61.84 433 GLY A N 1
ATOM 3298 C CA . GLY A 1 433 ? -4.609 25.257 -13.068 1.00 61.84 433 GLY A CA 1
ATOM 3299 C C . GLY A 1 433 ? -3.141 24.993 -13.407 1.00 61.84 433 GLY A C 1
ATOM 3300 O O . GLY A 1 433 ? -2.509 25.864 -13.994 1.00 61.84 433 GLY A O 1
ATOM 3301 N N . ASN A 1 434 ? -2.597 23.826 -13.048 1.00 57.06 434 ASN A N 1
ATOM 3302 C CA . ASN A 1 434 ? -1.193 23.468 -13.285 1.00 57.06 434 ASN A CA 1
ATOM 3303 C C . ASN A 1 434 ? -1.020 22.250 -14.218 1.00 57.06 434 ASN A C 1
ATOM 3305 O O . ASN A 1 434 ? 0.117 21.845 -14.465 1.00 57.06 434 ASN A O 1
ATOM 3309 N N . VAL A 1 435 ? -2.106 21.621 -14.677 1.00 55.47 435 VAL A N 1
ATOM 3310 C CA . VAL A 1 435 ? -2.104 20.447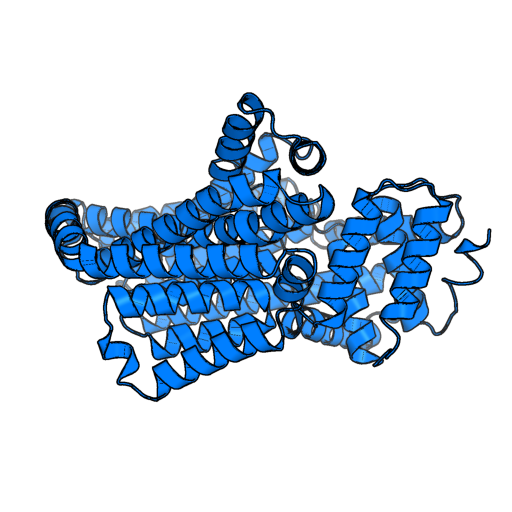 -15.562 1.00 55.47 435 VAL A CA 1
ATOM 3311 C C . VAL A 1 435 ? -2.705 20.861 -16.898 1.00 55.47 435 VAL A C 1
ATOM 3313 O O . VAL A 1 435 ? -3.909 21.102 -16.999 1.00 55.47 435 VAL A O 1
ATOM 3316 N N . ASP A 1 436 ? -1.885 20.871 -17.945 1.00 54.94 436 ASP A N 1
ATOM 3317 C CA . ASP A 1 436 ? -2.387 20.695 -19.305 1.00 54.94 436 ASP A CA 1
ATOM 3318 C C . ASP A 1 436 ? -3.189 19.371 -19.308 1.00 54.94 436 ASP A C 1
ATOM 3320 O O . ASP A 1 436 ? -2.679 18.380 -18.799 1.00 54.94 436 ASP A O 1
ATOM 3324 N N . GLY A 1 437 ? -4.453 19.343 -19.760 1.00 65.00 437 GLY A N 1
ATOM 3325 C CA . GLY A 1 437 ? -5.426 18.253 -19.494 1.00 65.00 437 GLY A CA 1
ATOM 3326 C C . GLY A 1 437 ? -4.996 16.803 -19.831 1.00 65.00 437 GLY A C 1
ATOM 3327 O O . GLY A 1 437 ? -3.871 16.550 -20.232 1.00 65.00 437 GLY A O 1
ATOM 3328 N N . ILE A 1 438 ? -5.902 15.811 -19.722 1.00 66.44 438 ILE A N 1
ATOM 3329 C CA . ILE A 1 438 ? -5.605 14.360 -19.951 1.00 66.44 438 ILE A CA 1
ATOM 3330 C C . ILE A 1 438 ? -4.717 14.107 -21.172 1.00 66.44 438 ILE A C 1
ATOM 3332 O O . ILE A 1 438 ? -3.842 13.246 -21.136 1.00 66.44 438 ILE A O 1
ATOM 3336 N N . GLU A 1 439 ? -4.943 14.858 -22.246 1.00 71.56 439 GLU A N 1
ATOM 3337 C CA . GLU A 1 439 ? -4.176 14.732 -23.478 1.00 71.56 439 GLU A CA 1
ATOM 3338 C C . GLU A 1 439 ? -2.700 15.112 -23.316 1.00 71.56 439 GLU A C 1
ATOM 3340 O O . GLU A 1 439 ? -1.827 14.433 -23.843 1.00 71.56 439 GLU A O 1
ATOM 3345 N N . ALA A 1 440 ? -2.387 16.144 -22.539 1.00 73.06 440 ALA A N 1
ATOM 3346 C CA . ALA A 1 440 ? -1.005 16.513 -22.272 1.00 73.06 440 ALA A CA 1
ATOM 3347 C C . ALA A 1 440 ? -0.343 15.586 -21.248 1.00 73.06 440 ALA A C 1
ATOM 3349 O O . ALA A 1 440 ? 0.840 15.286 -21.386 1.00 73.06 440 ALA A O 1
ATOM 3350 N N . ILE A 1 441 ? -1.106 15.046 -20.289 1.00 71.50 441 ILE A N 1
ATOM 3351 C CA . ILE A 1 441 ? -0.638 13.947 -19.430 1.00 71.50 441 ILE A CA 1
ATOM 3352 C C . ILE A 1 441 ? -0.211 12.756 -20.292 1.00 71.50 441 ILE A C 1
ATOM 3354 O O . ILE A 1 441 ? 0.912 12.264 -20.183 1.00 71.50 441 ILE A O 1
ATOM 3358 N N . ARG A 1 442 ? -1.109 12.314 -21.180 1.00 75.88 442 ARG A N 1
ATOM 3359 C CA . ARG A 1 442 ? -0.850 11.243 -22.142 1.00 75.88 442 ARG A CA 1
ATOM 3360 C C . ARG A 1 442 ? 0.380 11.574 -22.981 1.00 75.88 442 ARG A C 1
ATOM 3362 O O . ARG A 1 442 ? 1.293 10.760 -23.028 1.00 75.88 442 ARG A O 1
ATOM 3369 N N . SER A 1 443 ? 0.432 12.765 -23.578 1.00 80.69 443 SER A N 1
ATOM 3370 C CA . SER A 1 443 ? 1.555 13.210 -24.406 1.00 80.69 443 SER A CA 1
ATOM 3371 C C . SER A 1 443 ? 2.881 13.197 -23.643 1.00 80.69 443 SER A C 1
ATOM 3373 O O . SER A 1 443 ? 3.897 12.816 -24.219 1.00 80.69 443 SER A O 1
ATOM 3375 N N . ARG A 1 444 ? 2.890 13.564 -22.357 1.00 79.69 444 ARG A N 1
ATOM 3376 C CA . ARG A 1 444 ? 4.079 13.541 -21.497 1.00 79.69 444 ARG A CA 1
ATOM 3377 C C . ARG A 1 444 ? 4.575 12.123 -21.245 1.00 79.69 444 ARG A C 1
ATOM 3379 O O . ARG A 1 444 ? 5.736 11.838 -21.532 1.00 79.69 444 ARG A O 1
ATOM 3386 N N . VAL A 1 445 ? 3.706 11.238 -20.760 1.00 76.69 445 VAL A N 1
ATOM 3387 C CA . VAL A 1 445 ? 4.042 9.824 -20.514 1.00 76.69 445 VAL A CA 1
ATOM 3388 C C . VAL A 1 445 ? 4.518 9.172 -21.814 1.00 76.69 445 VAL A C 1
ATOM 3390 O O . VAL A 1 445 ? 5.547 8.501 -21.856 1.00 76.69 445 VAL A O 1
ATOM 3393 N N . GLU A 1 446 ? 3.793 9.409 -22.906 1.00 82.50 446 GLU A N 1
ATOM 3394 C CA . GLU A 1 446 ? 4.129 8.884 -24.224 1.00 82.50 446 GLU A CA 1
ATOM 3395 C C . GLU A 1 446 ? 5.483 9.413 -24.706 1.00 82.50 446 GLU A C 1
ATOM 3397 O O . GLU A 1 446 ? 6.301 8.637 -25.192 1.00 82.50 446 GLU A O 1
ATOM 3402 N N . SER A 1 447 ? 5.774 10.706 -24.519 1.00 83.88 447 SER A N 1
ATOM 3403 C CA . SER A 1 447 ? 7.075 11.290 -24.869 1.00 83.88 447 SER A CA 1
ATOM 3404 C C . SER A 1 447 ? 8.237 10.610 -24.146 1.00 83.88 447 SER A C 1
ATOM 3406 O O . SER A 1 447 ? 9.289 10.409 -24.746 1.00 83.88 447 SER A O 1
ATOM 3408 N N . GLN A 1 448 ? 8.052 10.188 -22.893 1.00 81.56 448 GLN A N 1
ATOM 3409 C CA . GLN A 1 448 ? 9.087 9.479 -22.146 1.00 81.56 448 GLN A CA 1
ATOM 3410 C C . GLN A 1 448 ? 9.300 8.068 -22.692 1.00 81.56 448 GLN A C 1
ATOM 3412 O O . GLN A 1 448 ? 10.442 7.665 -22.911 1.00 81.56 448 GLN A O 1
ATOM 3417 N N . PHE A 1 449 ? 8.223 7.343 -23.006 1.00 81.75 449 PHE A N 1
ATOM 3418 C CA . PHE A 1 449 ? 8.351 6.061 -23.700 1.00 81.75 449 PHE A CA 1
ATOM 3419 C C . PHE A 1 449 ? 8.962 6.216 -25.098 1.00 81.75 449 PHE A C 1
ATOM 3421 O O . PHE A 1 449 ? 9.757 5.373 -25.500 1.00 81.75 449 PHE A O 1
ATOM 3428 N N . ARG A 1 450 ? 8.670 7.306 -25.822 1.00 84.69 450 ARG A N 1
ATOM 3429 C CA . ARG A 1 450 ? 9.334 7.641 -27.094 1.00 84.69 450 ARG A CA 1
ATOM 3430 C C . ARG A 1 450 ? 10.827 7.914 -26.894 1.00 84.69 450 ARG A C 1
ATOM 3432 O O . ARG A 1 450 ? 11.618 7.498 -27.731 1.00 84.69 450 ARG A O 1
ATOM 3439 N N . VAL A 1 451 ? 11.237 8.562 -25.800 1.00 84.56 451 VAL A N 1
ATOM 3440 C CA . VAL A 1 451 ? 12.662 8.740 -25.459 1.00 84.56 451 VAL A CA 1
ATOM 3441 C C . VAL A 1 451 ? 13.334 7.393 -25.196 1.00 84.56 451 VAL A C 1
ATOM 3443 O O . VAL A 1 451 ? 14.444 7.177 -25.679 1.00 84.56 451 VAL A O 1
ATOM 3446 N N . LEU A 1 452 ? 12.681 6.481 -24.467 1.00 82.75 452 LEU A N 1
ATOM 3447 C CA . LEU A 1 452 ? 13.193 5.119 -24.285 1.00 82.75 452 LEU A CA 1
ATOM 3448 C C . LEU A 1 452 ? 13.329 4.401 -25.636 1.00 82.75 452 LEU A C 1
ATOM 3450 O O . LEU A 1 452 ? 14.388 3.857 -25.933 1.00 82.75 452 LEU A O 1
ATOM 3454 N N . ASP A 1 453 ? 12.316 4.490 -26.498 1.00 82.06 453 ASP A N 1
ATOM 3455 C CA . ASP A 1 453 ? 12.337 3.881 -27.832 1.00 82.06 453 ASP A CA 1
ATOM 3456 C C . ASP A 1 453 ? 13.459 4.440 -28.723 1.00 82.06 453 ASP A C 1
ATOM 3458 O O . ASP A 1 453 ? 14.182 3.689 -29.373 1.00 82.06 453 ASP A O 1
ATOM 3462 N N . GLN A 1 454 ? 13.681 5.756 -28.700 1.00 84.31 454 GLN A N 1
ATOM 3463 C CA . GLN A 1 454 ? 14.779 6.402 -29.428 1.00 84.31 454 GLN A CA 1
ATOM 3464 C C . GLN A 1 454 ? 16.158 5.986 -28.902 1.00 84.31 454 GLN A C 1
ATOM 3466 O O . GLN A 1 454 ? 17.110 5.864 -29.674 1.00 84.31 454 GLN A O 1
ATOM 3471 N N . ARG A 1 455 ? 16.283 5.762 -27.589 1.00 79.69 455 ARG A N 1
ATOM 3472 C CA . ARG A 1 455 ? 17.539 5.343 -26.948 1.00 79.69 455 ARG A CA 1
ATOM 3473 C C . ARG A 1 455 ? 17.896 3.885 -27.198 1.00 79.69 455 ARG A C 1
ATOM 3475 O O . ARG A 1 455 ? 19.044 3.523 -26.941 1.00 79.69 455 ARG A O 1
ATOM 3482 N N . ALA A 1 456 ? 16.977 3.089 -27.745 1.00 69.50 456 ALA A N 1
ATOM 3483 C CA . ALA A 1 456 ? 17.197 1.687 -28.079 1.00 69.50 456 ALA A CA 1
ATOM 3484 C C . ALA A 1 456 ? 18.453 1.444 -28.940 1.00 69.50 456 ALA A C 1
ATOM 3486 O O . ALA A 1 456 ? 18.973 0.343 -28.920 1.00 69.50 456 ALA A O 1
ATOM 3487 N N . GLY A 1 457 ? 18.970 2.444 -29.666 1.00 65.25 457 GLY A N 1
ATOM 3488 C CA . GLY A 1 457 ? 20.187 2.327 -30.485 1.00 65.25 457 GLY A CA 1
ATOM 3489 C C . GLY A 1 457 ? 21.417 3.091 -29.977 1.00 65.25 457 GLY A C 1
ATOM 3490 O O . GLY A 1 457 ? 22.317 3.356 -30.771 1.00 65.25 457 GLY A O 1
ATOM 3491 N N . THR A 1 458 ? 21.448 3.526 -28.714 1.00 70.75 458 THR A N 1
ATOM 3492 C CA . THR A 1 458 ? 22.521 4.390 -28.180 1.00 70.75 458 THR A CA 1
ATOM 3493 C C . THR A 1 458 ? 23.330 3.717 -27.076 1.00 70.75 458 THR A C 1
ATOM 3495 O O . THR A 1 458 ? 22.787 2.938 -26.300 1.00 70.75 458 THR A O 1
ATOM 3498 N N . ALA A 1 459 ? 24.621 4.058 -26.970 1.00 63.19 459 ALA A N 1
ATOM 3499 C CA . ALA A 1 459 ? 25.490 3.561 -25.905 1.00 63.19 459 ALA A CA 1
ATOM 3500 C C . ALA A 1 459 ? 24.981 4.008 -24.524 1.00 63.19 459 ALA A C 1
ATOM 3502 O O . ALA A 1 459 ? 24.834 5.206 -24.255 1.00 63.19 459 ALA A O 1
ATOM 3503 N N . LEU A 1 460 ? 24.721 3.037 -23.649 1.00 64.50 460 LEU A N 1
ATOM 3504 C CA . LEU A 1 460 ? 24.131 3.270 -22.334 1.00 64.50 460 LEU A CA 1
ATOM 3505 C C . LEU A 1 460 ? 25.191 3.538 -21.269 1.00 64.50 460 LEU A C 1
ATOM 3507 O O . LEU A 1 460 ? 26.311 3.036 -21.326 1.00 64.50 460 LEU A O 1
ATOM 3511 N N . ARG A 1 461 ? 24.814 4.345 -20.275 1.00 62.66 461 ARG A N 1
ATOM 3512 C CA . ARG A 1 461 ? 25.582 4.566 -19.045 1.00 62.66 461 ARG A CA 1
ATOM 3513 C C . ARG A 1 461 ? 24.827 3.950 -17.865 1.00 62.66 461 ARG A C 1
ATOM 3515 O O . ARG A 1 461 ? 23.597 3.949 -17.906 1.00 62.66 461 ARG A O 1
ATOM 3522 N N . PRO A 1 462 ? 25.525 3.461 -16.828 1.00 58.91 462 PRO A N 1
ATOM 3523 C CA . PRO A 1 462 ? 24.882 2.880 -15.652 1.00 58.91 462 PRO A CA 1
ATOM 3524 C C . PRO A 1 462 ? 23.992 3.908 -14.930 1.00 58.91 462 PRO A C 1
ATOM 3526 O O . PRO A 1 462 ? 24.356 5.082 -14.823 1.00 58.91 462 PRO A O 1
ATOM 3529 N N . GLY A 1 463 ? 22.819 3.468 -14.458 1.00 65.56 463 GLY A N 1
ATOM 3530 C CA . GLY A 1 463 ? 21.839 4.290 -13.736 1.00 65.56 463 GLY A CA 1
ATOM 3531 C C . GLY A 1 463 ? 20.378 3.876 -13.978 1.00 65.56 463 GLY A C 1
ATOM 3532 O O . GLY A 1 463 ? 20.098 2.972 -14.763 1.00 65.56 463 GLY A O 1
ATOM 3533 N N . GLU A 1 464 ? 19.435 4.592 -13.354 1.00 62.75 464 GLU A N 1
ATOM 3534 C CA . GLU A 1 464 ? 17.982 4.303 -13.383 1.00 62.75 464 GLU A CA 1
ATOM 3535 C C . GLU A 1 464 ? 17.404 4.244 -14.804 1.00 62.75 464 GLU A C 1
ATOM 3537 O O . GLU A 1 464 ? 16.601 3.372 -15.132 1.00 62.75 464 GLU A O 1
ATOM 3542 N N . SER A 1 465 ? 17.869 5.123 -15.697 1.00 69.94 465 SER A N 1
ATOM 3543 C CA . SER A 1 465 ? 17.412 5.143 -17.091 1.00 69.94 465 SER A CA 1
ATOM 3544 C C . SER A 1 465 ? 17.825 3.903 -17.895 1.00 69.94 465 SER A C 1
ATOM 3546 O O . SER A 1 465 ? 17.162 3.578 -18.877 1.00 69.94 465 SER A O 1
ATOM 3548 N N . ALA A 1 466 ? 18.923 3.236 -17.524 1.00 75.25 466 ALA A N 1
ATOM 3549 C CA . ALA A 1 466 ? 19.405 2.044 -18.220 1.00 75.25 466 ALA A CA 1
ATOM 3550 C C . ALA A 1 466 ? 18.564 0.814 -17.864 1.00 75.25 466 ALA A C 1
ATOM 3552 O O . ALA A 1 466 ? 18.227 0.021 -18.739 1.00 75.25 466 ALA A O 1
ATOM 3553 N N . GLU A 1 467 ? 18.170 0.702 -16.597 1.00 77.94 467 GLU A N 1
ATOM 3554 C CA . GLU A 1 467 ? 17.270 -0.344 -16.118 1.00 77.94 467 GLU A CA 1
ATOM 3555 C C . GLU A 1 467 ? 15.867 -0.210 -16.735 1.00 77.94 467 GLU A C 1
ATOM 3557 O O . GLU A 1 467 ? 15.347 -1.171 -17.307 1.00 77.94 467 GLU A O 1
ATOM 3562 N N . ALA A 1 468 ? 15.287 0.997 -16.711 1.00 82.06 468 ALA A N 1
ATOM 3563 C CA . ALA A 1 468 ? 14.002 1.282 -17.357 1.00 82.06 468 ALA A CA 1
ATOM 3564 C C . ALA A 1 468 ? 14.017 0.920 -18.853 1.00 82.06 468 ALA A C 1
ATOM 3566 O O . ALA A 1 468 ? 13.084 0.294 -19.362 1.00 82.06 468 ALA A O 1
ATOM 3567 N N . LEU A 1 469 ? 15.099 1.271 -19.557 1.00 82.38 469 LEU A N 1
ATOM 3568 C CA . LEU A 1 469 ? 15.261 0.941 -20.969 1.00 82.38 469 LEU A CA 1
ATOM 3569 C C . LEU A 1 469 ? 15.393 -0.567 -21.206 1.00 82.38 469 LEU A C 1
ATOM 3571 O O . LEU A 1 469 ? 14.773 -1.088 -22.131 1.00 82.38 469 LEU A O 1
ATOM 3575 N N . PHE A 1 470 ? 16.164 -1.276 -20.380 1.00 84.12 470 PHE A N 1
ATOM 3576 C CA . PHE A 1 470 ? 16.305 -2.726 -20.487 1.00 84.12 470 PHE A CA 1
ATOM 3577 C C . PHE A 1 470 ? 14.948 -3.431 -20.377 1.00 84.12 470 PHE A C 1
ATOM 3579 O O . PHE A 1 470 ? 14.573 -4.208 -21.261 1.00 84.12 470 PHE A O 1
ATOM 3586 N N . PHE A 1 471 ? 14.167 -3.104 -19.345 1.00 85.50 471 PHE A N 1
ATOM 3587 C CA . PHE A 1 471 ? 12.844 -3.697 -19.166 1.00 85.50 471 PHE A CA 1
ATOM 3588 C C . PHE A 1 471 ? 11.857 -3.279 -20.258 1.00 85.50 471 PHE A C 1
ATOM 3590 O O . PHE A 1 471 ? 11.015 -4.086 -20.660 1.00 85.50 471 PHE A O 1
ATOM 3597 N N . TYR A 1 472 ? 11.989 -2.064 -20.798 1.00 86.56 472 TYR A N 1
ATOM 3598 C CA . TYR A 1 472 ? 11.183 -1.598 -21.925 1.00 86.56 472 TYR A CA 1
ATOM 3599 C C . TYR A 1 472 ? 11.453 -2.432 -23.181 1.00 86.56 472 TYR A C 1
ATOM 3601 O O . TYR A 1 472 ? 10.517 -2.962 -23.781 1.00 86.56 472 TYR A O 1
ATOM 3609 N N . LEU A 1 473 ? 12.727 -2.608 -23.545 1.00 84.25 473 LEU A N 1
ATOM 3610 C CA . LEU A 1 473 ? 13.136 -3.387 -24.716 1.00 84.25 473 LEU A CA 1
ATOM 3611 C C . LEU A 1 473 ? 12.780 -4.862 -24.575 1.00 84.25 473 LEU A C 1
ATOM 3613 O O . LEU A 1 473 ? 12.292 -5.470 -25.527 1.00 84.25 473 LEU A O 1
ATOM 3617 N N . SER A 1 474 ? 12.962 -5.431 -23.383 1.00 82.69 474 SER A N 1
ATOM 3618 C CA . SER A 1 474 ? 12.546 -6.804 -23.122 1.00 82.69 474 SER A CA 1
ATOM 3619 C C . SER A 1 474 ? 11.037 -6.980 -23.241 1.00 82.69 474 SER A C 1
ATOM 3621 O O . SER A 1 474 ? 10.595 -7.955 -23.841 1.00 82.69 474 SER A O 1
ATOM 3623 N N . SER A 1 475 ? 10.251 -6.044 -22.712 1.00 85.88 475 SER A N 1
ATOM 3624 C CA . SER A 1 475 ? 8.793 -6.081 -22.835 1.00 85.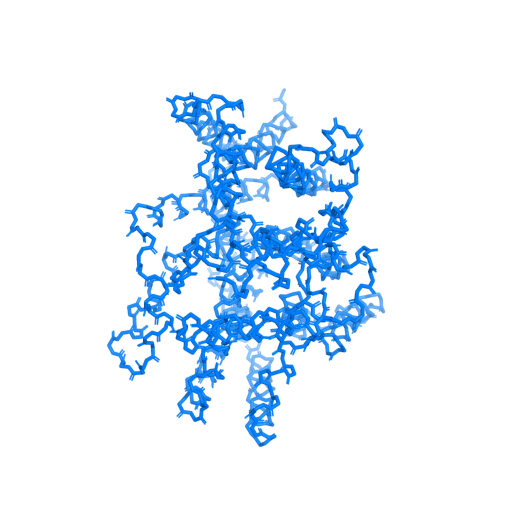88 475 SER A CA 1
ATOM 3625 C C . SER A 1 475 ? 8.358 -5.978 -24.298 1.00 85.88 475 SER A C 1
ATOM 3627 O O . SER A 1 475 ? 7.536 -6.766 -24.755 1.00 85.88 475 SER A O 1
ATOM 3629 N N . LYS A 1 476 ? 8.979 -5.069 -25.061 1.00 86.75 476 LYS A N 1
ATOM 3630 C CA . LYS A 1 476 ? 8.717 -4.901 -26.495 1.00 86.75 476 LYS A CA 1
ATOM 3631 C C . LYS A 1 476 ? 9.065 -6.159 -27.289 1.00 86.75 476 LYS A C 1
ATOM 3633 O O . LYS A 1 476 ? 8.306 -6.538 -28.177 1.00 86.75 476 LYS A O 1
ATOM 3638 N N . SER A 1 477 ? 10.174 -6.816 -26.950 1.00 82.50 477 SER A N 1
ATOM 3639 C CA . SER A 1 477 ? 10.583 -8.092 -27.547 1.00 82.50 477 SER A CA 1
ATOM 3640 C C . SER A 1 477 ? 9.536 -9.184 -27.313 1.00 82.50 477 SER A C 1
ATOM 3642 O O . SER A 1 477 ? 9.077 -9.803 -28.270 1.00 82.50 477 SER A O 1
ATOM 3644 N N . LEU A 1 478 ? 9.064 -9.332 -26.068 1.00 81.75 478 LEU A N 1
ATOM 3645 C CA . LEU A 1 478 ? 8.006 -10.287 -25.711 1.00 81.75 478 LEU A CA 1
ATOM 3646 C C . LEU A 1 478 ? 6.673 -10.006 -26.419 1.00 81.75 478 LEU A C 1
ATOM 3648 O O . LEU A 1 478 ? 5.916 -10.932 -26.684 1.00 81.75 478 LEU A O 1
ATOM 3652 N N . ASP A 1 479 ? 6.362 -8.741 -26.699 1.00 83.94 479 ASP A N 1
ATOM 3653 C CA . ASP A 1 479 ? 5.081 -8.358 -27.298 1.00 83.94 479 ASP A CA 1
ATOM 3654 C C . ASP A 1 479 ? 5.068 -8.427 -28.822 1.00 83.94 479 ASP A C 1
ATOM 3656 O O . ASP A 1 479 ? 4.004 -8.603 -29.416 1.00 83.94 479 ASP A O 1
ATOM 3660 N N . THR A 1 480 ? 6.228 -8.257 -29.456 1.00 82.06 480 THR A N 1
ATOM 3661 C CA . THR A 1 480 ? 6.350 -8.181 -30.919 1.00 82.06 480 THR A CA 1
ATOM 3662 C C . THR A 1 480 ? 6.975 -9.423 -31.548 1.00 82.06 480 THR A C 1
ATOM 3664 O O . THR A 1 480 ? 7.039 -9.487 -32.774 1.00 82.06 480 THR A O 1
ATOM 3667 N N . ASP A 1 481 ? 7.431 -10.388 -30.742 1.00 73.25 481 ASP A N 1
ATOM 3668 C CA . ASP A 1 481 ? 8.227 -11.550 -31.167 1.00 73.25 481 ASP A CA 1
ATOM 3669 C C . ASP A 1 481 ? 9.511 -11.163 -31.938 1.00 73.25 481 ASP A C 1
ATOM 3671 O O . ASP A 1 481 ? 10.065 -11.948 -32.710 1.00 73.25 481 ASP A O 1
ATOM 3675 N N . ILE A 1 482 ? 10.005 -9.936 -31.736 1.00 72.12 482 ILE A N 1
ATOM 3676 C CA . ILE A 1 482 ? 11.258 -9.439 -32.312 1.00 72.12 482 ILE A CA 1
ATOM 3677 C C . ILE A 1 482 ? 12.326 -9.493 -31.227 1.00 72.12 482 ILE A C 1
ATOM 3679 O O . ILE A 1 482 ? 12.208 -8.800 -30.219 1.00 72.12 482 ILE A O 1
ATOM 3683 N N . ASP A 1 483 ? 13.407 -10.243 -31.449 1.00 68.56 483 ASP A N 1
ATOM 3684 C CA . ASP A 1 483 ? 14.527 -10.260 -30.506 1.00 68.56 483 ASP A CA 1
ATOM 3685 C C . ASP A 1 483 ? 15.284 -8.923 -30.521 1.00 68.56 483 ASP A C 1
ATOM 3687 O O . ASP A 1 483 ? 16.175 -8.674 -31.334 1.00 68.56 483 ASP A O 1
ATOM 3691 N N . LEU A 1 484 ? 14.885 -8.040 -29.607 1.00 61.31 484 LEU A N 1
ATOM 3692 C CA . LEU A 1 484 ? 15.502 -6.736 -29.377 1.00 61.31 484 LEU A CA 1
ATOM 3693 C C . LEU A 1 484 ? 16.544 -6.768 -28.254 1.00 61.31 484 LEU A C 1
ATOM 3695 O O . LEU A 1 484 ? 17.189 -5.749 -28.017 1.00 61.31 484 LEU A O 1
ATOM 3699 N N . VAL A 1 485 ? 16.710 -7.888 -27.546 1.00 60.06 485 VAL A N 1
ATOM 3700 C CA . VAL A 1 485 ? 17.590 -7.965 -26.369 1.00 60.06 485 VAL A CA 1
ATOM 3701 C C . VAL A 1 485 ? 18.927 -8.633 -26.716 1.00 60.06 485 VAL A C 1
ATOM 3703 O O . VAL A 1 485 ? 19.952 -8.249 -26.163 1.00 60.06 485 VAL A O 1
ATOM 3706 N N . GLY A 1 486 ? 18.962 -9.559 -27.678 1.00 54.31 486 GLY A N 1
ATOM 3707 C CA . GLY A 1 486 ? 20.211 -10.145 -28.180 1.00 54.31 486 GLY A CA 1
ATOM 3708 C C . GLY A 1 486 ? 21.087 -9.150 -28.966 1.00 54.31 486 GLY A C 1
ATOM 3709 O O . GLY A 1 486 ? 22.121 -8.711 -28.467 1.00 54.31 486 GLY A O 1
ATOM 3710 N N . PRO A 1 487 ? 20.684 -8.730 -30.178 1.00 43.72 487 PRO A N 1
ATOM 3711 C CA . PRO A 1 487 ? 21.551 -7.975 -31.094 1.00 43.72 487 PRO A CA 1
ATOM 3712 C C . PRO A 1 487 ? 21.732 -6.486 -30.748 1.00 43.72 487 PRO A C 1
ATOM 3714 O O . PRO A 1 487 ? 22.678 -5.854 -31.221 1.00 43.72 487 PRO A O 1
ATOM 3717 N N . THR A 1 488 ? 20.840 -5.901 -29.945 1.00 50.06 488 THR A N 1
ATOM 3718 C CA . THR A 1 488 ? 20.868 -4.466 -29.600 1.00 50.06 488 THR A CA 1
ATOM 3719 C C . THR A 1 488 ? 21.818 -4.155 -28.444 1.00 50.06 488 THR A C 1
ATOM 3721 O O . THR A 1 488 ? 22.377 -3.068 -28.399 1.00 50.06 488 THR A O 1
ATOM 3724 N N . PHE A 1 489 ? 22.038 -5.112 -27.535 1.00 49.53 489 PHE A N 1
ATOM 3725 C CA . PHE A 1 489 ? 22.975 -4.974 -26.410 1.00 49.53 489 PHE A CA 1
ATOM 3726 C C . PHE A 1 489 ? 24.389 -5.497 -26.730 1.00 49.53 489 PHE A C 1
ATOM 3728 O O . PHE A 1 489 ? 25.296 -5.388 -25.902 1.00 49.53 489 PHE A O 1
ATOM 3735 N N . GLU A 1 490 ? 24.583 -6.095 -27.911 1.00 42.38 490 GLU A N 1
ATOM 3736 C CA . GLU A 1 490 ? 25.892 -6.480 -28.461 1.00 42.38 490 GLU A CA 1
ATOM 3737 C C . GLU A 1 490 ? 26.622 -5.328 -29.179 1.00 42.38 490 GLU A C 1
ATOM 3739 O O . GLU A 1 490 ? 27.822 -5.441 -29.435 1.00 42.38 490 GLU A O 1
ATOM 3744 N N . ARG A 1 491 ? 25.922 -4.233 -29.500 1.00 43.28 491 ARG A N 1
ATOM 3745 C CA . ARG A 1 491 ? 26.476 -3.003 -30.092 1.00 43.28 491 ARG A CA 1
ATOM 3746 C C . ARG A 1 491 ? 26.588 -1.906 -29.045 1.00 43.28 491 ARG A C 1
ATOM 3748 O O . ARG A 1 491 ? 27.526 -1.089 -29.185 1.00 43.28 491 ARG A O 1
#

pLDDT: mean 71.97, std 11.9, range [35.25, 93.5]

Radius of gyration: 23.39 Å; chains: 1; bounding box: 63×47×67 Å

Sequence (491 aa):
MTDRALRIGIFLGCALLIGIQVWIYLAYRLEADDDLIWLYQSARMLQFGTGDIAGHYAVYNAFLERVGAGIEWFTRSDMRQSLGASQNYLFTSGWIAVAAWIGQATVGLSDYPTYMTSVALWAYSTEALAIALGVAAIFITRRDPTVGIAFALALLLLLGLDLVGNWMGDGYTLELIAKQTIEAGRFSDSLWHTLIDPTPAFSPYYPPAKNRAQMLLMLIMLLRWSDRPASSYSLLLFGAFWHQDYIGLFTLAFVAADLIRQPHVFRRPVVAGLAGVGISIYLLRGSLLWSAVSSVSSVTLLAIGAAGATVLAGVFLARKPILSLQAKVFGQLTGRSMSTSVLQDLSVQGILWSVTLLLLIPISMNASDISSSLLWGSVHGRLYGMIHPSVCLGICLIVTAAAARRFGIAKLQVATGATVLLSGLALAGWSVGNVDGIEAIRSRVESQFRVLDQRAGTALRPGESAEALFFYLSSKSLDTDIDLVGPTFER

Foldseek 3Di:
DDLVVLLVLLLVLVLLLLQLLLLCCLFPPLALFLLLLLLQLLLLCVVVVVVPLVVLLVLVVVLCVVQVHDPVVVLVSVVSSLCSVLLQAQPLSPLLNVLLVVLCVPVNCPLVLLSSLSSSSRSQNVLSVVLSVLVVVCSVPPSDLLLSLLLLQLSVVLVVLAVVLVVVDPPPDVCCLVPPPPDVVVVVVVVVCVVRRVDLVLRCSRGQLLSVLLSLLLSLLSCQLVPNLLVSLVSLVVSSNSGLQLSLVVLVLVCLLCVQPPVCVVVPVSNVVSSVVSPCSCVVRVSLCVVLCVQPDPVLVVVLVVLLVVLSVVSSVCSVVVLVVCCVPQCVQFVDSSLSSLVSSLVSLVSVLVSLVVSLVVRLVVGDSSSNSSSCVVPNSSSSSNSVSSNSSSVSSSVSSNCCVVPNSVVSSVVSSCVSVVVSVVSVVVSVVVGPDPVVSSVNNSVSLVVLVVCLQPDDHDDRSVSSSSSSQSSSCSVVVNPSSPPSSVD